Protein AF-A0A7S2FD06-F1 (afdb_monomer)

Mean predicted aligned error: 13.83 Å

Secondary structure (DSSP, 8-state):
----------------------------HHHHHHHH--SPPGGG-EEHHHHHHHHHHHHHHTSTT-EEE-GGG--HHHHHHHHHHHHHH--HHHHHHHHHTT-TTS-EETTEE-SSHHHHHHHHHHHHHHHHH-GGGHHHHHHHHHHHHHHHHHHHS-HHHHHHHHHTS--EEEPPP-STTPSPPHHHHTTTS-HHHHHHHHHHHHHHGGGHHHHEES-S----SSSPPP-SEEEEEEEEES-SS--BTTBSS-TTS-S---S-EEEEEEEETTTTEEEEEEEEE---GGG--TT--SSEEEEEEEETTTEEEEEEESSTT-SSEEEEEEEEEEETT-TT--SSPPTTGGGGSEEEEEEEEEE-SS-EEEEEEEEEEETTEEEEEEE-TT--EEEEEEESS-BTBS---S-BTTTB--EEEEEE-TTT-EEESSPPP-GGGGPPPHHHHH---B-PPTTSS-----PPPPHHHHHTT---

Foldseek 3Di:
DDDDDDDDDDDDDDDPPPPPPPPPPPQDPVLVVLLLDLFDDPLCAAADDQRNLVSLLVVQVVPPLAAEDALVPDFPVNLLVLLVVLLVQFDVVSLVSCVVQVHLLADAFLPHGDNDSVVNVVLVVVLVVLCVQQVVLRSLQSLLSLLNSSSSLVNGHGPVSNCVQSVVSPDYHYGHHNDPCPPPDLVVRPVRGPPVSSVSSVSRSLSSQCSCLNRHQADSQLPDPQADFAAQWKKFKFKKWFAPVCAFPVALQPPPGDLDRPDIWIWIKIDGSVQLKIKIKTQFHDAHCSLVFPPTGHRHIWMWIFGQAAAIKIAAACHRPDLHGVQRDMAGATGRPRPVRSRHQRRNNLSNFDWPAKDQQDDDPQDGGIWTKTWDDDLQKIWIWIDDSVNQTAKTAIALDDPPPPDSRGQAPPSRSGDMMTGTNSVGMDRPNPDGDPCSSNDDYPSHSPDPGHGYHHPPDPDDDDRDHRPVCVVVVNDD

pLDDT: mean 80.17, std 19.17, range [26.78, 98.56]

Sequence (480 aa):
DQSIFIMKILLFISLLTVLGTAVNGSQSLGDFERAETKVPRAHLMGNGVKHMYEQMNTALHSTSGLSTRPCAEWSFDELTSILELVFTMRNPDFEEIYRKTNDNRRLQANGVYSETFEDLKAVWKQEAEVLAESPSLHDVSRDGRCHDAVMWFTHHLTADRKEELISSGDFTLPLMPDHLDLPHSKSHHEKSANRSAVDLVFESYATSTSCAMCHASGSVVSTNTESTSWPASLSYTGTGYGNFPFWDNTGPGCSYCDGAIDPSSDIEVHYDSTINSEILMHSSCSDMSWTGDANAPNSSPCNHIFNSSLGAFIYTPVSAMSKEADGEFCCRSYSAGDSSFPGAVPQDWARSMTYWGTNTGFHGDYYTGEIKIYWSTVTGVDFWYYEQADGTPLEQGEGCYFPGVDNKTEACLNNLPIMLWHDYDPASVDWVNGEEQDSSWFEVPEICQTTTVSCSAPGSSSGSYNPVLSHAARQAGVRV

Organism: NCBI:txid3111310

Radius of gyration: 27.21 Å; Cα contacts (8 Å, |Δi|>4): 936; chains: 1; bounding box: 61×89×90 Å

Structure (mmCIF, N/CA/C/O backbone):
data_AF-A0A7S2FD06-F1
#
_entry.id   AF-A0A7S2FD06-F1
#
loop_
_atom_site.group_PDB
_atom_site.id
_atom_site.type_symbol
_atom_site.label_atom_id
_atom_site.label_alt_id
_atom_site.label_comp_id
_atom_site.label_asym_id
_atom_site.label_entity_id
_atom_site.label_seq_id
_atom_site.pdbx_PDB_ins_code
_atom_site.Cartn_x
_atom_site.Cartn_y
_atom_site.Cartn_z
_atom_site.occupancy
_atom_site.B_iso_or_equiv
_atom_site.auth_seq_id
_atom_site.auth_comp_id
_atom_site.auth_asym_id
_atom_site.auth_atom_id
_atom_site.pdbx_PDB_model_num
ATOM 1 N N . ASP A 1 1 ? -29.303 67.399 57.013 1.00 49.59 1 ASP A N 1
ATOM 2 C CA . ASP A 1 1 ? -30.017 66.336 56.287 1.00 49.59 1 ASP A CA 1
ATOM 3 C C . ASP A 1 1 ? -29.361 66.069 54.955 1.00 49.59 1 ASP A C 1
ATOM 5 O O . ASP A 1 1 ? -28.983 67.019 54.289 1.00 49.59 1 ASP A O 1
ATOM 9 N N . GLN A 1 2 ? -29.237 64.783 54.619 1.00 39.31 2 GLN A N 1
ATOM 10 C CA . GLN A 1 2 ? -28.432 64.186 53.542 1.00 39.31 2 GLN A CA 1
ATOM 11 C C . GLN A 1 2 ? -26.927 64.063 53.822 1.00 39.31 2 GLN A C 1
ATOM 13 O O . GLN A 1 2 ? -26.157 64.995 53.614 1.00 39.31 2 GLN A O 1
ATOM 18 N N . SER A 1 3 ? -26.512 62.868 54.257 1.00 36.81 3 SER A N 1
ATOM 19 C CA . SER A 1 3 ? -25.443 62.057 53.636 1.00 36.81 3 SER A CA 1
ATOM 20 C C . SER A 1 3 ? -25.169 60.832 54.515 1.00 36.81 3 SER A C 1
ATOM 22 O O . SER A 1 3 ? -24.837 60.951 55.692 1.00 36.81 3 SER A O 1
ATOM 24 N N . ILE A 1 4 ? -25.405 59.650 53.948 1.00 41.09 4 ILE A N 1
ATOM 25 C CA . ILE A 1 4 ? -25.504 58.355 54.628 1.00 41.09 4 ILE A CA 1
ATOM 26 C C . ILE A 1 4 ? -24.132 57.664 54.686 1.00 41.09 4 ILE A C 1
ATOM 28 O O . ILE A 1 4 ? -23.544 57.339 53.663 1.00 41.09 4 ILE A O 1
ATOM 32 N N . PHE A 1 5 ? -23.681 57.472 55.927 1.00 35.28 5 PHE A N 1
ATOM 33 C CA . PHE A 1 5 ? -22.971 56.332 56.524 1.00 35.28 5 PHE A CA 1
ATOM 34 C C . PHE A 1 5 ? -21.821 55.629 55.778 1.00 35.28 5 PHE A C 1
ATOM 36 O O . PHE A 1 5 ? -22.002 54.785 54.905 1.00 35.28 5 PHE A O 1
ATOM 43 N N . ILE A 1 6 ? -20.625 55.887 56.310 1.00 35.81 6 ILE A N 1
ATOM 44 C CA . ILE A 1 6 ? -19.376 55.140 56.153 1.00 35.81 6 ILE A CA 1
ATOM 45 C C . ILE A 1 6 ? -19.245 54.095 57.288 1.00 35.81 6 ILE A C 1
ATOM 47 O O . ILE A 1 6 ? -19.666 54.342 58.415 1.00 35.81 6 ILE A O 1
ATOM 51 N N . MET A 1 7 ? -18.550 52.988 56.987 1.00 29.64 7 MET A N 1
ATOM 52 C CA . MET A 1 7 ? -17.878 52.039 57.901 1.00 29.64 7 MET A CA 1
ATOM 53 C C . MET A 1 7 ? -18.729 51.074 58.738 1.00 29.64 7 MET A C 1
ATOM 55 O O . MET A 1 7 ? -19.140 51.380 59.855 1.00 29.64 7 MET A O 1
ATOM 59 N N . LYS A 1 8 ? -18.792 49.822 58.265 1.00 32.09 8 LYS A N 1
ATOM 60 C CA . LYS A 1 8 ? -18.264 48.614 58.939 1.00 32.09 8 LYS A CA 1
ATOM 61 C C . LYS A 1 8 ? -18.631 47.388 58.099 1.00 32.09 8 LYS A C 1
ATOM 63 O O . LYS A 1 8 ? -19.812 47.136 57.929 1.00 32.09 8 LYS A O 1
ATOM 68 N N . ILE A 1 9 ? -17.633 46.655 57.604 1.00 32.22 9 ILE A N 1
ATOM 69 C CA . ILE A 1 9 ? -17.542 45.180 57.559 1.00 32.22 9 ILE A CA 1
ATOM 70 C C . ILE A 1 9 ? -16.286 44.844 56.744 1.00 32.22 9 ILE A C 1
ATOM 72 O O . ILE A 1 9 ? -16.189 45.101 55.549 1.00 32.22 9 ILE A O 1
ATOM 76 N N . LEU A 1 10 ? -15.302 44.318 57.460 1.00 32.31 10 LEU A N 1
ATOM 77 C CA . LEU A 1 10 ? -14.112 43.650 56.962 1.00 32.31 10 LEU A CA 1
ATOM 78 C C . LEU A 1 10 ? -14.216 42.199 57.462 1.00 32.31 10 LEU A C 1
ATOM 80 O O . LEU A 1 10 ? -14.643 41.997 58.599 1.00 32.31 10 LEU A O 1
ATOM 84 N N . LEU A 1 11 ? -13.748 41.267 56.626 1.00 30.92 11 LEU A N 1
ATOM 85 C CA . LEU A 1 11 ? -13.495 39.827 56.820 1.00 30.92 11 LEU A CA 1
ATOM 86 C C . LEU A 1 11 ? -14.530 38.798 56.302 1.00 30.92 11 LEU A C 1
ATOM 88 O O . LEU A 1 11 ? -15.676 38.753 56.731 1.00 30.92 11 LEU A O 1
ATOM 92 N N . PHE A 1 12 ? -13.967 37.885 55.490 1.00 33.84 12 PHE A N 1
ATOM 93 C CA . PHE A 1 12 ? -14.409 36.552 55.050 1.00 33.84 12 PHE A CA 1
ATOM 94 C C . PHE A 1 12 ? -15.511 36.450 53.982 1.00 33.84 12 PHE A C 1
ATOM 96 O O . PHE A 1 12 ? -16.693 36.482 54.290 1.00 33.84 12 PHE A O 1
ATOM 103 N N . ILE A 1 13 ? -15.104 36.193 52.730 1.00 36.34 13 ILE A N 1
ATOM 104 C CA . ILE A 1 13 ? -15.290 34.896 52.045 1.00 36.34 13 ILE A CA 1
ATOM 105 C C . ILE A 1 13 ? -14.266 34.821 50.903 1.00 36.34 13 ILE A C 1
ATOM 107 O O . ILE A 1 13 ? -14.183 35.700 50.047 1.00 36.34 13 ILE A O 1
ATOM 111 N N . SER A 1 14 ? -13.435 33.784 50.970 1.00 34.44 14 SER A N 1
ATOM 112 C CA . SER A 1 14 ? -12.348 33.489 50.049 1.00 34.44 14 SER A CA 1
ATOM 113 C C . SER A 1 14 ? -12.859 33.168 48.648 1.00 34.44 14 SER A C 1
ATOM 115 O O . SER A 1 14 ? -13.737 32.329 48.460 1.00 34.44 14 SER A O 1
ATOM 117 N N . LEU A 1 15 ? -12.232 33.817 47.675 1.00 34.88 15 LEU A N 1
ATOM 118 C CA . LEU A 1 15 ? -12.264 33.500 46.259 1.00 34.88 15 LEU A CA 1
ATOM 119 C C . LEU A 1 15 ? -11.626 32.109 46.060 1.00 34.88 15 LEU A C 1
ATOM 121 O O . LEU A 1 15 ? -10.410 31.965 46.170 1.00 34.88 15 LEU A O 1
ATOM 125 N N . LEU A 1 16 ? -12.439 31.077 45.815 1.00 35.72 16 LEU A N 1
ATOM 126 C CA . LEU A 1 16 ? -11.965 29.793 45.289 1.00 35.72 16 LEU A CA 1
ATOM 127 C C . LEU A 1 16 ? -11.609 29.990 43.807 1.00 35.72 16 LEU A C 1
ATOM 129 O O . LEU A 1 16 ? -12.407 29.737 42.911 1.00 35.72 16 LEU A O 1
ATOM 133 N N . THR A 1 17 ? -10.399 30.469 43.538 1.00 40.59 17 THR A N 1
ATOM 134 C CA . THR A 1 17 ? -9.736 30.229 42.254 1.00 40.59 17 THR A CA 1
ATOM 135 C C . THR A 1 17 ? -9.321 28.765 42.218 1.00 40.59 17 THR A C 1
ATOM 137 O O . THR A 1 17 ? -8.300 28.388 42.794 1.00 40.59 17 THR A O 1
ATOM 140 N N . VAL A 1 18 ? -10.128 27.935 41.557 1.00 40.84 18 VAL A N 1
ATOM 141 C CA . VAL A 1 18 ? -9.701 26.622 41.069 1.00 40.84 18 VAL A CA 1
ATOM 142 C C . VAL A 1 18 ? -8.666 26.888 39.976 1.00 40.84 18 VAL A C 1
ATOM 144 O O . VAL A 1 18 ? -8.998 27.098 38.814 1.00 40.84 18 VAL A O 1
ATOM 147 N N . LEU A 1 19 ? -7.397 26.961 40.373 1.00 41.16 19 LEU A N 1
ATOM 148 C CA . LEU A 1 19 ? -6.277 26.751 39.465 1.00 41.16 19 LEU A CA 1
ATOM 149 C C . LEU A 1 19 ? -6.357 25.287 39.036 1.00 41.16 19 LEU A C 1
ATOM 151 O O . LEU A 1 19 ? -5.900 24.399 39.751 1.00 41.16 19 LEU A O 1
ATOM 155 N N . GLY A 1 20 ? -7.003 25.045 37.896 1.00 38.22 20 GLY A N 1
ATOM 156 C CA . GLY A 1 20 ? -6.874 23.790 37.178 1.00 38.22 20 GLY A CA 1
ATOM 157 C C . GLY A 1 20 ? -5.413 23.634 36.786 1.00 38.22 20 GLY A C 1
ATOM 158 O O . GLY A 1 20 ? -4.953 24.243 35.823 1.00 38.22 20 GLY A O 1
ATOM 159 N N . THR A 1 21 ? -4.662 22.862 37.562 1.00 36.03 21 THR A N 1
ATOM 160 C CA . THR A 1 21 ? -3.409 22.290 37.090 1.00 36.03 21 THR A CA 1
ATOM 161 C C . THR A 1 21 ? -3.785 21.375 35.937 1.00 36.03 21 THR A C 1
ATOM 163 O O . THR A 1 21 ? -4.332 20.296 36.166 1.00 36.03 21 THR A O 1
ATOM 166 N N . ALA A 1 22 ? -3.551 21.824 34.703 1.00 44.34 22 ALA A N 1
ATOM 167 C CA . ALA A 1 22 ? -3.479 20.920 33.571 1.00 44.34 22 ALA A CA 1
ATOM 168 C C . ALA A 1 22 ? -2.438 19.864 33.949 1.00 44.34 22 ALA A C 1
ATOM 170 O O . ALA A 1 22 ? -1.248 20.162 34.073 1.00 44.34 22 ALA A O 1
ATOM 171 N N . VAL A 1 23 ? -2.912 18.657 34.249 1.00 44.44 23 VAL A N 1
ATOM 172 C CA . VAL A 1 23 ? -2.057 17.484 34.342 1.00 44.44 23 VAL A CA 1
ATOM 173 C C . VAL A 1 23 ? -1.587 17.257 32.913 1.00 44.44 23 VAL A C 1
ATOM 175 O O . VAL A 1 23 ? -2.250 16.583 32.129 1.00 44.44 23 VAL A O 1
ATOM 178 N N . ASN A 1 24 ? -0.479 17.900 32.546 1.00 48.41 24 ASN A N 1
ATOM 179 C CA . ASN A 1 24 ? 0.319 17.450 31.423 1.00 48.41 24 ASN A CA 1
ATOM 180 C C . ASN A 1 24 ? 0.846 16.084 31.853 1.00 48.41 24 ASN A C 1
ATOM 182 O O . ASN A 1 24 ? 1.851 16.001 32.562 1.00 48.41 24 ASN A O 1
ATOM 186 N N . GLY A 1 25 ? 0.096 15.035 31.498 1.00 55.84 25 GLY A N 1
ATOM 187 C CA . GLY A 1 25 ? 0.587 13.664 31.541 1.00 55.84 25 GLY A CA 1
ATOM 188 C C . GLY A 1 25 ? 1.971 13.641 30.907 1.00 55.84 25 GLY A C 1
ATOM 189 O O . GLY A 1 25 ? 2.239 14.399 29.967 1.00 55.84 25 GLY A O 1
ATOM 190 N N . SER A 1 26 ? 2.872 12.860 31.484 1.00 58.12 26 SER A N 1
ATOM 191 C CA . SER A 1 26 ? 4.265 12.819 31.069 1.00 58.12 26 SER A CA 1
ATOM 192 C C . SER A 1 26 ? 4.318 12.177 29.686 1.00 58.12 26 SER A C 1
ATOM 194 O O . SER A 1 26 ? 4.473 10.965 29.573 1.00 58.12 26 SER A O 1
ATOM 196 N N . GLN A 1 27 ? 4.173 12.978 28.627 1.00 71.81 27 GLN A N 1
ATOM 197 C CA . GLN A 1 27 ? 4.299 12.511 27.251 1.00 71.81 27 GLN A CA 1
ATOM 198 C C . GLN A 1 27 ? 5.677 11.857 27.098 1.00 71.81 27 GLN A C 1
ATOM 200 O O . GLN A 1 27 ? 6.713 12.519 27.203 1.00 71.81 27 GLN A O 1
ATOM 205 N N . SER A 1 28 ? 5.693 10.538 26.923 1.00 82.69 28 SER A N 1
ATOM 206 C CA . SER A 1 28 ? 6.942 9.796 26.813 1.00 82.69 28 SER A CA 1
ATOM 207 C C . SER A 1 28 ? 7.539 9.994 25.418 1.00 82.69 28 SER A C 1
ATOM 209 O O . SER A 1 28 ? 6.808 10.086 24.433 1.00 82.69 28 SER A O 1
ATOM 211 N N . LEU A 1 29 ? 8.872 10.013 25.302 1.00 84.75 29 LEU A N 1
ATOM 212 C CA . LEU A 1 29 ? 9.540 10.031 23.990 1.00 84.75 29 LEU A CA 1
ATOM 213 C C . LEU A 1 29 ? 9.082 8.862 23.099 1.00 84.75 29 LEU A C 1
ATOM 215 O O . LEU A 1 29 ? 8.939 9.029 21.893 1.00 84.75 29 LEU A O 1
ATOM 219 N N . GLY A 1 30 ? 8.772 7.709 23.703 1.00 89.94 30 GLY A N 1
ATOM 220 C CA . GLY A 1 30 ? 8.273 6.536 22.985 1.00 89.94 30 GLY A CA 1
ATOM 221 C C . GLY A 1 30 ? 6.873 6.712 22.385 1.00 89.94 30 GLY A C 1
ATOM 222 O O . GLY A 1 30 ? 6.532 6.026 21.423 1.00 89.94 30 GLY A O 1
ATOM 223 N N . ASP A 1 31 ? 6.051 7.630 22.907 1.00 94.00 31 ASP A N 1
ATOM 224 C CA . ASP A 1 31 ? 4.754 7.932 22.300 1.00 94.00 31 ASP A CA 1
ATOM 225 C C . ASP A 1 31 ? 4.900 8.699 20.981 1.00 94.00 31 ASP A C 1
ATOM 227 O O . ASP A 1 31 ? 4.232 8.363 20.004 1.00 94.00 31 ASP A O 1
ATOM 231 N N . PHE A 1 32 ? 5.800 9.683 20.942 1.00 93.69 32 PHE A N 1
ATOM 232 C CA . PHE A 1 32 ? 6.105 10.429 19.721 1.00 93.69 32 PHE A CA 1
ATOM 233 C C . PHE A 1 32 ? 6.829 9.562 18.695 1.00 93.69 32 PHE A C 1
ATOM 235 O O . PHE A 1 32 ? 6.440 9.563 17.533 1.00 93.69 32 PHE A O 1
ATOM 242 N N . GLU A 1 33 ? 7.787 8.737 19.127 1.00 92.12 33 GLU A N 1
ATOM 243 C CA . GLU A 1 33 ? 8.447 7.767 18.246 1.00 92.12 33 GLU A CA 1
ATOM 244 C C . GLU A 1 33 ? 7.424 6.833 17.579 1.00 92.12 33 GLU A C 1
ATOM 246 O O . GLU A 1 33 ? 7.488 6.594 16.373 1.00 92.12 33 GLU A O 1
ATOM 251 N N . ARG A 1 34 ? 6.419 6.353 18.328 1.00 92.06 34 ARG A N 1
ATOM 252 C CA . ARG A 1 34 ? 5.314 5.559 17.764 1.00 92.06 34 ARG A CA 1
ATOM 253 C C . ARG A 1 34 ? 4.481 6.359 16.759 1.00 92.06 34 ARG A C 1
ATOM 255 O O . ARG A 1 34 ? 4.109 5.810 15.726 1.00 92.06 34 ARG A O 1
ATOM 262 N N . ALA A 1 35 ? 4.142 7.610 17.065 1.00 93.69 35 ALA A N 1
ATOM 263 C CA . ALA A 1 35 ? 3.358 8.448 16.158 1.00 93.69 35 ALA A CA 1
ATOM 264 C C . ALA A 1 35 ? 4.126 8.738 14.852 1.00 93.69 35 ALA A C 1
ATOM 266 O O . ALA A 1 35 ? 3.555 8.684 13.766 1.00 93.69 35 ALA A O 1
ATOM 267 N N . GLU A 1 36 ? 5.434 8.963 14.919 1.00 89.56 36 GLU A N 1
ATOM 268 C CA . GLU A 1 36 ? 6.276 9.222 13.743 1.00 89.56 36 GLU A CA 1
ATOM 269 C C . GLU A 1 36 ? 6.570 7.952 12.929 1.00 89.56 36 GLU A C 1
ATOM 271 O O . GLU A 1 36 ? 6.691 8.009 11.704 1.00 89.56 36 GLU A O 1
ATOM 276 N N . THR A 1 37 ? 6.630 6.788 13.580 1.00 84.25 37 THR A N 1
ATOM 277 C CA . THR A 1 37 ? 6.892 5.508 12.913 1.00 84.25 37 THR A CA 1
ATOM 278 C C . THR A 1 37 ? 5.632 4.995 12.211 1.00 84.25 37 THR A C 1
ATOM 280 O O . THR A 1 37 ? 4.674 4.574 12.859 1.00 84.25 37 THR A O 1
ATOM 283 N N . LYS A 1 38 ? 5.630 5.019 10.872 1.00 79.12 38 LYS A N 1
ATOM 284 C CA . LYS A 1 38 ? 4.512 4.531 10.041 1.00 79.12 38 LYS A CA 1
ATOM 285 C C . LYS A 1 38 ? 4.436 3.006 9.974 1.00 79.12 38 LYS A C 1
ATOM 287 O O . LYS A 1 38 ? 3.354 2.439 10.069 1.00 79.12 38 LYS A O 1
ATOM 292 N N . VAL A 1 39 ? 5.585 2.351 9.803 1.00 77.31 39 VAL A N 1
ATOM 293 C CA . VAL A 1 39 ? 5.651 0.899 9.605 1.00 77.31 39 VAL A CA 1
ATOM 294 C C . VAL A 1 39 ? 5.653 0.193 10.965 1.00 77.31 39 VAL A C 1
ATOM 296 O O . VAL A 1 39 ? 6.539 0.447 11.787 1.00 77.31 39 VAL A O 1
ATOM 299 N N . PRO A 1 40 ? 4.674 -0.680 11.242 1.00 81.44 40 PRO A N 1
ATOM 300 C CA . PRO A 1 40 ? 4.610 -1.404 12.499 1.00 81.44 40 PRO A CA 1
ATOM 301 C C . PRO A 1 40 ? 5.728 -2.447 12.613 1.00 81.44 40 PRO A C 1
ATOM 303 O O . PRO A 1 40 ? 6.353 -2.865 11.644 1.00 81.44 40 PRO A O 1
ATOM 306 N N . ARG A 1 41 ? 5.983 -2.899 13.843 1.00 82.62 41 ARG A N 1
ATOM 307 C CA . ARG A 1 41 ? 6.941 -3.983 14.105 1.00 82.62 41 ARG A CA 1
ATOM 308 C C . ARG A 1 41 ? 6.372 -5.317 13.617 1.00 82.62 41 ARG A C 1
ATOM 310 O O . ARG A 1 41 ? 5.168 -5.528 13.701 1.00 82.62 41 ARG A O 1
ATOM 317 N N . ALA A 1 42 ? 7.247 -6.260 13.264 1.00 78.81 42 ALA A N 1
ATOM 318 C CA . ALA A 1 42 ? 6.869 -7.561 12.699 1.00 78.81 42 ALA A CA 1
ATOM 319 C C . ALA A 1 42 ? 5.798 -8.342 13.494 1.00 78.81 42 ALA A C 1
ATOM 321 O O . ALA A 1 42 ? 4.937 -8.976 12.903 1.00 78.81 42 ALA A O 1
ATOM 322 N N . HIS A 1 43 ? 5.791 -8.267 14.831 1.00 85.69 43 HIS A N 1
ATOM 323 C CA . HIS A 1 43 ? 4.786 -8.959 15.659 1.00 85.69 43 HIS A CA 1
ATOM 324 C C . HIS A 1 43 ? 3.373 -8.345 15.599 1.00 85.69 43 HIS A C 1
ATOM 326 O O . HIS A 1 43 ? 2.441 -8.915 16.154 1.00 85.69 43 HIS A O 1
ATOM 332 N N . LEU A 1 44 ? 3.222 -7.175 14.976 1.00 87.50 44 LEU A N 1
ATOM 333 C CA . LEU A 1 44 ? 1.942 -6.518 14.698 1.00 87.50 44 LEU A CA 1
ATOM 334 C C . LEU A 1 44 ? 1.568 -6.617 13.215 1.00 87.50 44 LEU A C 1
ATOM 336 O O . LEU A 1 44 ? 0.556 -6.045 12.811 1.00 87.50 44 LEU A O 1
ATOM 340 N N . MET A 1 45 ? 2.400 -7.282 12.411 1.00 83.31 45 MET A N 1
ATOM 341 C CA . MET A 1 45 ? 2.156 -7.528 10.998 1.00 83.31 45 MET A CA 1
ATOM 342 C C . MET A 1 45 ? 1.651 -8.954 10.800 1.00 83.31 45 MET A C 1
ATOM 344 O O . MET A 1 45 ? 2.041 -9.864 11.537 1.00 83.31 45 MET A O 1
ATOM 348 N N . GLY A 1 46 ? 0.800 -9.149 9.798 1.00 79.00 46 GLY A N 1
ATOM 349 C CA . GLY A 1 46 ? 0.300 -10.461 9.408 1.00 79.00 46 GLY A CA 1
ATOM 350 C C . GLY A 1 46 ? 0.348 -10.673 7.901 1.00 79.00 46 GLY A C 1
ATOM 351 O O . GLY A 1 46 ? 0.284 -9.725 7.131 1.00 79.00 46 GLY A O 1
ATOM 352 N N . ASN A 1 47 ? 0.439 -11.938 7.500 1.00 73.88 47 ASN A N 1
ATOM 353 C CA . ASN A 1 47 ? 0.337 -12.374 6.108 1.00 73.88 47 ASN A CA 1
ATOM 354 C C . ASN A 1 47 ? -1.131 -12.347 5.657 1.00 73.88 47 ASN A C 1
ATOM 356 O O . ASN A 1 47 ? -1.891 -13.274 5.950 1.00 73.88 47 ASN A O 1
ATOM 360 N N . GLY A 1 48 ? -1.531 -11.247 5.019 1.00 69.56 48 GLY A N 1
ATOM 361 C CA . GLY A 1 48 ? -2.917 -10.928 4.704 1.00 69.56 48 GLY A CA 1
ATOM 362 C C . GLY A 1 48 ? -3.731 -10.400 5.894 1.00 69.56 48 GLY A C 1
ATOM 363 O O . GLY A 1 48 ? -3.329 -10.441 7.060 1.00 69.56 48 GLY A O 1
ATOM 364 N N . VAL A 1 49 ? -4.932 -9.913 5.580 1.00 78.75 49 VAL A N 1
ATOM 365 C CA . VAL A 1 49 ? -5.830 -9.202 6.509 1.00 78.75 49 VAL A CA 1
ATOM 366 C C . VAL A 1 49 ? -6.236 -10.052 7.718 1.00 78.75 49 VAL A C 1
ATOM 368 O O . VAL A 1 49 ? -6.237 -9.572 8.848 1.00 78.75 49 VAL A O 1
ATOM 371 N N . LYS A 1 50 ? -6.543 -11.337 7.512 1.00 81.81 50 LYS A N 1
ATOM 372 C CA . LYS A 1 50 ? -6.981 -12.217 8.603 1.00 81.81 50 LYS A CA 1
ATOM 373 C C . LYS A 1 50 ? -5.876 -12.458 9.633 1.00 81.81 50 LYS A C 1
ATOM 375 O O . LYS A 1 50 ? -6.097 -12.267 10.825 1.00 81.81 50 LYS A O 1
ATOM 380 N N . HIS A 1 51 ? -4.682 -12.840 9.177 1.00 83.25 51 HIS A N 1
ATOM 381 C CA . HIS A 1 51 ? -3.548 -13.052 10.078 1.00 83.25 51 HIS A CA 1
ATOM 382 C C . HIS A 1 51 ? -3.166 -11.740 10.776 1.00 83.25 51 HIS A C 1
ATOM 384 O O . HIS A 1 51 ? -2.840 -11.733 11.959 1.00 83.25 51 HIS A O 1
ATOM 390 N N . MET A 1 52 ? -3.285 -10.604 10.086 1.00 89.69 52 MET A N 1
ATOM 391 C CA . MET A 1 52 ? -3.103 -9.295 10.703 1.00 89.69 52 MET A CA 1
ATOM 392 C C . MET A 1 52 ? -4.069 -9.066 11.882 1.00 89.69 52 MET A C 1
ATOM 394 O O . MET A 1 52 ? -3.624 -8.636 12.947 1.00 89.69 52 MET A O 1
ATOM 398 N N . TYR A 1 53 ? -5.360 -9.384 11.743 1.00 92.56 53 TYR A N 1
ATOM 399 C CA . TYR A 1 53 ? -6.318 -9.289 12.855 1.00 92.56 53 TYR A CA 1
ATOM 400 C C . TYR A 1 53 ? -5.955 -10.200 14.024 1.00 92.56 53 TYR A C 1
ATOM 402 O O . TYR A 1 53 ? -6.022 -9.770 15.174 1.00 92.56 53 TYR A O 1
ATOM 410 N N . GLU A 1 54 ? -5.519 -11.429 13.751 1.00 92.38 54 GLU A N 1
ATOM 411 C CA . GLU A 1 54 ? -5.072 -12.378 14.779 1.00 92.38 54 GLU A CA 1
ATOM 412 C C . GLU A 1 54 ? -3.869 -11.829 15.569 1.00 92.38 54 GLU A C 1
ATOM 414 O O . GLU A 1 54 ? -3.834 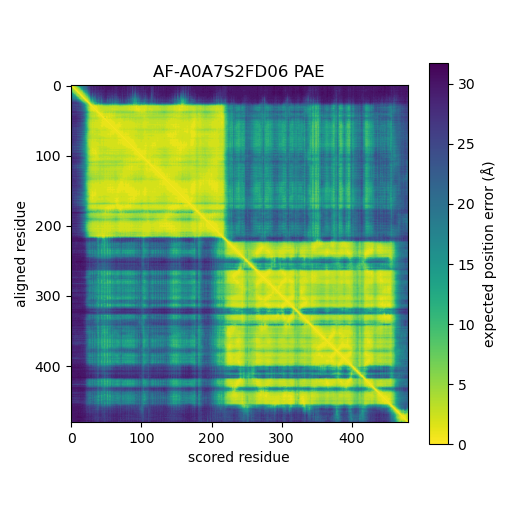-11.909 16.802 1.00 92.38 54 GLU A O 1
ATOM 419 N N . GLN A 1 55 ? -2.917 -11.196 14.879 1.00 93.69 55 GLN A N 1
ATOM 420 C CA . GLN A 1 55 ? -1.731 -10.578 15.482 1.00 93.69 55 GLN A CA 1
ATOM 421 C C . GLN A 1 55 ? -2.102 -9.357 16.333 1.00 93.69 55 GLN A C 1
ATOM 423 O O . GLN A 1 55 ? -1.647 -9.224 17.473 1.00 93.69 55 GLN A O 1
ATOM 428 N N . MET A 1 56 ? -2.991 -8.496 15.831 1.00 95.12 56 MET A N 1
ATOM 429 C CA . MET A 1 56 ? -3.516 -7.355 16.588 1.00 95.12 56 MET A CA 1
ATOM 430 C C . MET A 1 56 ? -4.289 -7.808 17.830 1.00 95.12 56 MET A C 1
ATOM 432 O O . MET A 1 56 ? -4.034 -7.307 18.924 1.00 95.12 56 MET A O 1
ATOM 436 N N . ASN A 1 57 ? -5.171 -8.800 17.701 1.00 97.38 57 ASN A N 1
ATOM 437 C CA . ASN A 1 57 ? -5.924 -9.354 18.827 1.00 97.38 57 ASN A CA 1
ATOM 438 C C . ASN A 1 57 ? -4.997 -9.984 19.872 1.00 97.38 57 ASN A C 1
ATOM 440 O O . ASN A 1 57 ? -5.189 -9.778 21.070 1.00 97.38 57 ASN A O 1
ATOM 444 N N . THR A 1 58 ? -3.936 -10.670 19.440 1.00 97.31 58 THR A N 1
ATOM 445 C CA . THR A 1 58 ? -2.894 -11.192 20.338 1.00 97.31 58 THR A CA 1
ATOM 446 C C . THR A 1 58 ? -2.201 -10.068 21.111 1.00 97.31 58 THR A C 1
ATOM 448 O O . THR A 1 58 ? -2.000 -10.183 22.325 1.00 97.31 58 THR A O 1
ATOM 451 N N . ALA A 1 59 ? -1.873 -8.955 20.450 1.00 96.50 59 ALA A N 1
ATOM 452 C CA . ALA A 1 59 ? -1.275 -7.788 21.098 1.00 96.50 59 ALA A CA 1
ATOM 453 C C . ALA A 1 59 ? -2.236 -7.115 22.097 1.00 96.50 59 ALA A C 1
ATOM 455 O O . ALA A 1 59 ? -1.825 -6.773 23.210 1.00 96.50 59 ALA A O 1
ATOM 456 N N . LEU A 1 60 ? -3.521 -6.987 21.750 1.00 97.50 60 LEU A N 1
ATOM 457 C CA . LEU A 1 60 ? -4.553 -6.455 22.647 1.00 97.50 60 LEU A CA 1
ATOM 458 C C . LEU A 1 60 ? -4.724 -7.339 23.888 1.00 97.50 60 LEU A C 1
ATOM 460 O O . LEU A 1 60 ? -4.673 -6.833 25.007 1.00 97.50 60 LEU A O 1
ATOM 464 N N . HIS A 1 61 ? -4.820 -8.660 23.720 1.00 97.88 61 HIS A N 1
ATOM 465 C CA . HIS A 1 61 ? -4.888 -9.609 24.838 1.00 97.88 61 HIS A CA 1
ATOM 466 C C . HIS A 1 61 ? -3.637 -9.609 25.720 1.00 97.88 61 HIS A C 1
ATOM 468 O O . HIS A 1 61 ? -3.718 -9.906 26.911 1.00 97.88 61 HIS A O 1
ATOM 474 N N . SER A 1 62 ? -2.482 -9.268 25.152 1.00 97.06 62 SER A N 1
ATOM 475 C CA . SER A 1 62 ? -1.219 -9.170 25.889 1.00 97.06 62 SER A CA 1
ATOM 476 C C . SER A 1 62 ? -1.070 -7.849 26.655 1.00 97.06 62 SER A C 1
ATOM 478 O O . SER A 1 62 ? -0.124 -7.694 27.430 1.00 97.06 62 SER A O 1
ATOM 480 N N . THR A 1 63 ? -1.981 -6.889 26.464 1.00 96.38 63 THR A N 1
ATOM 481 C CA . THR A 1 63 ? -1.948 -5.600 27.164 1.00 96.38 63 THR A CA 1
ATOM 482 C C . THR A 1 63 ? -2.464 -5.771 28.592 1.00 96.38 63 THR A C 1
ATOM 484 O O . THR A 1 63 ? -3.637 -6.057 28.821 1.00 96.38 63 THR A O 1
ATOM 487 N N . SER A 1 64 ? -1.574 -5.597 29.573 1.00 96.81 64 SER A N 1
ATOM 488 C CA . SER A 1 64 ? -1.884 -5.805 30.992 1.00 96.81 64 SER A CA 1
ATOM 489 C C . SER A 1 64 ? -3.080 -4.964 31.447 1.00 96.81 64 SER A C 1
ATOM 491 O O . SER A 1 64 ? -3.069 -3.747 31.315 1.00 96.81 64 SER A O 1
ATOM 493 N N . GLY A 1 65 ? -4.090 -5.622 32.020 1.00 97.00 65 GLY A N 1
ATOM 494 C CA . GLY A 1 65 ? -5.285 -4.976 32.572 1.00 97.00 65 GLY A CA 1
ATOM 495 C C . GLY A 1 65 ? -6.347 -4.576 31.543 1.00 97.00 65 GLY A C 1
ATOM 496 O O . GLY A 1 65 ? -7.468 -4.271 31.944 1.00 97.00 65 GLY A O 1
ATOM 497 N N . LEU A 1 66 ? -6.047 -4.606 30.239 1.00 98.19 66 LEU A N 1
ATOM 498 C CA . LEU A 1 66 ? -7.009 -4.225 29.209 1.00 98.19 66 LEU A CA 1
ATOM 499 C C . LEU A 1 66 ? -8.121 -5.275 29.094 1.00 98.19 66 LEU A C 1
ATOM 501 O O . LEU A 1 66 ? -7.888 -6.416 28.691 1.00 98.19 66 LEU A O 1
ATOM 505 N N . SER A 1 67 ? -9.351 -4.868 29.405 1.00 98.25 67 SER A N 1
ATOM 506 C CA . SER A 1 67 ? -10.532 -5.682 29.122 1.00 98.25 67 SER A CA 1
ATOM 507 C C . SER A 1 67 ? -10.875 -5.592 27.639 1.00 98.25 67 SER A C 1
ATOM 509 O O . SER A 1 67 ? -10.893 -4.507 27.055 1.00 98.25 67 SER A O 1
ATOM 511 N N . THR A 1 68 ? -11.154 -6.740 27.027 1.00 98.50 68 THR A N 1
ATOM 512 C CA . THR A 1 68 ? -11.497 -6.840 25.604 1.00 98.50 68 THR A CA 1
ATOM 513 C C . THR A 1 68 ? -12.763 -7.661 25.405 1.00 98.50 68 THR A C 1
ATOM 515 O O . THR A 1 68 ? -13.087 -8.525 26.223 1.00 98.50 68 THR A O 1
ATOM 518 N N . ARG A 1 69 ? -13.492 -7.383 24.320 1.00 98.25 69 ARG A N 1
ATOM 519 C CA . ARG A 1 69 ? -14.703 -8.117 23.923 1.00 98.25 69 ARG A CA 1
ATOM 520 C C . ARG A 1 69 ? -14.713 -8.351 22.405 1.00 98.25 69 ARG A C 1
ATOM 522 O O . ARG A 1 69 ? -14.337 -7.421 21.686 1.00 98.25 69 ARG A O 1
ATOM 529 N N . PRO A 1 70 ? -15.150 -9.525 21.899 1.00 98.44 70 PRO A N 1
ATOM 530 C CA . PRO A 1 70 ? -15.227 -9.790 20.459 1.00 98.44 70 PRO A CA 1
ATOM 531 C C . PRO A 1 70 ? -16.004 -8.709 19.705 1.00 98.44 70 PRO A C 1
ATOM 533 O O . PRO A 1 70 ? -17.044 -8.266 20.192 1.00 98.44 70 PRO A O 1
ATOM 536 N N . CYS A 1 71 ? -15.534 -8.308 18.515 1.00 98.38 71 CYS A N 1
ATOM 537 C CA . CYS A 1 71 ? -16.175 -7.249 17.723 1.00 98.38 71 CYS A CA 1
ATOM 538 C C . CYS A 1 71 ? -17.667 -7.528 17.481 1.00 98.38 71 CYS A C 1
ATOM 540 O O . CYS A 1 71 ? -18.496 -6.639 17.650 1.00 98.38 71 CYS A O 1
ATOM 542 N N . ALA A 1 72 ? -18.018 -8.784 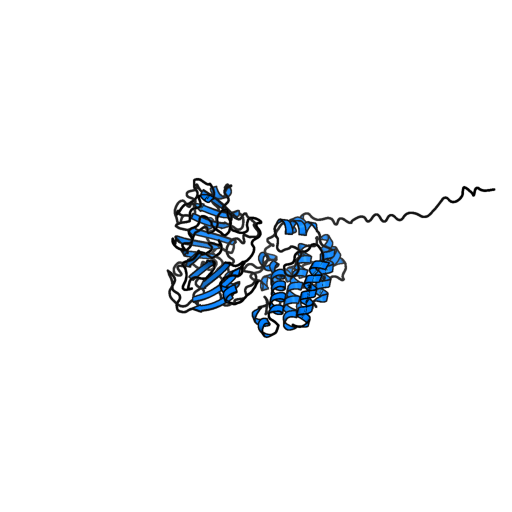17.188 1.00 97.31 72 ALA A N 1
ATOM 543 C CA . ALA A 1 72 ? -19.385 -9.208 16.894 1.00 97.31 72 ALA A CA 1
ATOM 544 C C . ALA A 1 72 ? -20.400 -8.964 18.027 1.00 97.31 72 ALA A C 1
ATOM 546 O O . ALA A 1 72 ? -21.603 -8.933 17.775 1.00 97.31 72 ALA A O 1
ATOM 547 N N . GLU A 1 73 ? -19.936 -8.779 19.264 1.00 97.75 73 GLU A N 1
ATOM 548 C CA . GLU A 1 73 ? -20.792 -8.522 20.428 1.00 97.75 73 GLU A CA 1
ATOM 549 C C . GLU A 1 73 ? -21.088 -7.034 20.653 1.00 97.75 73 GLU A C 1
ATOM 551 O O . GLU A 1 73 ? -21.814 -6.688 21.586 1.00 97.75 73 GLU A O 1
ATOM 556 N N . TRP A 1 74 ? -20.522 -6.149 19.833 1.00 98.12 74 TRP A N 1
ATOM 557 C CA . TRP A 1 74 ? -20.734 -4.714 19.938 1.00 98.12 74 TRP A CA 1
ATOM 558 C C . TRP A 1 74 ? -21.884 -4.242 19.054 1.00 98.12 74 TRP A C 1
ATOM 560 O O . TRP A 1 74 ? -21.980 -4.591 17.877 1.00 98.12 74 TRP A O 1
ATOM 570 N N . SER A 1 75 ? -22.725 -3.373 19.604 1.00 95.94 75 SER A N 1
ATOM 571 C CA . SER A 1 75 ? -23.649 -2.569 18.811 1.00 95.94 75 SER A CA 1
ATOM 572 C C . SER A 1 75 ? -22.972 -1.321 18.239 1.00 95.94 75 SER A C 1
ATOM 574 O O . SER A 1 75 ? -21.942 -0.846 18.724 1.00 95.94 75 SER A O 1
ATOM 576 N N . PHE A 1 76 ? -23.607 -0.748 17.218 1.00 92.62 76 PHE A N 1
ATOM 577 C CA . PHE A 1 76 ? -23.196 0.510 16.601 1.00 92.62 76 PHE A CA 1
ATOM 578 C C . PHE A 1 76 ? -23.044 1.645 17.633 1.00 92.62 76 PHE A C 1
ATOM 580 O O . PHE A 1 76 ? -22.013 2.317 17.661 1.00 92.62 76 PHE A O 1
ATOM 587 N N . ASP A 1 77 ? -24.028 1.823 18.518 1.00 94.31 77 ASP A N 1
ATOM 588 C CA . ASP A 1 77 ? -24.038 2.910 19.506 1.00 94.31 77 ASP A CA 1
ATOM 589 C C . ASP A 1 77 ? -22.966 2.737 20.592 1.00 94.31 77 ASP A C 1
ATOM 591 O O . ASP A 1 77 ? -22.343 3.717 21.019 1.00 94.31 77 ASP A O 1
ATOM 595 N N . GLU A 1 78 ? -22.707 1.498 21.026 1.00 97.31 78 GLU A N 1
ATOM 596 C CA . GLU A 1 78 ? -21.628 1.211 21.978 1.00 97.31 78 GLU A CA 1
ATOM 597 C C . GLU A 1 78 ? -20.259 1.563 21.378 1.00 97.31 78 GLU A C 1
ATOM 599 O O . GLU A 1 78 ? -19.445 2.200 22.048 1.00 97.31 78 GLU A O 1
ATOM 604 N N . LEU A 1 79 ? -20.017 1.227 20.104 1.00 97.69 79 LEU A N 1
ATOM 605 C CA . LEU A 1 79 ? -18.766 1.576 19.417 1.00 97.69 79 LEU A CA 1
ATOM 606 C C . LEU A 1 79 ? -18.617 3.089 19.232 1.00 97.69 79 LEU A C 1
ATOM 608 O O . LEU A 1 79 ? -17.541 3.625 19.494 1.00 97.69 79 LEU A O 1
ATOM 612 N N . THR A 1 80 ? -19.685 3.808 18.864 1.00 95.81 80 THR A N 1
ATOM 613 C CA . THR A 1 80 ? -19.645 5.283 18.822 1.00 95.81 80 THR A CA 1
ATOM 614 C C . THR A 1 80 ? -19.307 5.874 20.187 1.00 95.81 80 THR A C 1
ATOM 616 O O . THR A 1 80 ? -18.546 6.836 20.255 1.00 95.81 80 THR A O 1
ATOM 619 N N . SER A 1 81 ? -19.825 5.297 21.271 1.00 96.88 81 SER A N 1
ATOM 620 C CA . SER A 1 81 ? -19.538 5.769 22.631 1.00 96.88 81 SER A CA 1
ATOM 621 C C . SER A 1 81 ? -18.069 5.557 23.016 1.00 96.88 81 SER A C 1
ATOM 623 O O . SER A 1 81 ? -17.468 6.427 23.647 1.00 96.88 81 SER A O 1
ATOM 625 N N . ILE A 1 82 ? -17.456 4.444 22.593 1.00 97.75 82 ILE A N 1
ATOM 626 C CA . ILE A 1 82 ? -16.009 4.223 22.755 1.00 97.75 82 ILE A CA 1
ATOM 627 C C . ILE A 1 82 ? -15.211 5.252 21.967 1.00 97.75 82 ILE A C 1
ATOM 629 O O . ILE A 1 82 ? -14.279 5.843 22.509 1.00 97.75 82 ILE A O 1
ATOM 633 N N . LEU A 1 83 ? -15.573 5.481 20.707 1.00 97.62 83 LEU A N 1
ATOM 634 C CA . LEU A 1 83 ? -14.891 6.451 19.856 1.00 97.62 83 LEU A CA 1
ATOM 635 C C . LEU A 1 83 ? -14.979 7.866 20.442 1.00 97.62 83 LEU A C 1
ATOM 637 O O . LEU A 1 83 ? -13.974 8.569 20.451 1.00 97.62 83 LEU A O 1
ATOM 641 N N . GLU A 1 84 ? -16.124 8.258 21.011 1.00 98.00 84 GLU A N 1
ATOM 642 C CA . GLU A 1 84 ? -16.303 9.536 21.726 1.00 98.00 84 GLU A CA 1
ATOM 643 C C . GLU A 1 84 ? -15.346 9.659 22.918 1.00 98.00 84 GLU A C 1
ATOM 645 O O . GLU A 1 84 ? -14.661 10.675 23.088 1.00 98.00 84 GLU A O 1
ATOM 650 N N . LEU A 1 85 ? -15.248 8.597 23.722 1.00 97.75 85 LEU A N 1
ATOM 651 C CA . LEU A 1 85 ? -14.365 8.548 24.883 1.00 97.75 85 LEU A CA 1
ATOM 652 C C . LEU A 1 85 ? -12.888 8.638 24.478 1.00 97.75 85 LEU A C 1
ATOM 654 O O . LEU A 1 85 ? -12.149 9.471 25.007 1.00 97.75 85 LEU A O 1
ATOM 658 N N . VAL A 1 86 ? -12.458 7.822 23.513 1.00 97.94 86 VAL A N 1
ATOM 659 C CA . VAL A 1 86 ? -11.073 7.809 23.022 1.00 97.94 86 VAL A CA 1
ATOM 660 C C . VAL A 1 86 ? -10.718 9.146 22.376 1.00 97.94 86 VAL A C 1
ATOM 662 O O . VAL A 1 86 ? -9.661 9.705 22.668 1.00 97.94 86 VAL A O 1
ATOM 665 N N . PHE A 1 87 ? -11.615 9.712 21.567 1.00 97.81 87 PHE A N 1
ATOM 666 C CA . PHE A 1 87 ? -11.437 11.035 20.973 1.00 97.81 87 PHE A CA 1
ATOM 667 C C . PHE A 1 87 ? -11.246 12.113 22.040 1.00 97.81 87 PHE A C 1
ATOM 669 O O . PHE A 1 87 ? -10.375 12.970 21.897 1.00 97.81 87 PHE A O 1
ATOM 676 N N . THR A 1 88 ? -12.015 12.068 23.127 1.00 97.19 88 THR A N 1
ATOM 677 C CA . THR A 1 88 ? -11.893 13.023 24.240 1.00 97.19 88 THR A CA 1
ATOM 678 C C . THR A 1 88 ? -10.547 12.904 24.958 1.00 97.19 88 THR A C 1
ATOM 680 O O . THR A 1 88 ? -10.002 13.906 25.417 1.00 97.19 88 THR A O 1
ATOM 683 N N . MET A 1 89 ? -9.987 11.695 25.040 1.00 97.12 89 MET A N 1
ATOM 684 C CA . MET A 1 89 ? -8.718 11.426 25.727 1.00 97.12 89 MET A CA 1
ATOM 685 C C . MET A 1 89 ? -7.476 11.521 24.835 1.00 97.12 89 MET A C 1
ATOM 687 O O . MET A 1 89 ? -6.357 11.353 25.331 1.00 97.12 89 MET A O 1
ATOM 691 N N . ARG A 1 90 ? -7.656 11.786 23.538 1.00 96.75 90 ARG A N 1
ATOM 692 C CA . ARG A 1 90 ? -6.564 11.838 22.565 1.00 96.75 90 ARG A CA 1
ATOM 693 C C . ARG A 1 90 ? -5.505 12.877 22.898 1.00 96.75 90 ARG A C 1
ATOM 695 O O . ARG A 1 90 ? -5.775 13.902 23.525 1.00 96.75 90 ARG A O 1
ATOM 702 N N . ASN A 1 91 ? -4.310 12.646 22.372 1.00 96.19 91 ASN A N 1
ATOM 703 C CA . ASN A 1 91 ? -3.285 13.667 22.288 1.00 96.19 91 ASN A CA 1
ATOM 704 C C . ASN A 1 91 ? -3.387 14.405 20.938 1.00 96.19 91 ASN A C 1
ATOM 706 O O . ASN A 1 91 ? -3.089 13.796 19.908 1.00 96.19 91 ASN A O 1
ATOM 710 N N . PRO A 1 92 ? -3.772 15.695 20.913 1.00 95.19 92 PRO A N 1
ATOM 711 C CA . PRO A 1 92 ? -3.877 16.454 19.666 1.00 95.19 92 PRO A CA 1
ATOM 712 C C . PRO A 1 92 ? -2.538 16.589 18.923 1.00 95.19 92 PRO A C 1
ATOM 714 O O . PRO A 1 92 ? -2.545 16.752 17.706 1.00 95.19 92 PRO A O 1
ATOM 717 N N . ASP A 1 93 ? -1.397 16.454 19.610 1.00 95.88 93 ASP A N 1
ATOM 718 C CA . ASP A 1 93 ? -0.075 16.536 18.977 1.00 95.88 93 ASP A CA 1
ATOM 719 C C . ASP A 1 93 ? 0.174 15.383 17.985 1.00 95.88 93 ASP A C 1
ATOM 721 O O . ASP A 1 93 ? 0.922 15.548 17.023 1.00 95.88 93 ASP A O 1
ATOM 725 N N . PHE A 1 94 ? -0.455 14.214 18.176 1.00 96.44 94 PHE A N 1
ATOM 726 C CA . PHE A 1 94 ? -0.317 13.097 17.232 1.00 96.44 94 PHE A CA 1
ATOM 727 C C . PHE A 1 94 ? -1.073 13.359 15.930 1.00 96.44 94 PHE A C 1
ATOM 729 O O . PHE A 1 94 ? -0.557 13.061 14.856 1.00 96.44 94 PHE A O 1
ATOM 736 N N . GLU A 1 95 ? -2.248 13.989 16.006 1.00 94.38 95 GLU A N 1
ATOM 737 C CA . GLU A 1 95 ? -3.014 14.377 14.817 1.00 94.38 95 GLU A CA 1
ATOM 738 C C . GLU A 1 95 ? -2.228 15.366 13.941 1.00 94.38 95 GLU A C 1
ATOM 740 O O . GLU A 1 95 ? -2.258 15.261 12.717 1.00 94.38 95 GLU A O 1
ATOM 745 N N . GLU A 1 96 ? -1.443 16.270 14.540 1.00 94.62 96 GLU A N 1
ATOM 746 C CA . GLU A 1 96 ? -0.548 17.162 13.788 1.00 94.62 96 GLU A CA 1
ATOM 747 C C . GLU A 1 96 ? 0.486 16.380 12.962 1.00 94.62 96 GLU A C 1
ATOM 749 O O . GLU A 1 96 ? 0.705 16.679 11.784 1.00 94.62 96 GLU A O 1
ATOM 754 N N . ILE A 1 97 ? 1.106 15.356 13.561 1.00 94.38 97 ILE A N 1
ATOM 755 C CA . ILE A 1 97 ? 2.088 14.487 12.891 1.00 94.38 97 ILE A CA 1
ATOM 756 C C . ILE A 1 97 ? 1.432 13.772 11.707 1.00 94.38 97 ILE A C 1
ATOM 758 O O . ILE A 1 97 ? 1.974 13.762 10.594 1.00 94.38 97 ILE A O 1
ATOM 762 N N . TYR A 1 98 ? 0.240 13.220 11.932 1.00 93.69 98 TYR A N 1
ATOM 763 C CA . TYR A 1 98 ? -0.515 12.497 10.914 1.00 93.69 98 TYR A CA 1
ATOM 764 C C . TYR A 1 98 ? -0.949 13.425 9.775 1.00 93.69 98 TYR A C 1
ATOM 766 O O . TYR A 1 98 ? -0.771 13.098 8.602 1.00 93.69 98 TYR A O 1
ATOM 774 N N . ARG A 1 99 ? -1.407 14.641 10.082 1.00 90.06 99 ARG A N 1
ATOM 775 C CA . ARG A 1 99 ? -1.768 15.646 9.075 1.00 90.06 99 ARG A CA 1
ATOM 776 C C . ARG A 1 99 ? -0.585 16.090 8.232 1.00 90.06 99 ARG A C 1
ATOM 778 O O . ARG A 1 99 ? -0.709 16.164 7.010 1.00 90.06 99 ARG A O 1
ATOM 785 N N . LYS A 1 100 ? 0.566 16.347 8.853 1.00 86.19 100 LYS A N 1
ATOM 786 C CA . LYS A 1 100 ? 1.776 16.804 8.155 1.00 86.19 100 LYS A CA 1
ATOM 787 C C . LYS A 1 100 ? 2.265 15.811 7.099 1.00 86.19 100 LYS A C 1
ATOM 789 O O . LYS A 1 100 ? 2.889 16.223 6.126 1.00 86.19 100 LYS A O 1
ATOM 794 N N . THR A 1 101 ? 1.994 14.524 7.292 1.00 77.75 101 THR A N 1
ATOM 795 C CA . THR A 1 101 ? 2.463 13.446 6.410 1.00 77.75 101 THR A CA 1
ATOM 796 C C . THR A 1 101 ? 1.346 12.783 5.605 1.00 77.75 101 THR A C 1
ATOM 798 O O . THR A 1 101 ? 1.598 11.754 4.984 1.00 77.75 101 THR A O 1
ATOM 801 N N . ASN A 1 102 ? 0.140 13.374 5.596 1.00 77.06 102 ASN A N 1
ATOM 802 C CA . ASN A 1 102 ? -1.063 12.822 4.961 1.00 77.06 102 ASN A CA 1
ATOM 803 C C . ASN A 1 102 ? -1.325 11.357 5.363 1.00 77.06 102 ASN A C 1
ATOM 805 O O . ASN A 1 102 ? -1.677 10.517 4.541 1.00 77.06 102 ASN A O 1
ATOM 809 N N . ASP A 1 103 ? -1.104 11.054 6.638 1.00 83.94 103 ASP A N 1
ATOM 810 C CA . ASP A 1 103 ? -1.172 9.709 7.188 1.00 83.94 103 ASP A CA 1
ATOM 811 C C . ASP A 1 103 ? -2.627 9.225 7.305 1.00 83.94 103 ASP A C 1
ATOM 813 O O . ASP A 1 103 ? -3.536 9.992 7.647 1.00 83.94 103 ASP A O 1
ATOM 817 N N . ASN A 1 104 ? -2.856 7.934 7.059 1.00 84.25 104 ASN A N 1
ATOM 818 C CA . ASN A 1 104 ? -4.177 7.312 7.199 1.00 84.25 104 ASN A CA 1
ATOM 819 C C . ASN A 1 104 ? -4.596 7.139 8.663 1.00 84.25 104 ASN A C 1
ATOM 821 O O . ASN A 1 104 ? -5.756 6.859 8.945 1.00 84.25 104 ASN A O 1
ATOM 825 N N . ARG A 1 105 ? -3.679 7.372 9.607 1.00 92.19 105 ARG A N 1
ATOM 826 C CA . ARG A 1 105 ? -3.968 7.397 11.040 1.00 92.19 105 ARG A CA 1
ATOM 827 C C . ARG A 1 105 ? -4.716 8.641 11.506 1.00 92.19 105 ARG A C 1
ATOM 829 O O . ARG A 1 105 ? -5.085 8.672 12.672 1.00 92.19 105 ARG A O 1
ATOM 836 N N . ARG A 1 106 ? -4.954 9.644 10.656 1.00 93.50 106 ARG A N 1
ATOM 837 C CA . ARG A 1 106 ? -5.764 10.826 11.009 1.00 93.50 106 ARG A CA 1
ATOM 838 C C . ARG A 1 106 ? -7.177 10.457 11.463 1.00 93.50 106 ARG A C 1
ATOM 840 O O . ARG A 1 106 ? -7.760 9.482 10.991 1.00 93.50 106 ARG A O 1
ATOM 847 N N . LEU A 1 107 ? -7.747 11.278 12.336 1.00 95.00 107 LEU A N 1
ATOM 848 C CA . LEU A 1 107 ? -9.132 11.121 12.783 1.00 95.00 107 LEU A CA 1
ATOM 849 C C . LEU A 1 107 ? -10.115 11.384 11.642 1.00 95.00 107 LEU A C 1
ATOM 851 O O . LEU A 1 107 ? -10.148 12.475 11.070 1.00 95.00 107 LEU A O 1
ATOM 855 N N . GLN A 1 108 ? -10.940 10.384 11.342 1.00 93.31 108 GLN A N 1
ATOM 856 C CA . GLN A 1 108 ? -11.928 10.462 10.276 1.00 93.31 108 GLN A CA 1
ATOM 857 C C . GLN A 1 108 ? -13.174 9.620 10.544 1.00 93.31 108 GLN A C 1
ATOM 859 O O . GLN A 1 108 ? -13.185 8.740 11.401 1.00 93.31 108 GLN A O 1
ATOM 864 N N . ALA A 1 109 ? -14.204 9.873 9.749 1.00 91.50 109 ALA A N 1
ATOM 865 C CA . ALA A 1 109 ? -15.372 9.026 9.594 1.00 91.50 109 ALA A CA 1
ATOM 866 C C . ALA A 1 109 ? -15.740 9.020 8.108 1.00 91.50 109 ALA A C 1
ATOM 868 O O . ALA A 1 109 ? -15.986 10.089 7.551 1.00 91.50 109 ALA A O 1
ATOM 869 N N . ASN A 1 110 ? -15.772 7.848 7.466 1.00 82.94 110 ASN A N 1
ATOM 870 C CA . ASN A 1 110 ? -16.144 7.706 6.053 1.00 82.94 110 ASN A CA 1
ATOM 871 C C . ASN A 1 110 ? -15.380 8.672 5.116 1.00 82.94 110 ASN A C 1
ATOM 873 O O . ASN A 1 110 ? -15.984 9.455 4.382 1.00 82.94 110 ASN A O 1
ATOM 877 N N . GLY A 1 111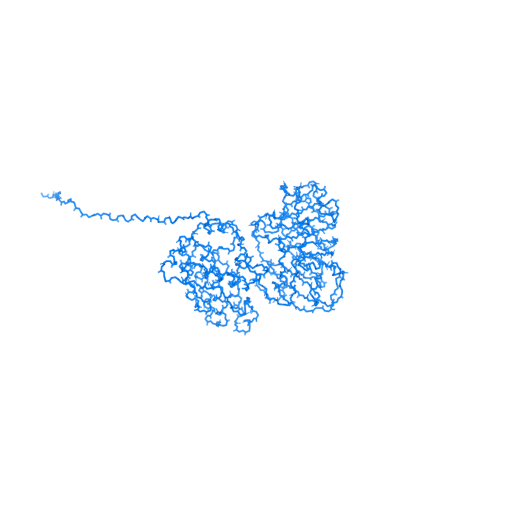 ? -14.049 8.716 5.235 1.00 79.00 111 GLY A N 1
ATOM 878 C CA . GLY A 1 111 ? -13.190 9.608 4.441 1.00 79.00 111 GLY A CA 1
ATOM 879 C C . GLY A 1 111 ? -13.230 11.089 4.843 1.00 79.00 111 GLY A C 1
ATOM 880 O O . GLY A 1 111 ? -12.463 11.897 4.316 1.00 79.00 111 GLY A O 1
ATOM 881 N N . VAL A 1 112 ? -14.103 11.480 5.777 1.00 86.50 112 VAL A N 1
ATOM 882 C CA . VAL A 1 112 ? -14.202 12.856 6.276 1.00 86.50 112 VAL A CA 1
ATOM 883 C C . VAL A 1 112 ? -13.289 13.025 7.481 1.00 86.50 112 VAL A C 1
ATOM 885 O O . VAL A 1 112 ? -13.571 12.503 8.557 1.00 86.50 112 VAL A O 1
ATOM 888 N N . TYR A 1 113 ? -12.221 13.801 7.313 1.00 90.94 113 TYR A N 1
ATOM 889 C CA . TYR A 1 113 ? -11.315 14.182 8.396 1.00 90.94 113 TYR A CA 1
ATOM 890 C C . TYR A 1 113 ? -11.867 15.381 9.174 1.00 90.94 113 TYR A C 1
ATOM 892 O O . TYR A 1 113 ? -12.262 16.381 8.569 1.00 90.94 113 TYR A O 1
ATOM 900 N N . SER A 1 114 ? -11.868 15.314 10.508 1.00 92.50 114 SER A N 1
ATOM 901 C CA . SER A 1 114 ? -12.237 16.457 11.354 1.00 92.50 114 SER A CA 1
ATOM 902 C C . SER A 1 114 ? -11.516 16.456 12.701 1.00 92.50 114 SER A C 1
ATOM 904 O O . SER A 1 114 ? -11.220 15.416 13.286 1.00 92.50 114 SER A O 1
ATOM 906 N N . GLU A 1 115 ? -11.277 17.664 13.215 1.00 89.69 115 GLU A N 1
ATOM 907 C CA . GLU A 1 115 ? -10.754 17.914 14.559 1.00 89.69 115 GLU A CA 1
ATOM 908 C C . GLU A 1 115 ? -11.857 17.965 15.630 1.00 89.69 115 GLU A C 1
ATOM 910 O O . GLU A 1 115 ? -11.542 18.049 16.824 1.00 89.69 115 GLU A O 1
ATOM 915 N N . THR A 1 116 ? -13.137 17.922 15.234 1.00 94.19 116 THR A N 1
ATOM 916 C CA . THR A 1 116 ? -14.288 17.928 16.149 1.00 94.19 116 THR A CA 1
ATOM 917 C C . THR A 1 116 ? -15.024 16.596 16.111 1.00 94.19 116 THR A C 1
ATOM 919 O O . THR A 1 116 ? -15.163 15.966 15.063 1.00 94.19 116 THR A O 1
ATOM 922 N N . PHE A 1 117 ? -15.501 16.150 17.273 1.00 95.19 117 PHE A N 1
ATOM 923 C CA . PHE A 1 117 ? -16.234 14.891 17.344 1.00 95.19 117 PHE A CA 1
ATOM 924 C C . PHE A 1 117 ? -17.628 15.034 16.736 1.00 95.19 117 PHE A C 1
ATOM 926 O O . PHE A 1 117 ? -18.163 14.088 16.168 1.00 95.19 117 PHE A O 1
ATOM 933 N N . GLU A 1 118 ? -18.218 16.222 16.841 1.00 95.88 118 GLU A N 1
ATOM 934 C CA . GLU A 1 118 ? -19.541 16.547 16.327 1.00 95.88 118 GLU A CA 1
ATOM 935 C C . GLU A 1 118 ? -19.638 16.334 14.814 1.00 95.88 118 GLU A C 1
ATOM 937 O O . GLU A 1 118 ? -20.640 15.785 14.350 1.00 95.88 118 GLU A O 1
ATOM 942 N N . ASP A 1 119 ? -18.597 16.696 14.059 1.00 94.69 119 ASP A N 1
ATOM 943 C CA . ASP A 1 119 ? -18.553 16.470 12.612 1.00 94.69 119 ASP A CA 1
ATOM 944 C C . ASP A 1 119 ? -18.488 14.972 12.284 1.00 94.69 119 ASP A C 1
ATOM 946 O O . ASP A 1 119 ? -19.273 14.480 11.471 1.00 94.69 119 ASP A O 1
ATOM 950 N N . LEU A 1 120 ? -17.612 14.222 12.963 1.00 95.31 120 LEU A N 1
ATOM 951 C CA . LEU A 1 120 ? -17.479 12.770 12.771 1.00 95.31 120 LEU A CA 1
ATOM 952 C C . LEU A 1 120 ? -18.782 12.043 13.145 1.00 95.31 120 LEU A C 1
ATOM 954 O O . LEU A 1 120 ? -19.279 11.187 12.411 1.00 95.31 120 LEU A O 1
ATOM 958 N N . LYS A 1 121 ? -19.412 12.462 14.246 1.00 95.31 121 LYS A N 1
ATOM 959 C CA . LYS A 1 121 ? -20.708 11.955 14.710 1.00 95.31 121 LYS A CA 1
ATOM 960 C C . LYS A 1 121 ? -21.835 12.268 13.729 1.00 95.31 121 LYS A C 1
ATOM 962 O O . LYS A 1 121 ? -22.747 11.455 13.580 1.00 95.31 121 LYS A O 1
ATOM 967 N N . ALA A 1 122 ? -21.794 13.412 13.045 1.00 95.25 122 ALA A N 1
ATOM 968 C CA . ALA A 1 122 ? -22.773 13.756 12.017 1.00 95.25 122 ALA A CA 1
ATOM 969 C C . ALA A 1 122 ? -22.665 12.844 10.786 1.00 95.25 122 ALA A C 1
ATOM 971 O O . ALA A 1 122 ? -23.696 12.483 10.217 1.00 95.25 122 ALA A O 1
ATOM 972 N N . VAL A 1 123 ? -21.452 12.434 10.405 1.00 93.25 123 VAL A N 1
ATOM 973 C CA . VAL A 1 123 ? -21.229 11.451 9.331 1.00 93.25 123 VAL A CA 1
ATOM 974 C C . VAL A 1 123 ? -21.786 10.088 9.731 1.00 93.25 123 VAL A C 1
ATOM 976 O O . VAL A 1 123 ? -22.603 9.507 9.020 1.00 93.25 123 VAL A O 1
ATOM 979 N N . TRP A 1 124 ? -21.444 9.618 10.926 1.00 94.12 124 TRP A N 1
ATOM 980 C CA . TRP A 1 124 ? -21.965 8.361 11.460 1.00 94.12 124 TRP A CA 1
ATOM 981 C C . TRP A 1 124 ? -23.476 8.338 11.630 1.00 94.12 124 TRP A C 1
ATOM 983 O O . TRP A 1 124 ? -24.101 7.297 11.466 1.00 94.12 124 TRP A O 1
ATOM 993 N N . LYS A 1 125 ? -24.096 9.475 11.941 1.00 94.56 125 LYS A N 1
ATOM 994 C CA . LYS A 1 125 ? -25.553 9.554 11.999 1.00 94.56 125 LYS A CA 1
ATOM 995 C C . LYS A 1 125 ? -26.190 9.245 10.638 1.00 94.56 125 LYS A C 1
ATOM 997 O O . LYS A 1 125 ? -27.201 8.552 10.604 1.00 94.56 125 LYS A O 1
ATOM 1002 N N . GLN A 1 126 ? -25.601 9.718 9.538 1.00 92.94 126 GLN A N 1
ATOM 1003 C CA . GLN A 1 126 ? -26.093 9.414 8.187 1.00 92.94 126 GLN A CA 1
ATOM 1004 C C . GLN A 1 126 ? -25.969 7.918 7.881 1.00 92.94 126 GLN A C 1
ATOM 1006 O O . GLN A 1 126 ? -26.895 7.310 7.352 1.00 92.94 126 GLN A O 1
ATOM 1011 N N . GLU A 1 127 ? -24.853 7.305 8.277 1.00 93.69 127 GLU A N 1
ATOM 1012 C CA . GLU A 1 127 ? -24.665 5.858 8.169 1.00 93.69 127 GLU A CA 1
ATOM 1013 C C . GLU A 1 127 ? -25.713 5.091 8.995 1.00 93.69 127 GLU A C 1
ATOM 1015 O O . GLU A 1 127 ? -26.343 4.166 8.488 1.00 93.69 127 GLU A O 1
ATOM 1020 N N . ALA A 1 128 ? -25.987 5.516 10.232 1.00 94.56 128 ALA A N 1
ATOM 1021 C CA . ALA A 1 128 ? -26.996 4.898 11.097 1.00 94.56 128 ALA A CA 1
ATOM 1022 C C . ALA A 1 128 ? -28.405 4.915 10.477 1.00 94.56 128 ALA A C 1
ATOM 1024 O O . ALA A 1 128 ? -29.144 3.933 10.577 1.00 94.56 128 ALA A O 1
ATOM 1025 N N . GLU A 1 129 ? -28.776 6.018 9.820 1.00 94.69 129 GLU A N 1
ATOM 1026 C CA . GLU A 1 129 ? -30.054 6.156 9.110 1.00 94.69 129 GLU A CA 1
ATOM 1027 C C . GLU A 1 129 ? -30.161 5.139 7.961 1.00 94.69 129 GLU A C 1
ATOM 1029 O O . GLU A 1 129 ? -31.193 4.487 7.805 1.00 94.69 129 GLU A O 1
ATOM 1034 N N . VAL A 1 130 ? -29.071 4.921 7.222 1.00 94.19 130 VAL A N 1
ATOM 1035 C CA . VAL A 1 130 ? -28.989 3.906 6.160 1.00 94.19 130 VAL A CA 1
ATOM 1036 C C . VAL A 1 130 ? -29.075 2.483 6.721 1.00 94.19 130 VAL A C 1
ATOM 1038 O O . VAL A 1 130 ? -29.782 1.630 6.172 1.00 94.19 130 VAL A O 1
ATOM 1041 N N . LEU A 1 131 ? -28.387 2.213 7.830 1.00 94.81 131 LEU A N 1
ATOM 1042 C CA . LEU A 1 131 ? -28.379 0.899 8.476 1.00 94.81 131 LEU A CA 1
ATOM 1043 C C . LEU A 1 131 ? -29.755 0.513 9.022 1.00 94.81 131 LEU A C 1
ATOM 1045 O O . LEU A 1 131 ? -30.103 -0.668 9.000 1.00 94.81 131 LEU A O 1
ATOM 1049 N N . ALA A 1 132 ? -30.564 1.476 9.468 1.00 94.94 132 ALA A N 1
ATOM 1050 C CA . ALA A 1 132 ? -31.931 1.210 9.918 1.00 94.94 132 ALA A CA 1
ATOM 1051 C C . ALA A 1 132 ? -32.800 0.573 8.816 1.00 94.94 132 ALA A C 1
ATOM 1053 O O . ALA A 1 132 ? -33.670 -0.249 9.110 1.00 94.94 132 ALA A O 1
ATOM 1054 N N . GLU A 1 133 ? -32.537 0.910 7.551 1.00 95.25 133 GLU A N 1
ATOM 1055 C CA . GLU A 1 133 ? -33.244 0.370 6.384 1.00 95.25 133 GLU A CA 1
ATOM 1056 C C . GLU A 1 133 ? -32.532 -0.835 5.747 1.00 95.25 133 GLU A C 1
ATOM 1058 O O . GLU A 1 133 ? -33.137 -1.559 4.955 1.00 95.25 133 GLU A O 1
ATOM 1063 N N . SER A 1 134 ? -31.266 -1.079 6.102 1.00 96.19 134 SER A N 1
ATOM 1064 C CA . SER A 1 134 ? -30.417 -2.118 5.502 1.00 96.19 134 SER A CA 1
ATOM 1065 C C . SER A 1 134 ? -29.734 -3.012 6.553 1.00 96.19 134 SER A C 1
ATOM 1067 O O . SER A 1 134 ? -28.510 -2.966 6.693 1.00 96.19 134 SER A O 1
ATOM 1069 N N . PRO A 1 135 ? -30.476 -3.887 7.268 1.00 94.81 135 PRO A N 1
ATOM 1070 C CA . PRO A 1 135 ? -29.912 -4.734 8.326 1.00 94.81 135 PRO A CA 1
ATOM 1071 C C . PRO A 1 135 ? -28.758 -5.637 7.876 1.00 94.81 135 PRO A C 1
ATOM 1073 O O . PRO A 1 135 ? -27.865 -5.933 8.661 1.00 94.81 135 PRO A O 1
ATOM 1076 N N . SER A 1 136 ? -28.730 -6.041 6.600 1.00 95.25 136 SER A N 1
ATOM 1077 C CA . SER A 1 136 ? -27.640 -6.855 6.046 1.00 95.25 136 SER A CA 1
ATOM 1078 C C . SER A 1 136 ? -26.286 -6.140 6.003 1.00 95.25 136 SER A C 1
ATOM 1080 O O . SER A 1 136 ? -25.298 -6.779 5.671 1.00 95.25 136 SER A O 1
ATOM 1082 N N . LEU A 1 137 ? -26.239 -4.828 6.250 1.00 96.12 137 LEU A N 1
ATOM 1083 C CA . LEU A 1 137 ? -25.013 -4.023 6.272 1.00 96.12 137 LEU A CA 1
ATOM 1084 C C . LEU A 1 137 ? -24.501 -3.752 7.698 1.00 96.12 137 LEU A C 1
ATOM 1086 O O . LEU A 1 137 ? -23.457 -3.125 7.858 1.00 96.12 137 LEU A O 1
ATOM 1090 N N . HIS A 1 138 ? -25.213 -4.213 8.736 1.00 95.94 138 HIS A N 1
ATOM 1091 C CA . HIS A 1 138 ? -24.850 -3.951 10.136 1.00 95.94 138 HIS A CA 1
ATOM 1092 C C . HIS A 1 138 ? -23.477 -4.511 10.495 1.00 95.94 138 HIS A C 1
ATOM 1094 O O . HIS A 1 138 ? -22.694 -3.804 11.123 1.00 95.94 138 HIS A O 1
ATOM 1100 N N . ASP A 1 139 ? -23.171 -5.736 10.064 1.00 96.06 139 ASP A N 1
ATOM 1101 C CA . ASP A 1 139 ? -21.882 -6.375 10.347 1.00 96.06 139 ASP A CA 1
ATOM 1102 C C . ASP A 1 139 ? -20.718 -5.608 9.704 1.00 96.06 139 ASP A C 1
ATOM 1104 O O . ASP A 1 139 ? -19.723 -5.341 10.370 1.00 96.06 139 ASP A O 1
ATOM 1108 N N . VAL A 1 140 ? -20.885 -5.161 8.453 1.00 95.38 140 VAL A N 1
ATOM 1109 C CA . VAL A 1 140 ? -19.875 -4.376 7.720 1.00 95.38 140 VAL A CA 1
ATOM 1110 C C . VAL A 1 140 ? -19.548 -3.077 8.464 1.00 95.38 140 VAL A C 1
ATOM 1112 O O . VAL A 1 140 ? -18.382 -2.764 8.705 1.00 95.38 140 VAL A O 1
ATOM 1115 N N . SER A 1 141 ? -20.580 -2.335 8.878 1.00 96.38 141 SER A N 1
ATOM 1116 C CA . SER A 1 141 ? -20.404 -1.074 9.609 1.00 96.38 141 SER A CA 1
ATOM 1117 C C . SER A 1 141 ? -19.809 -1.284 11.005 1.00 96.38 141 SER A C 1
ATOM 1119 O O . SER A 1 141 ? -18.869 -0.588 11.397 1.00 96.38 141 SER A O 1
ATOM 1121 N N . ARG A 1 142 ? -20.317 -2.270 11.760 1.00 97.44 142 ARG A N 1
ATOM 1122 C CA . ARG A 1 142 ? -19.796 -2.630 13.088 1.00 97.44 142 ARG A CA 1
ATOM 1123 C C . ARG A 1 142 ? -18.305 -2.931 13.018 1.00 97.44 142 ARG A C 1
ATOM 1125 O O . ARG A 1 142 ? -17.538 -2.406 13.819 1.00 97.44 142 ARG A O 1
ATOM 1132 N N . ASP A 1 143 ? -17.900 -3.737 12.051 1.00 96.62 143 ASP A N 1
ATOM 1133 C CA . ASP A 1 143 ? -16.516 -4.163 11.918 1.00 96.62 143 ASP A CA 1
ATOM 1134 C C . ASP A 1 143 ? -15.599 -2.996 11.547 1.00 96.62 143 ASP A C 1
ATOM 1136 O O . ASP A 1 143 ? -14.552 -2.833 12.175 1.00 96.62 143 ASP A O 1
ATOM 1140 N N . GLY A 1 144 ? -16.024 -2.111 10.635 1.00 95.19 144 GLY A N 1
ATOM 1141 C CA . GLY A 1 144 ? -15.317 -0.851 10.365 1.00 95.19 144 GLY A CA 1
ATOM 1142 C C . GLY A 1 144 ? -15.129 0.001 11.628 1.00 95.19 144 GLY A C 1
ATOM 1143 O O . GLY A 1 144 ? -14.067 0.559 11.876 1.00 95.19 144 GLY A O 1
ATOM 1144 N N . ARG A 1 145 ? -16.108 0.020 12.528 1.00 96.38 145 ARG A N 1
ATOM 1145 C CA . ARG A 1 145 ? -15.999 0.772 13.788 1.00 96.38 145 ARG A CA 1
ATOM 1146 C C . ARG A 1 145 ? -15.134 0.100 14.844 1.00 96.38 145 ARG A C 1
ATOM 1148 O O . ARG A 1 145 ? -14.485 0.799 15.620 1.00 96.38 145 ARG A O 1
ATOM 1155 N N . CYS A 1 146 ? -15.096 -1.230 14.889 1.00 98.12 146 CYS A N 1
ATOM 1156 C CA . CYS A 1 146 ? -14.123 -1.949 15.714 1.00 98.12 146 CYS A CA 1
ATOM 1157 C C . CYS A 1 146 ? -12.694 -1.598 15.285 1.00 98.12 146 CYS A C 1
ATOM 1159 O O . CYS A 1 146 ? -11.849 -1.336 16.141 1.00 98.12 146 CYS A O 1
ATOM 1161 N N . HIS A 1 147 ? -12.454 -1.512 13.972 1.00 96.25 147 HIS A N 1
ATOM 1162 C CA . HIS A 1 147 ? -11.195 -1.019 13.423 1.00 96.25 147 HIS A CA 1
ATOM 1163 C C . HIS A 1 147 ? -10.862 0.385 13.923 1.00 96.25 147 HIS A C 1
ATOM 1165 O O . HIS A 1 147 ? -9.799 0.566 14.517 1.00 96.25 147 HIS A O 1
ATOM 1171 N N . ASP A 1 148 ? -11.769 1.350 13.748 1.00 96.75 148 ASP A N 1
ATOM 1172 C CA . ASP A 1 148 ? -11.546 2.731 14.192 1.00 96.75 148 ASP A CA 1
ATOM 1173 C C . ASP A 1 148 ? -11.269 2.800 15.698 1.00 96.75 148 ASP A C 1
ATOM 1175 O O . ASP A 1 148 ? -10.348 3.492 16.127 1.00 96.75 148 ASP A O 1
ATOM 1179 N N . ALA A 1 149 ? -12.002 2.036 16.514 1.00 98.12 149 ALA A N 1
ATOM 1180 C CA . ALA A 1 149 ? -11.824 2.028 17.964 1.00 98.12 149 ALA A CA 1
ATOM 1181 C C . ALA A 1 149 ? -10.431 1.526 18.371 1.00 98.12 149 ALA A C 1
ATOM 1183 O O . ALA A 1 149 ? -9.765 2.159 19.197 1.00 98.12 149 ALA A O 1
ATOM 1184 N N . VAL A 1 150 ? -9.959 0.427 17.773 1.00 97.69 150 VAL A N 1
ATOM 1185 C CA . VAL A 1 150 ? -8.610 -0.112 18.017 1.00 97.69 150 VAL A CA 1
ATOM 1186 C C . VAL A 1 150 ? -7.538 0.846 17.501 1.00 97.69 150 VAL A C 1
ATOM 1188 O O . VAL A 1 150 ? -6.557 1.109 18.206 1.00 97.69 150 VAL A O 1
ATOM 1191 N N . MET A 1 151 ? -7.735 1.410 16.308 1.00 96.06 151 MET A N 1
ATOM 1192 C CA . MET A 1 151 ? -6.841 2.397 15.703 1.00 96.06 151 MET A CA 1
ATOM 1193 C C . MET A 1 151 ? -6.693 3.631 16.590 1.00 96.06 151 MET A C 1
ATOM 1195 O O . MET A 1 151 ? -5.576 4.027 16.929 1.00 96.06 151 MET A O 1
ATOM 1199 N N . TRP A 1 152 ? -7.807 4.219 17.023 1.00 97.75 152 TRP A N 1
ATOM 1200 C CA . TRP A 1 152 ? -7.807 5.425 17.843 1.00 97.75 152 TRP A CA 1
ATOM 1201 C C . TRP A 1 152 ? -7.213 5.149 19.219 1.00 97.75 152 TRP A C 1
ATOM 1203 O O . TRP A 1 152 ? -6.333 5.886 19.668 1.00 97.75 152 TRP A O 1
ATOM 1213 N N . PHE A 1 153 ? -7.593 4.044 19.863 1.00 98.19 153 PHE A N 1
ATOM 1214 C CA . PHE A 1 153 ? -6.998 3.655 21.139 1.00 98.19 153 PHE A CA 1
ATOM 1215 C C . PHE A 1 153 ? -5.480 3.495 21.014 1.00 98.19 153 PHE A C 1
ATOM 1217 O O . PHE A 1 153 ? -4.728 3.980 21.856 1.00 98.19 153 PHE A O 1
ATOM 1224 N N . THR A 1 154 ? -5.005 2.856 19.945 1.00 96.62 154 THR A N 1
ATOM 1225 C CA . THR A 1 154 ? -3.585 2.534 19.772 1.00 96.62 154 THR A CA 1
ATOM 1226 C C . THR A 1 154 ? -2.747 3.750 19.385 1.00 96.62 154 THR A C 1
ATOM 1228 O O . THR A 1 154 ? -1.665 3.947 19.954 1.00 96.62 154 THR A O 1
ATOM 1231 N N . HIS A 1 155 ? -3.231 4.566 18.452 1.00 96.06 155 HIS A N 1
ATOM 1232 C CA . HIS A 1 155 ? -2.441 5.611 17.799 1.00 96.06 155 HIS A CA 1
ATOM 1233 C C . HIS A 1 155 ? -2.716 7.024 18.309 1.00 96.06 155 HIS A C 1
ATOM 1235 O O . HIS A 1 155 ? -1.844 7.878 18.161 1.00 96.06 155 HIS A O 1
ATOM 1241 N N . HIS A 1 156 ? -3.862 7.280 18.943 1.00 97.19 156 HIS A N 1
ATOM 1242 C CA . HIS A 1 156 ? -4.234 8.629 19.395 1.00 97.19 156 HIS A CA 1
ATOM 1243 C C . HIS A 1 156 ? -4.084 8.852 20.896 1.00 97.19 156 HIS A C 1
ATOM 1245 O O . HIS A 1 156 ? -4.032 9.997 21.341 1.00 97.19 156 HIS A O 1
ATOM 1251 N N . LEU A 1 157 ? -3.960 7.788 21.690 1.00 97.50 157 LEU A N 1
ATOM 1252 C CA . LEU A 1 157 ? -3.722 7.892 23.129 1.00 97.50 157 LEU A CA 1
ATOM 1253 C C . LEU A 1 157 ? -2.232 7.776 23.465 1.00 97.50 157 LEU A C 1
ATOM 1255 O O . LEU A 1 157 ? -1.514 6.949 22.897 1.00 97.50 157 LEU A O 1
ATOM 1259 N N . THR A 1 158 ? -1.768 8.572 24.431 1.00 97.19 158 THR A N 1
ATOM 1260 C CA . THR A 1 158 ? -0.463 8.361 25.083 1.00 97.19 158 THR A CA 1
ATOM 1261 C C . THR A 1 158 ? -0.513 7.134 25.991 1.00 97.19 158 THR A C 1
ATOM 1263 O O . THR A 1 158 ? -1.597 6.697 26.388 1.00 97.19 158 THR A O 1
ATOM 1266 N N . ALA A 1 159 ? 0.648 6.597 26.372 1.00 96.06 159 ALA A N 1
ATOM 1267 C CA . ALA A 1 159 ? 0.725 5.497 27.336 1.00 96.06 159 ALA A CA 1
ATOM 1268 C C . ALA A 1 159 ? -0.028 5.814 28.646 1.00 96.06 159 ALA A C 1
ATOM 1270 O O . ALA A 1 159 ? -0.850 5.010 29.078 1.00 96.06 159 ALA A O 1
ATOM 1271 N N . ASP A 1 160 ? 0.161 7.015 29.205 1.00 96.12 160 ASP A N 1
ATOM 1272 C CA . ASP A 1 160 ? -0.524 7.457 30.431 1.00 96.12 160 ASP A CA 1
ATOM 1273 C C . ASP A 1 160 ? -2.056 7.475 30.280 1.00 96.12 160 ASP A C 1
ATOM 1275 O O . ASP A 1 160 ? -2.774 7.084 31.197 1.00 96.12 160 ASP A O 1
ATOM 1279 N N . ARG A 1 161 ? -2.580 7.900 29.119 1.00 97.19 161 ARG A N 1
ATOM 1280 C CA . ARG A 1 161 ? -4.032 7.938 28.861 1.00 97.19 161 ARG A CA 1
ATOM 1281 C C . ARG A 1 161 ? -4.625 6.547 28.661 1.00 97.19 161 ARG A C 1
ATOM 1283 O O . ARG A 1 161 ? -5.752 6.306 29.087 1.00 97.19 161 ARG A O 1
ATOM 1290 N N . LYS A 1 162 ? -3.872 5.627 28.049 1.00 97.50 162 LYS A N 1
ATOM 1291 C CA . LYS A 1 162 ? -4.264 4.211 27.973 1.00 97.50 162 LYS A CA 1
ATOM 1292 C C . LYS A 1 162 ? -4.320 3.598 29.366 1.00 97.50 162 LYS A C 1
ATOM 1294 O O . LYS A 1 162 ? -5.301 2.939 29.685 1.00 97.50 162 LYS A O 1
ATOM 1299 N N . GLU A 1 163 ? -3.307 3.852 30.191 1.00 97.00 163 GLU A N 1
ATOM 1300 C CA . GLU A 1 163 ? -3.258 3.360 31.568 1.00 97.00 163 GLU A CA 1
ATOM 1301 C C . GLU A 1 163 ? -4.405 3.928 32.411 1.00 97.00 163 GLU A C 1
ATOM 1303 O O . GLU A 1 163 ? -5.044 3.182 33.142 1.00 97.00 163 GLU A O 1
ATOM 1308 N N . GLU A 1 164 ? -4.728 5.217 32.267 1.00 96.69 164 GLU A N 1
ATOM 1309 C CA . GLU A 1 164 ? -5.880 5.846 32.928 1.00 96.69 164 GLU A CA 1
ATOM 1310 C C . GLU A 1 164 ? -7.202 5.151 32.564 1.00 96.69 164 GLU A C 1
ATOM 1312 O O . GLU A 1 164 ? -7.989 4.823 33.455 1.00 96.69 164 GLU A O 1
ATOM 1317 N N . LEU A 1 165 ? -7.429 4.868 31.275 1.00 96.75 165 LEU A N 1
ATOM 1318 C CA . LEU A 1 165 ? -8.603 4.117 30.820 1.00 96.75 165 LEU A CA 1
ATOM 1319 C C . LEU A 1 165 ? -8.625 2.697 31.382 1.00 96.75 165 LEU A C 1
ATOM 1321 O O . LEU A 1 165 ? -9.638 2.276 31.938 1.00 96.75 165 LEU A O 1
ATOM 1325 N N . ILE A 1 166 ? -7.515 1.969 31.270 1.00 97.25 166 ILE A N 1
ATOM 1326 C CA . ILE A 1 166 ? -7.390 0.584 31.738 1.00 97.25 166 ILE A CA 1
ATOM 1327 C C . ILE A 1 166 ? -7.629 0.500 33.252 1.00 97.25 166 ILE A C 1
ATOM 1329 O O . ILE A 1 166 ? -8.427 -0.313 33.718 1.00 97.25 166 ILE A O 1
ATOM 1333 N N . SER A 1 167 ? -7.001 1.389 34.019 1.00 97.00 167 SER A N 1
ATOM 1334 C CA . SER A 1 167 ? -7.108 1.445 35.478 1.00 97.00 167 SER A CA 1
ATOM 1335 C C . SER A 1 167 ? -8.484 1.898 35.979 1.00 97.00 167 SER A C 1
ATOM 1337 O O . SER A 1 167 ? -8.788 1.694 37.156 1.00 97.00 167 SER A O 1
ATOM 1339 N N . SER A 1 168 ? -9.339 2.479 35.125 1.00 95.88 168 SER A N 1
ATOM 1340 C CA . SER A 1 168 ? -10.720 2.819 35.501 1.00 95.88 168 SER A CA 1
ATOM 1341 C C . SER A 1 168 ? -11.569 1.583 35.823 1.00 95.88 168 SER A C 1
ATOM 1343 O O . SER A 1 168 ? -12.512 1.679 36.603 1.00 95.88 168 SER A O 1
ATOM 1345 N N . GLY A 1 169 ? -11.231 0.425 35.242 1.00 92.56 169 GLY A N 1
ATOM 1346 C CA . GLY A 1 169 ? -11.960 -0.836 35.406 1.00 92.56 169 GLY A CA 1
ATOM 1347 C C . GLY A 1 169 ? -13.255 -0.955 34.593 1.00 92.56 169 GLY A C 1
ATOM 1348 O O . GLY A 1 169 ? -13.726 -2.072 34.397 1.00 92.56 169 GLY A O 1
ATOM 1349 N N . ASP A 1 170 ? -13.792 0.153 34.074 1.00 93.81 170 ASP A N 1
ATOM 1350 C CA . ASP A 1 170 ? -15.039 0.185 33.292 1.00 93.81 170 ASP A CA 1
ATOM 1351 C C . ASP A 1 170 ? -14.792 0.264 31.771 1.00 93.81 170 ASP A C 1
ATOM 1353 O O . ASP A 1 170 ? -15.725 0.179 30.970 1.00 93.81 170 ASP A O 1
ATOM 1357 N N . PHE A 1 171 ? -13.535 0.414 31.343 1.00 97.56 171 PHE A N 1
ATOM 1358 C CA . PHE A 1 171 ? -13.170 0.477 29.930 1.00 97.56 171 PHE A CA 1
ATOM 1359 C C . PHE A 1 171 ? -12.976 -0.923 29.330 1.00 97.56 171 PHE A C 1
ATOM 1361 O O . PHE A 1 171 ? -12.131 -1.696 29.780 1.00 97.56 171 PHE A O 1
ATOM 1368 N N . THR A 1 172 ? -13.728 -1.230 28.271 1.00 98.50 172 THR A N 1
ATOM 1369 C CA . THR A 1 172 ? -13.562 -2.446 27.458 1.00 98.50 172 THR A CA 1
ATOM 1370 C C . THR A 1 172 ? -13.375 -2.051 26.000 1.00 98.50 172 THR A C 1
ATOM 1372 O O . THR A 1 172 ? -14.198 -1.316 25.460 1.00 98.50 172 THR A O 1
ATOM 1375 N N . LEU A 1 173 ? -12.319 -2.547 25.356 1.00 98.56 173 LEU A N 1
ATOM 1376 C CA . LEU A 1 173 ? -12.034 -2.286 23.943 1.00 98.56 173 LEU A CA 1
ATOM 1377 C C . LEU A 1 173 ? -12.573 -3.431 23.059 1.00 98.56 173 LEU A C 1
ATOM 1379 O O . LEU A 1 173 ? -12.469 -4.598 23.458 1.00 98.56 173 LEU A O 1
ATOM 1383 N N . PRO A 1 174 ? -13.135 -3.162 21.865 1.00 98.56 174 PRO A N 1
ATOM 1384 C CA . PRO A 1 174 ? -13.394 -4.223 20.901 1.00 98.56 174 PRO A CA 1
ATOM 1385 C C . PRO A 1 174 ? -12.089 -4.879 20.441 1.00 98.56 174 PRO A C 1
ATOM 1387 O O . PRO A 1 174 ? -11.050 -4.231 20.321 1.00 98.56 174 PRO A O 1
ATOM 1390 N N . LEU A 1 175 ? -12.159 -6.176 20.163 1.00 98.50 175 LEU A N 1
ATOM 1391 C CA . LEU A 1 175 ? -11.163 -6.863 19.344 1.00 98.50 175 LEU A CA 1
ATOM 1392 C C . LEU A 1 175 ? -11.377 -6.530 17.860 1.00 98.50 175 LEU A C 1
ATOM 1394 O O . LEU A 1 175 ? -12.451 -6.074 17.468 1.00 98.50 175 LEU A O 1
ATOM 1398 N N . MET A 1 176 ? -10.376 -6.808 17.031 1.00 97.12 176 MET A N 1
ATOM 1399 C CA . MET A 1 176 ? -10.529 -6.858 15.578 1.00 97.12 176 MET A CA 1
ATOM 1400 C C . MET A 1 176 ? -11.502 -7.985 15.182 1.00 97.12 176 MET A C 1
ATOM 1402 O O . MET A 1 176 ? -11.548 -9.006 15.881 1.00 97.12 176 MET A O 1
ATOM 1406 N N . PRO A 1 177 ? -12.253 -7.835 14.075 1.00 95.56 177 PRO A N 1
ATOM 1407 C CA . PRO A 1 177 ? -13.135 -8.883 13.556 1.00 95.56 177 PRO A CA 1
ATOM 1408 C C . PRO A 1 177 ? -12.383 -10.200 13.278 1.00 95.56 177 PRO A C 1
ATOM 1410 O O . PRO A 1 177 ? -11.248 -10.177 12.807 1.00 95.56 177 PRO A O 1
ATOM 1413 N N . ASP A 1 178 ? -13.006 -11.353 13.551 1.00 91.62 178 ASP A N 1
ATOM 1414 C CA . ASP A 1 178 ? -12.366 -12.682 13.470 1.00 91.62 178 ASP A CA 1
ATOM 1415 C C . ASP A 1 178 ? -13.189 -13.756 12.724 1.00 91.62 178 ASP A C 1
ATOM 1417 O O . ASP A 1 178 ? -12.861 -14.946 12.762 1.00 91.62 178 ASP A O 1
ATOM 1421 N N . HIS A 1 179 ? -14.249 -13.367 12.012 1.00 84.81 179 HIS A N 1
ATOM 1422 C CA . HIS A 1 179 ? -15.102 -14.311 11.287 1.00 84.81 179 HIS A CA 1
ATOM 1423 C C . HIS A 1 179 ? -14.563 -14.686 9.895 1.00 84.81 179 HIS A C 1
ATOM 1425 O O . HIS A 1 179 ? -13.665 -14.056 9.341 1.00 84.81 179 HIS A O 1
ATOM 1431 N N . LEU A 1 180 ? -15.119 -15.758 9.317 1.00 73.19 180 LEU A N 1
ATOM 1432 C CA . LEU A 1 180 ? -14.629 -16.351 8.065 1.00 73.19 180 LEU A CA 1
ATOM 1433 C C . LEU A 1 180 ? -14.849 -15.468 6.829 1.00 73.19 180 LEU A C 1
ATOM 1435 O O . LEU A 1 180 ? -14.076 -15.572 5.884 1.00 73.19 180 LEU A O 1
ATOM 1439 N N . ASP A 1 181 ? -15.858 -14.598 6.854 1.00 71.19 181 ASP A N 1
ATOM 1440 C CA . ASP A 1 181 ? -16.237 -13.747 5.717 1.00 71.19 181 ASP A CA 1
ATOM 1441 C C . ASP A 1 181 ? -15.442 -12.423 5.632 1.00 71.19 181 ASP A C 1
ATOM 1443 O O . ASP A 1 181 ? -15.940 -11.438 5.091 1.00 71.19 181 ASP A O 1
ATOM 1447 N N . LEU A 1 182 ? -14.231 -12.370 6.203 1.00 75.19 182 LEU A N 1
ATOM 1448 C CA . LEU A 1 182 ? -13.361 -11.187 6.177 1.00 75.19 182 LEU A CA 1
ATOM 1449 C C . LEU A 1 182 ? -12.310 -11.259 5.052 1.00 75.19 182 LEU A C 1
ATOM 1451 O O . LEU A 1 182 ? -11.714 -12.322 4.858 1.00 75.19 182 LEU A O 1
ATOM 1455 N N . PRO A 1 183 ? -11.989 -10.126 4.393 1.00 74.94 183 PRO A N 1
ATOM 1456 C CA . PRO A 1 183 ? -12.697 -8.844 4.479 1.00 74.94 183 PRO A CA 1
ATOM 1457 C C . PRO A 1 183 ? -14.101 -8.937 3.860 1.00 74.94 183 PRO A C 1
ATOM 1459 O O . PRO A 1 183 ? -14.350 -9.776 2.992 1.00 74.94 183 PRO A O 1
ATOM 1462 N N . HIS A 1 184 ? -15.017 -8.059 4.285 1.00 80.38 184 HIS A N 1
ATOM 1463 C CA . HIS A 1 184 ? -16.376 -8.035 3.732 1.00 80.38 184 HIS A CA 1
ATOM 1464 C C . HIS A 1 184 ? -16.346 -7.815 2.212 1.00 80.38 184 HIS A C 1
ATOM 1466 O O . HIS A 1 184 ? -15.646 -6.933 1.714 1.00 80.38 184 HIS A O 1
ATOM 1472 N N . SER A 1 185 ? -17.142 -8.586 1.464 1.00 79.88 185 SER A N 1
ATOM 1473 C CA . SER A 1 185 ? -17.261 -8.458 0.004 1.00 79.88 185 SER A CA 1
ATOM 1474 C C . SER A 1 185 ? -18.524 -7.698 -0.373 1.00 79.88 185 SER A C 1
ATOM 1476 O O . SER A 1 185 ? -19.637 -8.164 -0.130 1.00 79.88 185 SER A O 1
ATOM 1478 N N . LYS A 1 186 ? -18.365 -6.556 -1.050 1.00 74.38 186 LYS A N 1
ATOM 1479 C CA . LYS A 1 186 ? -19.479 -5.705 -1.500 1.00 74.38 186 LYS A CA 1
ATOM 1480 C C . LYS A 1 186 ? -20.544 -6.482 -2.275 1.00 74.38 186 LYS A C 1
ATOM 1482 O O . LYS A 1 186 ? -21.736 -6.356 -1.994 1.00 74.38 186 LYS A O 1
ATOM 1487 N N . SER A 1 187 ? -20.105 -7.358 -3.178 1.00 71.94 187 SER A N 1
ATOM 1488 C CA . SER A 1 187 ? -20.973 -8.192 -4.021 1.00 71.94 187 SER A CA 1
ATOM 1489 C C . SER A 1 187 ? -21.938 -9.091 -3.234 1.00 71.94 187 SER A C 1
ATOM 1491 O O . SER A 1 187 ? -23.029 -9.400 -3.721 1.00 71.94 187 SER A O 1
ATOM 1493 N N . HIS A 1 188 ? -21.591 -9.476 -1.999 1.00 79.62 188 HIS A N 1
ATOM 1494 C CA . HIS A 1 188 ? -22.469 -10.276 -1.141 1.00 79.62 188 HIS A CA 1
ATOM 1495 C C . HIS A 1 188 ? -23.702 -9.486 -0.674 1.00 79.62 188 HIS A C 1
ATOM 1497 O O . HIS A 1 188 ? -24.746 -10.087 -0.420 1.00 79.62 188 HIS A O 1
ATOM 1503 N N . HIS A 1 189 ? -23.621 -8.151 -0.629 1.00 84.38 189 HIS A N 1
ATOM 1504 C CA . HIS A 1 189 ? -24.674 -7.280 -0.094 1.00 84.38 189 HIS A CA 1
ATOM 1505 C C . HIS A 1 189 ? -25.460 -6.517 -1.173 1.00 84.38 189 HIS A C 1
ATOM 1507 O O . HIS A 1 189 ? -26.557 -6.028 -0.905 1.00 84.38 189 HIS A O 1
ATOM 1513 N N . GLU A 1 190 ? -24.966 -6.464 -2.414 1.00 79.94 190 GLU A N 1
ATOM 1514 C CA . GLU A 1 190 ? -25.620 -5.757 -3.533 1.00 79.94 190 GLU A CA 1
ATOM 1515 C C . GLU A 1 190 ? -27.037 -6.261 -3.848 1.00 79.94 190 GLU A C 1
ATOM 1517 O O . GLU A 1 190 ? -27.854 -5.526 -4.400 1.00 79.94 190 GLU A O 1
ATOM 1522 N N . LYS A 1 191 ? -27.347 -7.515 -3.499 1.00 84.50 191 LYS A N 1
ATOM 1523 C CA . LYS A 1 191 ? -28.680 -8.108 -3.700 1.00 84.50 191 LYS A CA 1
ATOM 1524 C C . LYS A 1 191 ? -29.619 -7.915 -2.511 1.00 84.50 191 LYS A C 1
ATOM 1526 O O . LYS A 1 191 ? -30.825 -8.092 -2.676 1.00 84.50 191 LYS A O 1
ATOM 1531 N N . SER A 1 192 ? -29.089 -7.617 -1.325 1.00 86.56 192 SER A N 1
ATOM 1532 C CA . SER A 1 192 ? -29.853 -7.583 -0.072 1.00 86.56 192 SER A CA 1
ATOM 1533 C C . SER A 1 192 ? -30.148 -6.172 0.432 1.00 86.56 192 SER A C 1
ATOM 1535 O O . SER A 1 192 ? -31.006 -6.019 1.299 1.00 86.56 192 SER A O 1
ATOM 1537 N N . ALA A 1 193 ? -29.480 -5.153 -0.108 1.00 92.75 193 ALA A N 1
ATOM 1538 C CA . ALA A 1 193 ? -29.668 -3.756 0.265 1.00 92.75 193 ALA A CA 1
ATOM 1539 C C . ALA A 1 193 ? -29.706 -2.839 -0.967 1.00 92.75 193 ALA A C 1
ATOM 1541 O O . ALA A 1 193 ? -29.354 -3.228 -2.081 1.00 92.75 193 ALA A O 1
ATOM 1542 N N . ASN A 1 194 ? -30.161 -1.599 -0.771 1.00 93.00 194 ASN A N 1
ATOM 1543 C CA . ASN A 1 194 ? -30.123 -0.585 -1.821 1.00 93.00 194 ASN A CA 1
ATOM 1544 C C . ASN A 1 194 ? -28.665 -0.302 -2.224 1.00 93.00 194 ASN A C 1
ATOM 1546 O O . ASN A 1 194 ? -27.812 -0.142 -1.357 1.00 93.00 194 ASN A O 1
ATOM 1550 N N . ARG A 1 195 ? -28.384 -0.172 -3.525 1.00 85.44 195 ARG A N 1
ATOM 1551 C CA . ARG A 1 195 ? -27.037 0.125 -4.031 1.00 85.44 195 ARG A CA 1
ATOM 1552 C C . ARG A 1 195 ? -26.390 1.338 -3.355 1.00 85.44 195 ARG A C 1
ATOM 1554 O O . ARG A 1 195 ? -25.241 1.235 -2.958 1.00 85.44 195 ARG A O 1
ATOM 1561 N N . SER A 1 196 ? -27.117 2.439 -3.152 1.00 85.75 196 SER A N 1
ATOM 1562 C CA . SER A 1 196 ? -26.549 3.623 -2.490 1.00 85.75 196 SER A CA 1
ATOM 1563 C C . SER A 1 196 ? -26.215 3.373 -1.018 1.00 85.75 196 SER A C 1
ATOM 1565 O O . SER A 1 196 ? -25.274 3.959 -0.498 1.00 85.75 196 SER A O 1
ATOM 1567 N N . ALA A 1 197 ? -26.971 2.496 -0.350 1.00 93.50 197 ALA A N 1
ATOM 1568 C CA . ALA A 1 197 ? -26.686 2.075 1.018 1.00 93.50 197 ALA A CA 1
ATOM 1569 C C . ALA A 1 197 ? -25.420 1.213 1.076 1.00 93.50 197 ALA A C 1
ATOM 1571 O O . ALA A 1 197 ? -24.553 1.442 1.915 1.00 93.50 197 ALA A O 1
ATOM 1572 N N . VAL A 1 198 ? -25.304 0.254 0.151 1.00 84.94 198 VAL A N 1
ATOM 1573 C CA . VAL A 1 198 ? -24.115 -0.592 0.000 1.00 84.94 198 VAL A CA 1
ATOM 1574 C C . VAL A 1 198 ? -22.891 0.275 -0.290 1.00 84.94 198 VAL A C 1
ATOM 1576 O O . VAL A 1 198 ? -21.882 0.125 0.385 1.00 84.94 198 VAL A O 1
ATOM 1579 N N . ASP A 1 199 ? -22.985 1.204 -1.243 1.00 79.12 199 ASP A N 1
ATOM 1580 C CA . ASP A 1 199 ? -21.896 2.118 -1.598 1.00 79.12 199 ASP A CA 1
ATOM 1581 C C . ASP A 1 199 ? -21.433 2.935 -0.381 1.00 79.12 199 ASP A C 1
ATOM 1583 O O . ASP A 1 199 ? -20.243 2.945 -0.082 1.00 79.12 199 ASP A O 1
ATOM 1587 N N . LEU A 1 200 ? -22.363 3.543 0.365 1.00 87.12 200 LEU A N 1
ATOM 1588 C CA . LEU A 1 200 ? -22.040 4.360 1.538 1.00 87.12 200 LEU A CA 1
ATOM 1589 C C . LEU A 1 200 ? -21.357 3.558 2.656 1.00 87.12 200 LEU A C 1
ATOM 1591 O O . LEU A 1 200 ? -20.358 4.012 3.207 1.00 87.12 200 LEU A O 1
ATOM 1595 N N . VAL A 1 201 ? -21.881 2.377 3.002 1.00 91.38 201 VAL A N 1
ATOM 1596 C CA . VAL A 1 201 ? -21.318 1.568 4.099 1.00 91.38 201 VAL A CA 1
ATOM 1597 C C . VAL A 1 201 ? -19.968 0.966 3.707 1.00 91.38 201 VAL A C 1
ATOM 1599 O O . VAL A 1 201 ? -19.061 0.917 4.535 1.00 91.38 201 VAL A O 1
ATOM 1602 N N . PHE A 1 202 ? -19.800 0.535 2.452 1.00 84.81 202 PHE A N 1
ATOM 1603 C CA . PHE A 1 202 ? -18.522 -0.010 1.988 1.00 84.81 202 PHE A CA 1
ATOM 1604 C C . PHE A 1 202 ? -17.440 1.058 1.817 1.00 84.81 202 PHE A C 1
ATOM 1606 O O . PHE A 1 202 ? -16.278 0.748 2.062 1.00 84.81 202 PHE A O 1
ATOM 1613 N N . GLU A 1 203 ? -17.797 2.295 1.466 1.00 80.06 203 GLU A N 1
ATOM 1614 C CA . GLU A 1 203 ? -16.861 3.426 1.513 1.00 80.06 203 GLU A CA 1
ATOM 1615 C C . GLU A 1 203 ? -16.372 3.645 2.952 1.00 80.06 203 GLU A C 1
ATOM 1617 O O . GLU A 1 203 ? -15.168 3.669 3.214 1.00 80.06 203 GLU A O 1
ATOM 1622 N N . SER A 1 204 ? -17.302 3.669 3.914 1.00 86.88 204 SER A N 1
ATOM 1623 C CA . SER A 1 204 ? -16.953 3.821 5.327 1.00 86.88 204 SER A CA 1
ATOM 1624 C C . SER A 1 204 ? -16.033 2.694 5.796 1.00 86.88 204 SER A C 1
ATOM 1626 O O . SER A 1 204 ? -14.954 2.956 6.324 1.00 86.88 204 SER A O 1
ATOM 1628 N N . TYR A 1 205 ? -16.389 1.442 5.503 1.00 89.25 205 TYR A N 1
ATOM 1629 C CA . TYR A 1 205 ? -15.577 0.268 5.825 1.00 89.25 205 TYR A CA 1
ATOM 1630 C C . TYR A 1 205 ? -14.179 0.309 5.191 1.00 89.25 205 TYR A C 1
ATOM 1632 O O . TYR A 1 205 ? -13.194 0.040 5.878 1.00 89.25 205 TYR A O 1
ATOM 1640 N N . ALA A 1 206 ? -14.058 0.678 3.913 1.00 78.69 206 ALA A N 1
ATOM 1641 C CA . ALA A 1 206 ? -12.766 0.794 3.236 1.00 78.69 206 ALA A CA 1
ATOM 1642 C C . ALA A 1 206 ? -11.860 1.829 3.922 1.00 78.69 206 ALA A C 1
ATOM 1644 O O . ALA A 1 206 ? -10.674 1.582 4.144 1.00 78.69 206 ALA A O 1
ATOM 1645 N N . THR A 1 207 ? -12.425 2.967 4.331 1.00 81.44 207 THR A N 1
ATOM 1646 C CA . THR A 1 207 ? -11.655 4.008 5.021 1.00 81.44 207 THR A CA 1
ATOM 1647 C C . THR A 1 207 ? -11.235 3.583 6.435 1.00 81.44 207 THR A C 1
ATOM 1649 O O . THR A 1 207 ? -10.074 3.790 6.803 1.00 81.44 207 THR A O 1
ATOM 1652 N N . SER A 1 208 ? -12.108 2.925 7.204 1.00 89.19 208 SER A N 1
ATOM 1653 C CA . SER A 1 208 ? -11.789 2.430 8.554 1.00 89.19 208 SER A CA 1
ATOM 1654 C C . SER A 1 208 ? -10.792 1.261 8.554 1.00 89.19 208 SER A C 1
ATOM 1656 O O . SER A 1 208 ? -10.011 1.086 9.488 1.00 89.19 208 SER A O 1
ATOM 1658 N N . THR A 1 209 ? -10.765 0.455 7.489 1.00 86.69 209 THR A N 1
ATOM 1659 C CA . THR A 1 209 ? -9.862 -0.706 7.358 1.00 86.69 209 THR A CA 1
ATOM 1660 C C . THR A 1 209 ? -8.475 -0.358 6.810 1.00 86.69 209 THR A C 1
ATOM 1662 O O . THR A 1 209 ? -7.615 -1.233 6.699 1.00 86.69 209 THR A O 1
ATOM 1665 N N . SER A 1 210 ? -8.206 0.925 6.554 1.00 80.94 210 SER A N 1
ATOM 1666 C CA . SER A 1 210 ? -6.944 1.437 6.000 1.00 80.94 210 SER A CA 1
ATOM 1667 C C . SER A 1 210 ? -5.687 1.058 6.794 1.00 80.94 210 SER A C 1
ATOM 1669 O O . SER A 1 210 ? -4.599 1.010 6.221 1.00 80.94 210 SER A O 1
ATOM 1671 N N . CYS A 1 211 ? -5.809 0.706 8.081 1.00 80.31 211 CYS A N 1
ATOM 1672 C CA . CYS A 1 211 ? -4.698 0.184 8.883 1.00 80.31 211 CYS A CA 1
ATOM 1673 C C . CYS A 1 211 ? -4.048 -1.066 8.267 1.00 80.31 211 CYS A C 1
ATOM 1675 O O . CYS A 1 211 ? -2.857 -1.309 8.475 1.00 80.31 211 CYS A O 1
ATOM 1677 N N . ALA A 1 212 ? -4.792 -1.839 7.472 1.00 77.44 212 ALA A N 1
ATOM 1678 C CA . ALA A 1 212 ? -4.248 -3.007 6.801 1.00 77.44 212 ALA A CA 1
ATOM 1679 C C . ALA A 1 212 ? -3.171 -2.659 5.756 1.00 77.44 212 ALA A C 1
ATOM 1681 O O . ALA A 1 212 ? -2.319 -3.502 5.512 1.00 77.44 212 ALA A O 1
ATOM 1682 N N . MET A 1 213 ? -3.100 -1.420 5.240 1.00 69.06 213 MET A N 1
ATOM 1683 C CA . MET A 1 213 ? -1.994 -0.979 4.366 1.00 69.06 213 MET A CA 1
ATOM 1684 C C . MET A 1 213 ? -0.628 -1.066 5.039 1.00 69.06 213 MET A C 1
ATOM 1686 O O . MET A 1 213 ? 0.374 -1.280 4.367 1.00 69.06 213 MET A O 1
ATOM 1690 N N . CYS A 1 214 ? -0.574 -0.884 6.358 1.00 71.00 214 CYS A N 1
ATOM 1691 C CA . CYS A 1 214 ? 0.683 -0.918 7.100 1.00 71.00 214 CYS A CA 1
ATOM 1692 C C . CYS A 1 214 ? 0.910 -2.263 7.795 1.00 71.00 214 CYS A C 1
ATOM 1694 O O . CYS A 1 214 ? 2.047 -2.622 8.086 1.00 71.00 214 CYS A O 1
ATOM 1696 N N . HIS A 1 215 ? -0.169 -2.979 8.110 1.00 80.19 215 HIS A N 1
ATOM 1697 C CA . HIS A 1 215 ? -0.130 -4.139 8.993 1.00 80.19 215 HIS A CA 1
ATOM 1698 C C . HIS A 1 215 ? -0.364 -5.480 8.284 1.00 80.19 215 HIS A C 1
ATOM 1700 O O . HIS A 1 215 ? 0.061 -6.512 8.805 1.00 80.19 215 HIS A O 1
ATOM 1706 N N . ALA A 1 216 ? -1.006 -5.505 7.118 1.00 76.81 216 ALA A N 1
ATOM 1707 C CA . ALA A 1 216 ? -1.053 -6.701 6.293 1.00 76.81 216 ALA A CA 1
ATOM 1708 C C . ALA A 1 216 ? 0.145 -6.660 5.340 1.00 76.81 216 ALA A C 1
ATOM 1710 O O . ALA A 1 216 ? 0.282 -5.736 4.541 1.00 76.81 216 ALA A O 1
ATOM 1711 N N . SER A 1 217 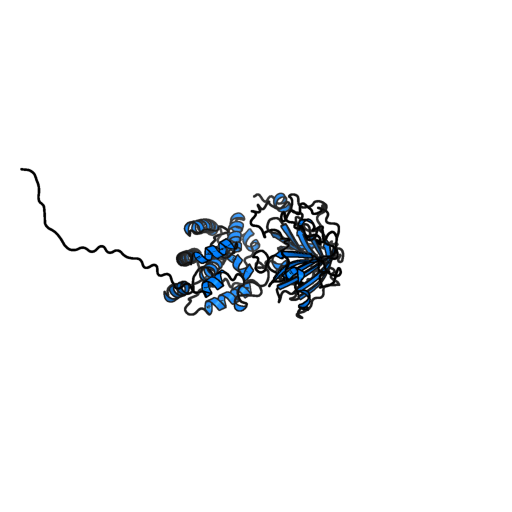? 1.037 -7.646 5.433 1.00 63.09 217 SER A N 1
ATOM 1712 C CA . SER A 1 217 ? 1.905 -7.953 4.305 1.00 63.09 217 SER A CA 1
ATOM 1713 C C . SER A 1 217 ? 1.016 -8.575 3.241 1.00 63.09 217 SER A C 1
ATOM 1715 O O . SER A 1 217 ? 0.320 -9.558 3.514 1.00 63.09 217 SER A O 1
ATOM 1717 N N . GLY A 1 218 ? 1.027 -7.965 2.068 1.00 55.25 218 GLY A N 1
ATOM 1718 C CA . GLY A 1 218 ? 0.076 -8.274 1.026 1.00 55.25 218 GLY A CA 1
ATOM 1719 C C . GLY A 1 218 ? -1.131 -7.332 0.996 1.00 55.25 218 GLY A C 1
ATOM 1720 O O . GLY A 1 218 ? -1.534 -6.771 2.013 1.00 55.25 218 GLY A O 1
ATOM 1721 N N . SER A 1 219 ? -1.661 -7.070 -0.194 1.00 44.53 219 SER A N 1
ATOM 1722 C CA . SER A 1 219 ? -2.609 -5.994 -0.474 1.00 44.53 219 SER A CA 1
ATOM 1723 C C . SER A 1 219 ? -3.950 -6.203 0.253 1.00 44.53 219 SER A C 1
ATOM 1725 O O . SER A 1 219 ? -4.819 -6.932 -0.210 1.00 44.53 219 SER A O 1
ATOM 1727 N N . VAL A 1 220 ? -4.067 -5.573 1.430 1.00 45.25 220 VAL A N 1
ATOM 1728 C CA . VAL A 1 220 ? -5.186 -4.965 2.207 1.00 45.25 220 VAL A CA 1
ATOM 1729 C C . VAL A 1 220 ? -6.644 -5.333 1.899 1.00 45.25 220 VAL A C 1
ATOM 1731 O O . VAL A 1 220 ? -7.476 -5.305 2.798 1.00 45.25 220 VAL A O 1
ATOM 1734 N N . VAL A 1 221 ? -7.002 -5.685 0.673 1.00 49.75 221 VAL A N 1
ATOM 1735 C CA . VAL A 1 221 ? -8.357 -6.089 0.289 1.00 49.75 221 VAL A CA 1
ATOM 1736 C C . VAL A 1 221 ? -8.248 -7.222 -0.734 1.00 49.75 221 VAL A C 1
ATOM 1738 O O . VAL A 1 221 ? -8.681 -7.094 -1.873 1.00 49.75 221 VAL A O 1
ATOM 1741 N N . SER A 1 222 ? -7.632 -8.342 -0.337 1.00 51.03 222 SER A N 1
ATOM 1742 C CA . SER A 1 222 ? -7.637 -9.600 -1.097 1.00 51.03 222 SER A CA 1
ATOM 1743 C C . SER A 1 222 ? -9.082 -10.103 -1.254 1.00 51.03 222 SER A C 1
ATOM 1745 O O . SER A 1 222 ? -9.551 -10.925 -0.466 1.00 51.03 222 SER A O 1
ATOM 1747 N N . THR A 1 223 ? -9.818 -9.585 -2.235 1.00 54.97 223 THR A N 1
ATOM 1748 C CA . THR A 1 223 ? -11.210 -9.988 -2.501 1.00 54.97 223 THR A CA 1
ATOM 1749 C C . THR A 1 223 ? -11.293 -11.103 -3.521 1.00 54.97 223 THR A C 1
ATOM 1751 O O . THR A 1 223 ? -12.257 -11.870 -3.493 1.00 54.97 223 THR A O 1
ATOM 1754 N N . ASN A 1 224 ? -10.291 -11.240 -4.393 1.00 68.12 224 ASN A N 1
ATOM 1755 C CA . ASN A 1 224 ? -10.241 -12.355 -5.320 1.00 68.12 224 ASN A CA 1
ATOM 1756 C C . ASN A 1 224 ? -9.324 -13.467 -4.785 1.00 68.12 224 ASN A C 1
ATOM 1758 O O . ASN A 1 224 ? -8.186 -13.249 -4.368 1.00 68.12 224 ASN A O 1
ATOM 1762 N N . THR A 1 225 ? -9.864 -14.684 -4.766 1.00 80.56 225 THR A N 1
ATOM 1763 C CA . THR A 1 225 ? -9.118 -15.905 -4.422 1.00 80.56 225 THR A CA 1
ATOM 1764 C C . THR A 1 225 ? -8.594 -16.626 -5.660 1.00 80.56 225 THR A C 1
ATOM 1766 O O . THR A 1 225 ? -7.840 -17.586 -5.527 1.00 80.56 225 THR A O 1
ATOM 1769 N N . GLU A 1 226 ? -8.977 -16.139 -6.840 1.00 89.00 226 GLU A N 1
ATOM 1770 C CA . GLU A 1 226 ? -8.689 -16.734 -8.141 1.00 89.00 226 GLU A CA 1
ATOM 1771 C C . GLU A 1 226 ? -7.239 -16.515 -8.573 1.00 89.00 226 GLU A C 1
ATOM 1773 O O . GLU A 1 226 ? -6.693 -17.394 -9.249 1.00 89.00 226 GLU A O 1
ATOM 1778 N N . SER A 1 227 ? -6.626 -15.394 -8.159 1.00 87.81 227 SER A N 1
ATOM 1779 C CA . SER A 1 227 ? -5.235 -15.089 -8.479 1.00 87.81 227 SER A CA 1
ATOM 1780 C C . SER A 1 227 ? -4.256 -15.940 -7.695 1.00 87.81 227 SER A C 1
ATOM 1782 O O . SER A 1 227 ? -4.457 -16.301 -6.521 1.00 87.81 227 SER A O 1
ATOM 1784 N N . THR A 1 228 ? -3.151 -16.238 -8.362 1.00 90.88 228 THR A N 1
ATOM 1785 C CA . THR A 1 228 ? -2.013 -16.888 -7.735 1.00 90.88 228 THR A CA 1
ATOM 1786 C C . THR A 1 228 ? -1.166 -15.815 -7.064 1.00 90.88 228 THR A C 1
ATOM 1788 O O . THR A 1 228 ? -0.864 -14.779 -7.649 1.00 90.88 228 THR A O 1
ATOM 1791 N N . SER A 1 229 ? -0.823 -16.026 -5.792 1.00 86.44 229 SER A N 1
ATOM 1792 C CA . SER A 1 229 ? 0.161 -15.157 -5.144 1.00 86.44 229 SER A CA 1
ATOM 1793 C C . SER A 1 229 ? 1.517 -15.430 -5.783 1.00 86.44 229 SER A C 1
ATOM 1795 O O . SER A 1 229 ? 1.863 -16.597 -5.979 1.00 86.44 229 SER A O 1
ATOM 1797 N N . TRP A 1 230 ? 2.297 -14.386 -6.051 1.00 87.62 230 TRP A N 1
ATOM 1798 C CA . TRP A 1 230 ? 3.700 -14.546 -6.431 1.00 87.62 230 TRP A CA 1
ATOM 1799 C C . TRP A 1 230 ? 4.438 -15.333 -5.336 1.00 87.62 230 TRP A C 1
ATOM 1801 O O . TRP A 1 230 ? 3.943 -15.431 -4.215 1.00 87.62 230 TRP A O 1
ATOM 1811 N N . PRO A 1 231 ? 5.591 -15.959 -5.591 1.00 87.06 231 PRO A N 1
ATOM 1812 C CA . PRO A 1 231 ? 6.490 -16.415 -4.541 1.00 87.06 231 PRO A CA 1
ATOM 1813 C C . PRO A 1 231 ? 7.146 -15.224 -3.835 1.00 87.06 231 PRO A C 1
ATOM 1815 O O . PRO A 1 231 ? 6.986 -14.069 -4.228 1.00 87.06 231 PRO A O 1
ATOM 1818 N N . ALA A 1 232 ? 7.896 -15.521 -2.774 1.00 84.81 232 ALA A N 1
ATOM 1819 C CA . ALA A 1 232 ? 8.605 -14.496 -2.023 1.00 84.81 232 ALA A CA 1
ATOM 1820 C C . ALA A 1 232 ? 9.658 -13.768 -2.879 1.00 84.81 232 ALA A C 1
ATOM 1822 O O . ALA A 1 232 ? 9.896 -12.583 -2.658 1.00 84.81 232 ALA A O 1
ATOM 1823 N N . SER A 1 233 ? 10.227 -14.473 -3.855 1.00 89.81 233 SER A N 1
ATOM 1824 C CA . SER A 1 233 ? 11.275 -14.030 -4.766 1.00 89.81 233 SER A CA 1
ATOM 1825 C C . SER A 1 233 ? 11.010 -14.568 -6.173 1.00 89.81 233 SER A C 1
ATOM 1827 O O . SER A 1 233 ? 10.628 -15.727 -6.340 1.00 89.81 233 SER A O 1
ATOM 1829 N N . LEU A 1 234 ? 11.219 -13.743 -7.198 1.00 91.75 234 LEU A N 1
ATOM 1830 C CA . LEU A 1 234 ? 11.164 -14.174 -8.598 1.00 91.75 234 LEU A CA 1
ATOM 1831 C C . LEU A 1 234 ? 12.065 -13.307 -9.473 1.00 91.75 234 LEU A C 1
ATOM 1833 O O . LEU A 1 234 ? 12.399 -12.178 -9.104 1.00 91.75 234 LEU A O 1
ATOM 1837 N N . SER A 1 235 ? 12.438 -13.831 -10.633 1.00 93.88 235 SER A N 1
ATOM 1838 C CA . SER A 1 235 ? 13.007 -13.041 -11.721 1.00 93.88 235 SER A CA 1
ATOM 1839 C C . SER A 1 235 ? 12.379 -13.437 -13.051 1.00 93.88 235 SER A C 1
ATOM 1841 O O . SER A 1 235 ? 11.904 -14.562 -13.221 1.00 93.88 235 SER A O 1
ATOM 1843 N N . TYR A 1 236 ? 12.319 -12.491 -13.983 1.00 94.38 236 TYR A N 1
ATOM 1844 C CA . TYR A 1 236 ? 11.812 -12.736 -15.330 1.00 94.38 236 TYR A CA 1
ATOM 1845 C C . TYR A 1 236 ? 12.398 -11.746 -16.330 1.00 94.38 236 TYR A C 1
ATOM 1847 O O . TYR A 1 236 ? 12.879 -10.672 -15.970 1.00 94.38 236 TYR A O 1
ATOM 1855 N N . THR A 1 237 ? 12.300 -12.111 -17.602 1.00 96.06 237 THR A N 1
ATOM 1856 C CA . THR A 1 237 ? 12.485 -11.211 -18.739 1.00 96.06 237 THR A CA 1
ATOM 1857 C C . THR A 1 237 ? 11.160 -10.994 -19.461 1.00 96.06 237 THR A C 1
ATOM 1859 O O . THR A 1 237 ? 10.219 -11.773 -19.297 1.00 96.06 237 THR A O 1
ATOM 1862 N N . GLY A 1 238 ? 11.064 -9.939 -20.258 1.00 95.38 238 GLY A N 1
ATOM 1863 C CA . GLY A 1 238 ? 9.861 -9.646 -21.028 1.00 95.38 238 GLY A CA 1
ATOM 1864 C C . GLY A 1 238 ? 10.031 -8.450 -21.950 1.00 95.38 238 GLY A C 1
ATOM 1865 O O . GLY A 1 238 ? 11.147 -7.990 -22.193 1.00 95.38 238 GLY A O 1
ATOM 1866 N N . THR A 1 239 ? 8.906 -7.923 -22.418 1.00 94.50 239 THR A N 1
ATOM 1867 C CA . THR A 1 239 ? 8.825 -6.692 -23.204 1.00 94.50 239 THR A CA 1
ATOM 1868 C C . THR A 1 239 ? 8.021 -5.647 -22.433 1.00 94.50 239 THR A C 1
ATOM 1870 O O . THR A 1 239 ? 6.851 -5.851 -22.122 1.00 94.50 239 THR A O 1
ATOM 1873 N N . GLY A 1 240 ? 8.642 -4.516 -22.114 1.00 91.62 240 GLY A N 1
ATOM 1874 C CA . GLY A 1 240 ? 7.997 -3.335 -21.553 1.00 91.62 240 GLY A CA 1
ATOM 1875 C C . GLY A 1 240 ? 7.498 -2.402 -22.654 1.00 91.62 240 GLY A C 1
ATOM 1876 O O . GLY A 1 240 ? 8.255 -2.033 -23.551 1.00 91.62 240 GLY A O 1
ATOM 1877 N N . TYR A 1 241 ? 6.240 -1.995 -22.570 1.00 87.69 241 TYR A N 1
ATOM 1878 C CA . TYR A 1 241 ? 5.559 -1.106 -23.506 1.00 87.69 241 TYR A CA 1
ATOM 1879 C C . TYR A 1 241 ? 5.219 0.234 -22.867 1.00 87.69 241 TYR A C 1
ATOM 1881 O O . TYR A 1 241 ? 4.959 0.309 -21.665 1.00 87.69 241 TYR A O 1
ATOM 1889 N N . GLY A 1 242 ? 5.131 1.268 -23.703 1.00 82.38 242 GLY A N 1
ATOM 1890 C CA . GLY A 1 242 ? 4.891 2.637 -2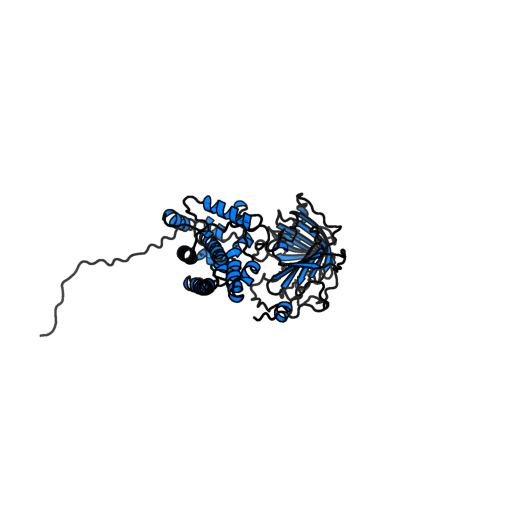3.262 1.00 82.38 242 GLY A CA 1
ATOM 1891 C C . GLY A 1 242 ? 6.168 3.358 -22.840 1.00 82.38 242 GLY A C 1
ATOM 1892 O O . GLY A 1 242 ? 7.260 2.793 -22.778 1.00 82.38 242 GLY A O 1
ATOM 1893 N N . ASN A 1 243 ? 6.030 4.651 -22.563 1.00 79.19 243 ASN A N 1
ATOM 1894 C CA . ASN A 1 243 ? 7.172 5.478 -22.204 1.00 79.19 243 ASN A CA 1
ATOM 1895 C C . ASN A 1 243 ? 7.563 5.263 -20.749 1.00 79.19 243 ASN A C 1
ATOM 1897 O O . ASN A 1 243 ? 6.789 5.564 -19.848 1.00 79.19 243 ASN A O 1
ATOM 1901 N N . PHE A 1 244 ? 8.779 4.772 -20.526 1.00 83.88 244 PHE A N 1
ATOM 1902 C CA . PHE A 1 244 ? 9.345 4.617 -19.195 1.00 83.88 244 PHE A CA 1
ATOM 1903 C C . PHE A 1 244 ? 10.514 5.594 -18.955 1.00 83.88 244 PHE A C 1
ATOM 1905 O O . PHE A 1 244 ? 11.422 5.642 -19.785 1.00 83.88 244 PHE A O 1
ATOM 1912 N N . PRO A 1 245 ? 10.549 6.339 -17.832 1.00 81.94 245 PRO A N 1
ATOM 1913 C CA . PRO A 1 245 ? 9.443 6.512 -16.893 1.00 81.94 245 PRO A CA 1
ATOM 1914 C C . PRO A 1 245 ? 8.285 7.273 -17.549 1.00 81.94 245 PRO A C 1
ATOM 1916 O O . PRO A 1 245 ? 8.493 8.141 -18.394 1.00 81.94 245 PRO A O 1
ATOM 1919 N N . PHE A 1 246 ? 7.060 6.977 -17.126 1.00 69.06 246 PHE A N 1
ATOM 1920 C CA . PHE A 1 246 ? 5.843 7.571 -17.697 1.00 69.06 246 PHE A CA 1
ATOM 1921 C C . PHE A 1 246 ? 5.445 8.904 -17.043 1.00 69.06 246 PHE A C 1
ATOM 1923 O O . PHE A 1 246 ? 4.385 9.462 -17.333 1.00 69.06 246 PHE A O 1
ATOM 1930 N N . TRP A 1 247 ? 6.281 9.416 -16.139 1.00 70.25 247 TRP A N 1
ATOM 1931 C CA . TRP A 1 247 ? 6.068 10.656 -15.400 1.00 70.25 247 TRP A CA 1
ATOM 1932 C C . TRP A 1 247 ? 7.223 11.636 -15.628 1.00 70.25 247 TRP A C 1
ATOM 1934 O O . TRP A 1 247 ? 8.378 11.237 -15.770 1.00 70.25 247 TRP A O 1
ATOM 1944 N N . ASP A 1 248 ? 6.906 12.932 -15.621 1.00 65.94 248 ASP A N 1
ATOM 1945 C CA . ASP A 1 248 ? 7.878 14.027 -15.671 1.00 65.94 248 ASP A CA 1
ATOM 1946 C C . ASP A 1 248 ? 7.649 15.027 -14.520 1.00 65.94 248 ASP A C 1
ATOM 1948 O O . ASP A 1 248 ? 6.833 14.817 -13.619 1.00 65.94 248 ASP A O 1
ATOM 1952 N N . ASN A 1 249 ? 8.364 16.154 -14.538 1.00 55.59 249 ASN A N 1
ATOM 1953 C CA . ASN A 1 249 ? 8.225 17.209 -13.529 1.00 55.59 249 ASN A CA 1
ATOM 1954 C C . ASN A 1 249 ? 6.854 17.926 -13.516 1.00 55.59 249 ASN A C 1
ATOM 1956 O O . ASN A 1 249 ? 6.642 18.804 -12.674 1.00 55.59 249 ASN A O 1
ATOM 1960 N N . THR A 1 250 ? 5.932 17.582 -14.417 1.00 55.03 250 THR A N 1
ATOM 1961 C CA . THR A 1 250 ? 4.561 18.105 -14.490 1.00 55.03 250 THR A CA 1
ATOM 1962 C C . THR A 1 250 ? 3.508 17.131 -13.947 1.00 55.03 250 THR A C 1
ATOM 1964 O O . THR A 1 250 ? 2.345 17.514 -13.794 1.00 55.03 250 THR A O 1
ATOM 1967 N N . GLY A 1 251 ? 3.916 15.922 -13.539 1.00 52.88 251 GLY A N 1
ATOM 1968 C CA . GLY A 1 251 ? 3.084 14.944 -12.836 1.00 52.88 251 GLY A CA 1
ATOM 1969 C C . GLY A 1 251 ? 2.746 13.710 -13.683 1.00 52.88 251 GLY A C 1
ATOM 1970 O O . GLY A 1 251 ? 3.538 13.321 -14.538 1.00 52.88 251 GLY A O 1
ATOM 1971 N N . PRO A 1 252 ? 1.581 13.062 -13.457 1.00 44.03 252 PRO A N 1
ATOM 1972 C CA . PRO A 1 252 ? 1.194 11.847 -14.184 1.00 44.03 252 PRO A CA 1
ATOM 1973 C C . PRO A 1 252 ? 0.953 12.104 -15.666 1.00 44.03 252 PRO A C 1
ATOM 1975 O O . PRO A 1 252 ? 0.884 11.144 -16.416 1.00 44.03 252 PRO A O 1
ATOM 1978 N N . GLY A 1 253 ? 0.822 13.384 -16.036 1.00 53.53 253 GLY A N 1
ATOM 1979 C CA . GLY A 1 253 ? 0.793 13.968 -17.364 1.00 53.53 253 GLY A CA 1
ATOM 1980 C C . GLY A 1 253 ? 2.175 14.245 -17.911 1.00 53.53 253 GLY A C 1
ATOM 1981 O O . GLY A 1 253 ? 2.565 15.399 -17.892 1.00 53.53 253 GLY A O 1
ATOM 1982 N N . CYS A 1 254 ? 2.900 13.247 -18.410 1.00 59.62 254 CYS A N 1
ATOM 1983 C CA . CYS A 1 254 ? 4.146 13.521 -19.117 1.00 59.62 254 CYS A CA 1
ATOM 1984 C C . CYS A 1 254 ? 3.885 14.383 -20.369 1.00 59.62 254 CYS A C 1
ATOM 1986 O O . CYS A 1 254 ? 3.425 13.907 -21.408 1.00 59.62 254 CYS A O 1
ATOM 1988 N N . SER A 1 255 ? 4.158 15.682 -20.247 1.00 59.06 255 SER A N 1
ATOM 1989 C CA . SER A 1 255 ? 4.002 16.689 -21.302 1.00 59.06 255 SER A CA 1
ATOM 1990 C C . SER A 1 255 ? 5.076 16.541 -22.384 1.00 59.06 255 SER A C 1
ATOM 1992 O O . SER A 1 255 ? 4.951 17.121 -23.464 1.00 59.06 255 SER A O 1
ATOM 1994 N N . TYR A 1 256 ? 6.130 15.781 -22.074 1.00 58.84 256 TYR A N 1
ATOM 1995 C CA . TYR A 1 256 ? 7.276 15.508 -22.938 1.00 58.84 256 TYR A CA 1
ATOM 1996 C C . TYR A 1 256 ? 7.302 14.079 -23.495 1.00 58.84 256 TYR A C 1
ATOM 1998 O O . TYR A 1 256 ? 8.173 13.773 -24.306 1.00 58.84 256 TYR A O 1
ATOM 2006 N N . CYS A 1 257 ? 6.367 13.217 -23.090 1.00 61.06 257 CYS A N 1
ATOM 2007 C CA . CYS A 1 257 ? 6.326 11.835 -23.551 1.00 61.06 257 CYS A CA 1
ATOM 2008 C C . CYS A 1 257 ? 5.582 11.736 -24.878 1.00 61.06 257 CYS A C 1
ATOM 2010 O O . CYS A 1 257 ? 4.622 12.467 -25.138 1.00 61.06 257 CYS A O 1
ATOM 2012 N N . ASP A 1 258 ? 6.008 10.790 -25.707 1.00 58.59 258 ASP A N 1
ATOM 2013 C CA . ASP A 1 258 ? 5.209 10.372 -26.848 1.00 58.59 258 ASP A CA 1
ATOM 2014 C C . ASP A 1 258 ? 3.909 9.709 -26.338 1.00 58.59 258 ASP A C 1
ATOM 2016 O O . ASP A 1 258 ? 3.880 9.026 -25.317 1.00 58.59 258 ASP A O 1
ATOM 2020 N N . GLY A 1 259 ? 2.786 9.931 -27.012 1.00 58.94 259 GLY A N 1
ATOM 2021 C CA . GLY A 1 259 ? 1.568 9.164 -26.731 1.00 58.94 259 GLY A CA 1
ATOM 2022 C C . GLY A 1 259 ? 1.626 7.756 -27.326 1.00 58.94 259 GLY A C 1
ATOM 2023 O O . GLY A 1 259 ? 0.716 6.957 -27.101 1.00 58.94 259 GLY A O 1
ATOM 2024 N N . ALA A 1 260 ? 2.650 7.480 -28.136 1.00 59.94 260 ALA A N 1
ATOM 2025 C CA . ALA A 1 260 ? 2.887 6.188 -28.735 1.00 59.94 260 ALA A CA 1
ATOM 2026 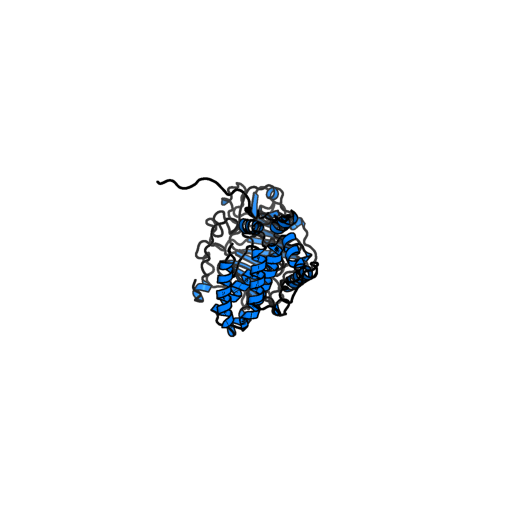C C . ALA A 1 260 ? 3.271 5.147 -27.675 1.00 59.94 260 ALA A C 1
ATOM 2028 O O . ALA A 1 260 ? 4.121 5.356 -26.817 1.00 59.94 260 ALA A O 1
ATOM 2029 N N . ILE A 1 261 ? 2.621 3.996 -27.790 1.00 66.88 261 ILE A N 1
ATOM 2030 C CA . ILE A 1 261 ? 2.893 2.761 -27.046 1.00 66.88 261 ILE A CA 1
ATOM 2031 C C . ILE A 1 261 ? 4.186 2.064 -27.543 1.00 66.88 261 ILE A C 1
ATOM 2033 O O . ILE A 1 261 ? 4.699 1.150 -26.902 1.00 66.88 261 ILE A O 1
ATOM 2037 N N . ASP A 1 262 ? 4.691 2.515 -28.691 1.00 64.25 262 ASP A N 1
ATOM 2038 C CA . ASP A 1 262 ? 5.897 2.085 -29.401 1.00 64.25 262 ASP A CA 1
ATOM 2039 C C . ASP A 1 262 ? 6.893 3.265 -29.331 1.00 64.25 262 ASP A C 1
ATOM 2041 O O . ASP A 1 262 ? 6.496 4.378 -29.695 1.00 64.25 262 ASP A O 1
ATOM 2045 N N . PRO A 1 263 ? 8.139 3.096 -28.846 1.00 65.81 263 PRO A N 1
ATOM 2046 C CA . PRO A 1 263 ? 8.910 1.856 -28.776 1.00 65.81 263 PRO A CA 1
ATOM 2047 C C . PRO A 1 263 ? 8.627 0.973 -27.561 1.00 65.81 263 PRO A C 1
ATOM 2049 O O . PRO A 1 263 ? 8.419 1.459 -26.453 1.00 65.81 263 PRO A O 1
ATOM 2052 N N . SER A 1 264 ? 8.703 -0.341 -27.776 1.00 84.69 264 SER A N 1
ATOM 2053 C CA . SER A 1 264 ? 8.882 -1.305 -26.695 1.00 84.69 264 SER A CA 1
ATOM 2054 C C . SER A 1 264 ? 10.353 -1.400 -26.262 1.00 84.69 264 SER A C 1
ATOM 2056 O O . SER A 1 264 ? 11.270 -1.004 -26.989 1.00 84.69 264 SER A O 1
ATOM 2058 N N . SER A 1 265 ? 10.585 -1.916 -25.059 1.00 89.62 265 SER A N 1
ATOM 2059 C CA . SER A 1 265 ? 11.905 -2.164 -24.477 1.00 89.62 265 SER A CA 1
ATOM 2060 C C . SER A 1 265 ? 11.980 -3.599 -23.974 1.00 89.62 265 SER A C 1
ATOM 2062 O O . SER A 1 265 ? 11.030 -4.089 -23.376 1.00 89.62 265 SER A O 1
ATOM 2064 N N . ASP A 1 266 ? 13.107 -4.270 -24.190 1.00 93.69 266 ASP A N 1
ATOM 2065 C CA . ASP A 1 266 ? 13.368 -5.526 -23.485 1.00 93.69 266 ASP A CA 1
ATOM 2066 C C . ASP A 1 266 ? 13.538 -5.197 -21.998 1.00 93.69 266 ASP A C 1
ATOM 2068 O O . ASP A 1 266 ? 14.216 -4.218 -21.659 1.00 93.69 266 ASP A O 1
ATOM 2072 N N . ILE A 1 267 ? 12.942 -6.006 -21.126 1.00 94.25 267 ILE A N 1
ATOM 2073 C CA . ILE A 1 267 ? 13.045 -5.836 -19.678 1.00 94.25 267 ILE A CA 1
ATOM 2074 C C . ILE A 1 267 ? 13.585 -7.087 -18.992 1.00 94.25 267 ILE A C 1
ATOM 2076 O O . ILE A 1 267 ? 13.312 -8.212 -19.411 1.00 94.25 267 ILE A O 1
ATOM 2080 N N . GLU A 1 268 ? 14.305 -6.875 -17.897 1.00 94.75 268 GLU A N 1
ATOM 2081 C CA . GLU A 1 268 ? 14.646 -7.895 -16.907 1.00 94.75 268 GLU A CA 1
ATOM 2082 C C . GLU A 1 268 ? 14.273 -7.369 -15.520 1.00 94.75 268 GLU A C 1
ATOM 2084 O O . GLU A 1 268 ? 14.600 -6.237 -15.161 1.00 94.75 268 GLU A O 1
ATOM 2089 N N . VAL A 1 269 ? 13.573 -8.185 -14.738 1.00 93.94 269 VAL A N 1
ATOM 2090 C CA . VAL A 1 269 ? 13.062 -7.796 -13.424 1.00 93.94 269 VAL A CA 1
ATOM 2091 C C . VAL A 1 269 ? 13.514 -8.794 -12.376 1.00 93.94 269 VAL A C 1
ATOM 2093 O O . VAL A 1 269 ? 13.425 -10.006 -12.577 1.00 93.94 269 VAL A O 1
ATOM 2096 N N . HIS A 1 270 ? 13.960 -8.271 -11.235 1.00 94.00 270 HIS A N 1
ATOM 2097 C CA . HIS A 1 270 ? 14.211 -9.050 -10.023 1.00 94.00 270 HIS A CA 1
ATOM 2098 C C . HIS A 1 270 ? 13.345 -8.510 -8.904 1.00 94.00 270 HIS A C 1
ATOM 2100 O O . HIS A 1 270 ? 13.239 -7.299 -8.708 1.00 94.00 270 HIS A O 1
ATOM 2106 N N . TYR A 1 271 ? 12.746 -9.424 -8.161 1.00 93.25 271 TYR A N 1
ATOM 2107 C CA . TYR A 1 271 ? 11.761 -9.126 -7.141 1.00 93.25 271 TYR A CA 1
ATOM 2108 C C . TYR A 1 271 ? 12.048 -9.938 -5.884 1.00 93.25 271 TYR A C 1
ATOM 2110 O O . TYR A 1 271 ? 12.266 -11.151 -5.968 1.00 93.25 271 TYR A O 1
ATOM 2118 N N . ASP A 1 272 ? 12.003 -9.283 -4.724 1.00 88.50 272 ASP A N 1
ATOM 2119 C CA . ASP A 1 272 ? 12.065 -9.946 -3.427 1.00 88.50 272 ASP A CA 1
ATOM 2120 C C . ASP A 1 272 ? 11.195 -9.225 -2.383 1.00 88.50 272 ASP A C 1
ATOM 2122 O O . ASP A 1 272 ? 11.505 -8.143 -1.870 1.00 88.50 272 ASP A O 1
ATOM 2126 N N . SER A 1 273 ? 10.082 -9.866 -2.039 1.00 84.31 273 SER A N 1
ATOM 2127 C CA . SER A 1 273 ? 9.129 -9.398 -1.031 1.00 84.31 273 SER A CA 1
ATOM 2128 C C . SER A 1 273 ? 9.677 -9.430 0.397 1.00 84.31 273 SER A C 1
ATOM 2130 O O . SER A 1 273 ? 9.219 -8.654 1.238 1.00 84.31 273 SER A O 1
ATOM 2132 N N . THR A 1 274 ? 10.656 -10.289 0.699 1.00 79.81 274 THR A N 1
ATOM 2133 C CA . THR A 1 274 ? 11.183 -10.468 2.065 1.00 79.81 274 THR A CA 1
ATOM 2134 C C . THR A 1 274 ? 11.984 -9.255 2.525 1.00 79.81 274 THR A C 1
ATOM 2136 O O . THR A 1 274 ? 11.957 -8.894 3.704 1.00 79.81 274 THR A O 1
ATOM 2139 N N . ILE A 1 275 ? 12.629 -8.578 1.576 1.00 80.56 275 ILE A N 1
ATOM 2140 C CA . ILE A 1 275 ? 13.341 -7.308 1.767 1.00 80.56 275 ILE A CA 1
ATOM 2141 C C . ILE A 1 275 ? 12.598 -6.121 1.137 1.00 80.56 275 ILE A C 1
ATOM 2143 O O . ILE A 1 275 ? 13.105 -4.992 1.129 1.00 80.56 275 ILE A O 1
ATOM 2147 N N . ASN A 1 276 ? 11.384 -6.368 0.637 1.00 83.56 276 ASN A N 1
ATOM 2148 C CA . ASN A 1 276 ? 10.502 -5.395 0.003 1.00 83.56 276 ASN A CA 1
ATOM 2149 C C . ASN A 1 276 ? 11.237 -4.551 -1.055 1.00 83.56 276 ASN A C 1
ATOM 2151 O O . ASN A 1 276 ? 11.280 -3.319 -0.971 1.00 83.56 276 ASN A O 1
ATOM 2155 N N . SER A 1 277 ? 11.907 -5.233 -1.986 1.00 89.00 277 SER A N 1
ATOM 2156 C CA . SER A 1 277 ? 12.721 -4.601 -3.026 1.00 89.00 277 SER A CA 1
ATOM 2157 C C . SER A 1 277 ? 12.461 -5.202 -4.405 1.00 89.00 277 SER A C 1
ATOM 2159 O O . SER A 1 277 ? 12.138 -6.380 -4.548 1.00 89.00 277 SER A O 1
ATOM 2161 N N . GLU A 1 278 ? 12.574 -4.356 -5.420 1.00 94.12 278 GLU A N 1
ATOM 2162 C CA . GLU A 1 278 ? 12.329 -4.692 -6.820 1.00 94.12 278 GLU A CA 1
ATOM 2163 C C . GLU A 1 278 ? 13.286 -3.874 -7.688 1.00 94.12 278 GLU A C 1
ATOM 2165 O O . GLU A 1 278 ? 13.587 -2.723 -7.368 1.00 94.12 278 GLU A O 1
ATOM 2170 N N . ILE A 1 279 ? 13.791 -4.450 -8.770 1.00 94.19 279 ILE A N 1
ATOM 2171 C CA . ILE A 1 279 ? 14.548 -3.715 -9.782 1.00 94.19 279 ILE A CA 1
ATOM 2172 C C . ILE A 1 279 ? 14.029 -4.082 -11.164 1.00 94.19 279 ILE A C 1
ATOM 2174 O O . ILE A 1 279 ? 13.923 -5.258 -11.499 1.00 94.19 279 ILE A O 1
ATOM 2178 N N . LEU A 1 280 ? 13.720 -3.053 -11.948 1.00 93.75 280 LEU A N 1
ATOM 2179 C CA . LEU A 1 280 ? 13.295 -3.145 -13.336 1.00 93.75 280 LEU A CA 1
ATOM 2180 C C . LEU A 1 280 ? 14.433 -2.619 -14.202 1.00 93.75 280 LEU A C 1
ATOM 2182 O O . LEU A 1 280 ? 14.816 -1.457 -14.071 1.00 93.75 280 LEU A O 1
ATOM 2186 N N . MET A 1 281 ? 14.990 -3.453 -15.067 1.00 94.19 281 MET A N 1
ATOM 2187 C CA . MET A 1 281 ? 16.061 -3.081 -15.989 1.00 94.19 281 MET A CA 1
ATOM 2188 C C . MET A 1 281 ? 15.483 -2.996 -17.392 1.00 94.19 281 MET A C 1
ATOM 2190 O O . MET A 1 281 ? 14.994 -3.994 -17.909 1.00 94.19 281 MET A O 1
ATOM 2194 N N . HIS A 1 282 ? 15.532 -1.815 -18.000 1.00 91.88 282 HIS A N 1
ATOM 2195 C CA . HIS A 1 282 ? 15.016 -1.564 -19.340 1.00 91.88 282 HIS A CA 1
ATOM 2196 C C . HIS A 1 282 ? 16.170 -1.401 -20.327 1.00 91.88 282 HIS A C 1
ATOM 2198 O O . HIS A 1 282 ? 17.093 -0.607 -20.112 1.00 91.88 282 HIS A O 1
ATOM 2204 N N . SER A 1 283 ? 16.077 -2.071 -21.476 1.00 92.19 283 SER A N 1
ATOM 2205 C CA . SER A 1 283 ? 17.050 -1.901 -22.559 1.00 92.19 283 SER A CA 1
ATOM 2206 C C . SER A 1 283 ? 16.994 -0.513 -23.205 1.00 92.19 283 SER A C 1
ATOM 2208 O O . SER A 1 283 ? 17.969 -0.084 -23.825 1.00 92.19 283 SER A O 1
ATOM 2210 N N . SER A 1 284 ? 15.891 0.217 -23.024 1.00 88.38 284 SER A N 1
ATOM 2211 C CA . SER A 1 284 ? 15.740 1.611 -23.432 1.00 88.38 284 SER A CA 1
ATOM 2212 C C . SER A 1 284 ? 14.673 2.319 -22.600 1.00 88.38 284 SER A C 1
ATOM 2214 O O . SER A 1 284 ? 13.578 1.798 -22.418 1.00 88.38 284 SER A O 1
ATOM 2216 N N . CYS A 1 285 ? 14.974 3.540 -22.173 1.00 87.19 285 CYS A N 1
ATOM 2217 C CA . CYS A 1 285 ? 14.071 4.458 -21.490 1.00 87.19 285 CYS A CA 1
ATOM 2218 C C . CYS A 1 285 ? 13.873 5.734 -22.309 1.00 87.19 285 CYS A C 1
ATOM 2220 O O . CYS A 1 285 ? 14.692 6.086 -23.158 1.00 87.19 285 CYS A O 1
ATOM 2222 N N . SER A 1 286 ? 12.774 6.431 -22.051 1.00 84.44 286 SER A N 1
ATOM 2223 C CA . SER A 1 286 ? 12.380 7.680 -22.704 1.00 84.44 286 SER A CA 1
ATOM 2224 C C . SER A 1 286 ? 13.318 8.848 -22.379 1.00 84.44 286 SER A C 1
ATOM 2226 O O . SER A 1 286 ? 14.233 8.737 -21.565 1.00 84.44 286 SER A O 1
ATOM 2228 N N . ASP A 1 287 ? 13.093 9.988 -23.037 1.00 84.44 287 ASP A N 1
ATOM 2229 C CA . ASP A 1 287 ? 13.836 11.225 -22.786 1.00 84.44 287 ASP A CA 1
ATOM 2230 C C . ASP A 1 287 ? 13.586 11.758 -21.366 1.00 84.44 287 ASP A C 1
ATOM 2232 O O . ASP A 1 287 ? 12.491 12.213 -21.030 1.00 84.44 287 ASP A O 1
ATOM 2236 N N . MET A 1 288 ? 14.630 11.728 -20.536 1.00 87.12 288 MET A N 1
ATOM 2237 C CA . MET A 1 288 ? 14.650 12.276 -19.180 1.00 87.12 288 MET A CA 1
ATOM 2238 C C . MET A 1 288 ? 15.399 13.612 -19.079 1.00 87.12 288 MET A C 1
ATOM 2240 O O . MET A 1 288 ? 15.674 14.084 -17.971 1.00 87.12 288 MET A O 1
ATOM 2244 N N . SER A 1 289 ? 15.710 14.274 -20.197 1.00 85.81 289 SER A N 1
ATOM 2245 C CA . SER A 1 289 ? 16.392 15.581 -20.207 1.00 85.81 289 SER A CA 1
ATOM 2246 C C . SER A 1 289 ? 15.626 16.679 -19.456 1.00 85.81 289 SER A C 1
ATOM 2248 O O . SER A 1 289 ? 16.222 17.658 -19.000 1.00 85.81 289 SER A O 1
ATOM 2250 N N . TRP A 1 290 ? 14.322 16.492 -19.226 1.00 83.25 290 TRP A N 1
ATOM 2251 C CA . TRP A 1 290 ? 13.489 17.347 -18.373 1.00 83.25 290 TRP A CA 1
ATOM 2252 C C . TRP A 1 290 ? 13.937 17.387 -16.902 1.00 83.25 290 TRP A C 1
ATOM 2254 O O . TRP A 1 290 ? 13.572 18.318 -16.180 1.00 83.25 290 TRP A O 1
ATOM 2264 N N . THR A 1 291 ? 14.751 16.427 -16.450 1.00 86.69 291 THR A N 1
ATOM 2265 C CA . THR A 1 291 ? 15.388 16.456 -15.121 1.00 86.69 291 THR A CA 1
ATOM 2266 C C . THR A 1 291 ? 16.443 17.561 -14.999 1.00 86.69 291 THR A C 1
ATOM 2268 O O . THR A 1 291 ? 16.802 17.953 -13.888 1.00 86.69 291 THR A O 1
ATOM 2271 N N . GLY A 1 292 ? 16.925 18.092 -16.129 1.00 87.94 292 GLY A N 1
ATOM 2272 C CA . GLY A 1 292 ? 17.977 19.104 -16.192 1.00 87.94 292 GLY A CA 1
ATOM 2273 C C . GLY A 1 292 ? 19.393 18.556 -15.994 1.00 87.94 292 GLY A C 1
ATOM 2274 O O . GLY A 1 292 ? 20.341 19.344 -16.011 1.00 87.94 292 GLY A O 1
ATOM 2275 N N . ASP A 1 293 ? 19.549 17.242 -15.819 1.00 91.06 293 ASP A N 1
ATOM 2276 C CA . ASP A 1 293 ? 20.853 16.591 -15.751 1.00 91.06 293 ASP A CA 1
ATOM 2277 C C . ASP A 1 293 ? 21.415 16.362 -17.165 1.00 91.06 293 ASP A C 1
ATOM 2279 O O . ASP A 1 293 ? 20.698 15.946 -18.076 1.00 91.06 293 ASP A O 1
ATOM 2283 N N . ALA A 1 294 ? 22.701 16.655 -17.366 1.00 92.50 294 ALA A N 1
ATOM 2284 C CA . ALA A 1 294 ? 23.353 16.524 -18.670 1.00 92.50 294 ALA A CA 1
ATOM 2285 C C . ALA A 1 294 ? 23.559 15.062 -19.097 1.00 92.50 294 ALA A C 1
ATOM 2287 O O . ALA A 1 294 ? 23.741 14.804 -20.287 1.00 92.50 294 ALA A O 1
ATOM 2288 N N . ASN A 1 295 ? 23.522 14.138 -18.137 1.00 92.06 295 ASN A N 1
ATOM 2289 C CA . ASN A 1 295 ? 23.695 12.706 -18.339 1.00 92.06 295 ASN A CA 1
ATOM 2290 C C . ASN A 1 295 ? 22.354 11.960 -18.346 1.00 92.06 295 ASN A C 1
ATOM 2292 O O . ASN A 1 295 ? 22.340 10.734 -18.412 1.00 92.06 295 ASN A O 1
ATOM 2296 N N . ALA A 1 296 ? 21.227 12.679 -18.254 1.00 90.19 296 ALA A N 1
ATOM 2297 C CA . ALA A 1 296 ? 19.907 12.065 -18.249 1.00 90.19 296 ALA A CA 1
ATOM 2298 C C . ALA A 1 296 ? 19.697 11.172 -19.486 1.00 90.19 296 ALA A C 1
ATOM 2300 O O . ALA A 1 296 ? 20.062 11.577 -20.597 1.00 90.19 296 ALA A O 1
ATOM 2301 N N . PRO A 1 297 ? 19.102 9.975 -19.316 1.00 88.00 297 PRO A N 1
ATOM 2302 C CA . PRO A 1 297 ? 18.888 9.054 -20.418 1.00 88.00 297 PRO A CA 1
ATOM 2303 C C . PRO A 1 297 ? 17.976 9.671 -21.479 1.00 88.00 297 PRO A C 1
ATOM 2305 O O . PRO A 1 297 ? 17.073 10.454 -21.181 1.00 88.00 297 PRO A O 1
ATOM 2308 N N . ASN A 1 298 ? 18.220 9.299 -22.731 1.00 87.31 298 ASN A N 1
ATOM 2309 C CA . ASN A 1 298 ? 17.369 9.650 -23.859 1.00 87.31 298 ASN A CA 1
ATOM 2310 C C . ASN A 1 298 ? 17.401 8.521 -24.880 1.00 87.31 298 ASN A C 1
ATOM 2312 O O . ASN A 1 298 ? 18.370 8.388 -25.631 1.00 87.31 298 ASN A O 1
ATOM 2316 N N . SER A 1 299 ? 16.336 7.716 -24.898 1.00 85.62 299 SER A N 1
ATOM 2317 C CA . SER A 1 299 ? 16.264 6.501 -25.721 1.00 85.62 299 SER A CA 1
ATOM 2318 C C . SER A 1 299 ? 17.464 5.579 -25.458 1.00 85.62 299 SER A C 1
ATOM 2320 O O . SER A 1 299 ? 18.095 5.065 -26.381 1.00 85.62 299 SER A O 1
ATOM 2322 N N . SER A 1 300 ? 17.837 5.456 -24.182 1.00 87.31 300 SER A N 1
ATOM 2323 C CA . SER A 1 300 ? 19.020 4.731 -23.710 1.00 87.31 300 SER A CA 1
ATOM 2324 C C . SER A 1 300 ? 18.660 3.840 -22.523 1.00 87.31 300 SER A C 1
ATOM 2326 O O . SER A 1 300 ? 17.675 4.136 -21.846 1.00 87.31 300 SER A O 1
ATOM 2328 N N . PRO A 1 301 ? 19.437 2.781 -22.233 1.00 91.31 301 PRO A N 1
ATOM 2329 C CA . PRO A 1 301 ? 19.132 1.882 -21.127 1.00 91.31 301 PRO A CA 1
ATOM 2330 C C . PRO A 1 301 ? 18.991 2.611 -19.789 1.00 91.31 301 PRO A C 1
ATOM 2332 O O . PRO A 1 301 ? 19.714 3.578 -19.524 1.00 91.31 301 PRO A O 1
ATOM 2335 N N . CYS A 1 302 ? 18.088 2.133 -18.937 1.00 92.44 302 CYS A N 1
ATOM 2336 C CA . CYS A 1 302 ? 17.971 2.604 -17.563 1.00 92.44 302 CYS A CA 1
ATOM 2337 C C . CYS A 1 302 ? 17.397 1.521 -16.643 1.00 92.44 302 CYS A C 1
ATOM 2339 O O . CYS A 1 302 ? 16.684 0.624 -17.085 1.00 92.44 302 CYS A O 1
ATOM 2341 N N . ASN A 1 303 ? 17.689 1.638 -15.351 1.00 93.94 303 ASN A N 1
ATOM 2342 C CA . ASN A 1 303 ? 17.153 0.778 -14.306 1.00 93.94 303 ASN A CA 1
ATOM 2343 C C . ASN A 1 303 ? 16.279 1.606 -13.365 1.00 93.94 303 ASN A C 1
ATOM 2345 O O . ASN A 1 303 ? 16.644 2.735 -13.030 1.00 93.94 303 ASN A O 1
ATOM 2349 N N . HIS A 1 304 ? 15.184 1.031 -12.870 1.00 93.62 304 HIS A N 1
ATOM 2350 C CA . HIS A 1 304 ? 14.394 1.565 -11.764 1.00 93.62 304 HIS A CA 1
ATOM 2351 C C . HIS A 1 304 ? 14.442 0.602 -10.589 1.00 93.62 304 HIS A C 1
ATOM 2353 O O . HIS A 1 304 ? 13.878 -0.486 -10.630 1.00 93.62 304 HIS A O 1
ATOM 2359 N N . ILE A 1 305 ? 15.131 1.021 -9.533 1.00 93.69 305 ILE A N 1
ATOM 2360 C CA . ILE A 1 305 ? 15.252 0.265 -8.292 1.00 93.69 305 ILE A CA 1
ATOM 2361 C C . ILE A 1 305 ? 14.302 0.819 -7.231 1.00 93.69 305 ILE A C 1
ATOM 2363 O O . ILE A 1 305 ? 14.276 2.022 -6.961 1.00 93.69 305 ILE A O 1
ATOM 2367 N N . PHE A 1 306 ? 13.555 -0.081 -6.607 1.00 93.00 306 PHE A N 1
ATOM 2368 C CA . PHE A 1 306 ? 12.691 0.124 -5.457 1.00 93.00 306 PHE A CA 1
ATOM 2369 C C . PHE A 1 306 ? 13.379 -0.514 -4.252 1.00 93.00 306 PHE A C 1
ATOM 2371 O O . PHE A 1 306 ? 13.552 -1.729 -4.199 1.00 93.00 306 PHE A O 1
ATOM 2378 N N . ASN A 1 307 ? 13.786 0.300 -3.279 1.00 89.94 307 ASN A N 1
ATOM 2379 C CA . ASN A 1 307 ? 14.432 -0.167 -2.059 1.00 89.94 307 ASN A CA 1
ATOM 2380 C C . ASN A 1 307 ? 13.681 0.369 -0.836 1.00 89.94 307 ASN A C 1
ATOM 2382 O O . ASN A 1 307 ? 13.612 1.579 -0.602 1.00 89.94 307 ASN A O 1
ATOM 2386 N N . SER A 1 308 ? 13.154 -0.534 -0.013 1.00 80.44 308 SER A N 1
ATOM 2387 C CA . SER A 1 308 ? 12.355 -0.182 1.169 1.00 80.44 308 SER A CA 1
ATOM 2388 C C . SER A 1 308 ? 13.066 0.748 2.164 1.00 80.44 308 SER A C 1
ATOM 2390 O O . SER A 1 308 ? 12.416 1.545 2.841 1.00 80.44 308 SER A O 1
ATOM 2392 N N . SER A 1 309 ? 14.399 0.688 2.241 1.00 81.50 309 SER A N 1
ATOM 2393 C CA . SER A 1 309 ? 15.202 1.455 3.202 1.00 81.50 309 SER A CA 1
ATOM 2394 C C . SER A 1 309 ? 15.716 2.786 2.652 1.00 81.50 309 SER A C 1
ATOM 2396 O O . SER A 1 309 ? 15.912 3.728 3.419 1.00 81.50 309 SER A O 1
ATOM 2398 N N . LEU A 1 310 ? 15.963 2.875 1.343 1.00 86.94 310 LEU A N 1
ATOM 2399 C CA . LEU A 1 310 ? 16.633 4.021 0.712 1.00 86.94 310 LEU A CA 1
ATOM 2400 C C . LEU A 1 310 ? 15.726 4.837 -0.223 1.00 86.94 310 LEU A C 1
ATOM 2402 O O . LEU A 1 310 ? 16.093 5.957 -0.602 1.00 86.94 310 LEU A O 1
ATOM 2406 N N . GLY A 1 311 ? 14.536 4.322 -0.538 1.00 89.69 311 GLY A N 1
ATOM 2407 C CA . GLY A 1 311 ? 13.592 4.900 -1.491 1.00 89.69 311 GLY A CA 1
ATOM 2408 C C . GLY A 1 311 ? 13.737 4.278 -2.878 1.00 89.69 311 GLY A C 1
ATOM 2409 O O . GLY A 1 311 ? 14.196 3.146 -3.017 1.00 89.69 311 GLY A O 1
ATOM 2410 N N . ALA A 1 312 ? 13.359 5.026 -3.911 1.00 92.69 312 ALA A N 1
ATOM 2411 C CA . ALA A 1 312 ? 13.439 4.557 -5.289 1.00 92.69 312 ALA A CA 1
ATOM 2412 C C . ALA A 1 312 ? 14.213 5.505 -6.190 1.00 92.69 312 ALA A C 1
ATOM 2414 O O . ALA A 1 312 ? 14.214 6.727 -5.989 1.00 92.69 312 ALA A O 1
ATOM 2415 N N . PHE A 1 313 ? 14.861 4.918 -7.190 1.00 93.69 313 PHE A N 1
ATOM 2416 C CA . PHE A 1 313 ? 15.796 5.613 -8.059 1.00 93.69 313 PHE A CA 1
ATOM 2417 C C . PHE A 1 313 ? 15.699 5.115 -9.489 1.00 93.69 313 PHE A C 1
ATOM 2419 O O . PHE A 1 313 ? 15.531 3.918 -9.707 1.00 93.69 313 PHE A O 1
ATOM 2426 N N . ILE A 1 314 ? 15.884 6.029 -10.439 1.00 93.62 314 ILE A N 1
ATOM 2427 C CA . ILE A 1 314 ? 16.124 5.698 -11.843 1.00 93.62 314 ILE A CA 1
ATOM 2428 C C . ILE A 1 314 ? 17.562 6.085 -12.180 1.00 93.62 314 ILE A C 1
ATOM 2430 O O . ILE A 1 314 ? 17.993 7.191 -11.846 1.00 93.62 314 ILE A O 1
ATOM 2434 N N . TYR A 1 315 ? 18.310 5.186 -12.814 1.00 93.75 315 TYR A N 1
ATOM 2435 C CA . TYR A 1 315 ? 19.724 5.392 -13.138 1.00 93.75 315 TYR A CA 1
ATOM 2436 C C . TYR A 1 315 ? 20.132 4.706 -14.442 1.00 93.75 315 TYR A C 1
ATOM 2438 O O . TYR A 1 315 ? 19.467 3.777 -14.894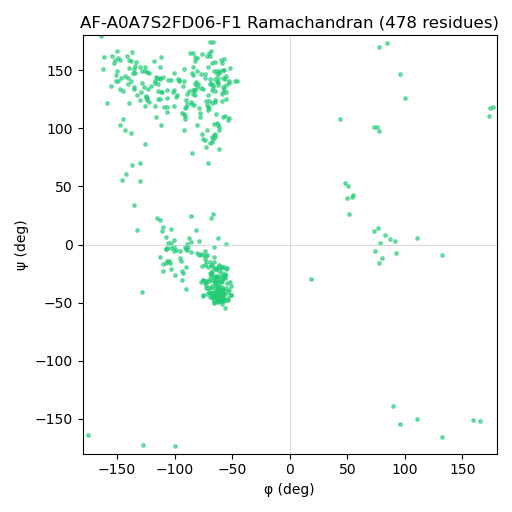 1.00 93.75 315 TYR A O 1
ATOM 2446 N N . THR A 1 316 ? 21.225 5.157 -15.055 1.00 92.31 316 THR A N 1
ATOM 2447 C CA . THR A 1 316 ? 21.772 4.568 -16.289 1.00 92.31 316 THR A CA 1
ATOM 2448 C C . THR A 1 316 ? 22.787 3.462 -15.962 1.00 92.31 316 THR A C 1
ATOM 2450 O O . THR A 1 316 ? 23.718 3.725 -15.200 1.00 92.31 316 THR A O 1
ATOM 2453 N N . PRO A 1 317 ? 22.634 2.218 -16.467 1.00 89.69 317 PRO A N 1
ATOM 2454 C CA . PRO A 1 317 ? 23.541 1.093 -16.216 1.00 89.69 317 PRO A CA 1
ATOM 2455 C C . PRO A 1 317 ? 24.788 1.092 -17.126 1.00 89.69 317 PRO A C 1
ATOM 2457 O O . PRO A 1 317 ? 24.750 1.669 -18.208 1.00 89.69 317 PRO A O 1
ATOM 2460 N N . VAL A 1 318 ? 25.893 0.424 -16.729 1.00 82.62 318 VAL A N 1
ATOM 2461 C CA . VAL A 1 318 ? 27.156 0.318 -17.520 1.00 82.62 318 VAL A CA 1
ATOM 2462 C C . VAL A 1 318 ? 26.863 -0.352 -18.856 1.00 82.62 318 VAL A C 1
ATOM 2464 O O . VAL A 1 318 ? 27.487 -0.083 -19.883 1.00 82.62 318 VAL A O 1
ATOM 2467 N N . SER A 1 319 ? 25.893 -1.260 -18.822 1.00 74.06 319 SER A N 1
ATOM 2468 C CA . SER A 1 319 ? 25.302 -1.926 -19.969 1.00 74.06 319 SER A CA 1
ATOM 2469 C C . SER A 1 319 ? 23.845 -2.255 -19.664 1.00 74.06 319 SER A C 1
ATOM 2471 O O . SER A 1 319 ? 23.473 -2.340 -18.501 1.00 74.06 319 SER A O 1
ATOM 2473 N N . ALA A 1 320 ? 23.042 -2.495 -20.699 1.00 58.41 320 ALA A N 1
ATOM 2474 C CA . ALA A 1 320 ? 21.589 -2.645 -20.597 1.00 58.41 320 ALA A CA 1
ATOM 2475 C C . ALA A 1 320 ? 21.070 -3.697 -19.594 1.00 58.41 320 ALA A C 1
ATOM 2477 O O . ALA A 1 320 ? 19.918 -3.605 -19.197 1.00 58.41 320 ALA A O 1
ATOM 2478 N N . MET A 1 321 ? 21.890 -4.674 -19.187 1.00 66.50 321 MET A N 1
ATOM 2479 C CA . MET A 1 321 ? 21.514 -5.720 -18.217 1.00 66.50 321 MET A CA 1
ATOM 2480 C C . MET A 1 321 ? 22.615 -5.952 -17.166 1.00 66.50 321 MET A C 1
ATOM 2482 O O . MET A 1 321 ? 22.897 -7.074 -16.752 1.00 66.50 321 MET A O 1
ATOM 2486 N N . SER A 1 322 ? 23.324 -4.885 -16.793 1.00 66.38 322 SER A N 1
ATOM 2487 C CA . SER A 1 322 ? 24.305 -4.886 -15.700 1.00 66.38 322 SER A CA 1
ATOM 2488 C C . SER A 1 322 ? 23.693 -4.213 -14.475 1.00 66.38 322 SER A C 1
ATOM 2490 O O . SER A 1 322 ? 22.962 -3.228 -14.594 1.00 66.38 322 SER A O 1
ATOM 2492 N N . LYS A 1 323 ? 23.995 -4.758 -13.287 1.00 62.03 323 LYS A N 1
ATOM 2493 C CA . LYS A 1 323 ? 23.539 -4.205 -12.000 1.00 62.03 323 LYS A CA 1
ATOM 2494 C C . LYS A 1 323 ? 24.137 -2.819 -11.751 1.00 62.03 323 LYS A C 1
ATOM 2496 O O . LYS A 1 323 ? 23.535 -1.966 -11.100 1.00 62.03 323 LYS A O 1
ATOM 2501 N N . GLU A 1 324 ? 25.341 -2.606 -12.266 1.00 57.81 324 GLU A N 1
ATOM 2502 C CA . GLU A 1 324 ? 26.137 -1.411 -12.062 1.00 57.81 324 GLU A CA 1
ATOM 2503 C C . GLU A 1 324 ? 25.705 -0.274 -13.000 1.00 57.81 324 GLU A C 1
ATOM 2505 O O . GLU A 1 324 ? 25.437 -0.499 -14.175 1.00 57.81 324 GLU A O 1
ATOM 2510 N N . ALA A 1 325 ? 25.677 0.961 -12.493 1.00 58.19 325 ALA A N 1
ATOM 2511 C CA . ALA A 1 325 ? 25.457 2.177 -13.278 1.00 58.19 325 ALA A CA 1
ATOM 2512 C C . ALA A 1 325 ? 26.651 2.479 -14.223 1.00 58.19 325 ALA A C 1
ATOM 2514 O O . ALA A 1 325 ? 27.782 2.386 -13.741 1.00 58.19 325 ALA A O 1
ATOM 2515 N N . ASP A 1 326 ? 26.460 2.914 -15.492 1.00 62.47 326 ASP A N 1
ATOM 2516 C CA . ASP A 1 326 ? 27.553 3.525 -16.311 1.00 62.47 326 ASP A CA 1
ATOM 2517 C C . ASP A 1 326 ? 28.066 4.773 -15.601 1.00 62.47 326 ASP A C 1
ATOM 2519 O O . ASP A 1 326 ? 29.223 5.169 -15.741 1.00 62.47 326 ASP A O 1
ATOM 2523 N N . GLY A 1 327 ? 27.204 5.261 -14.713 1.00 59.44 327 GLY A N 1
ATOM 2524 C CA . GLY A 1 327 ? 27.559 5.790 -13.418 1.00 59.44 327 GLY A CA 1
ATOM 2525 C C . GLY A 1 327 ? 27.363 7.277 -13.366 1.00 59.44 327 GLY A C 1
ATOM 2526 O O . GLY A 1 327 ? 27.760 7.881 -12.378 1.00 59.44 327 GLY A O 1
ATOM 2527 N N . GLU A 1 328 ? 26.800 7.872 -14.412 1.00 88.56 328 GLU A N 1
ATOM 2528 C CA . GLU A 1 328 ? 26.824 9.319 -14.568 1.00 88.56 328 GLU A CA 1
ATOM 2529 C C . GLU A 1 328 ? 25.454 9.967 -14.383 1.00 88.56 328 GLU A C 1
ATOM 2531 O O . GLU A 1 328 ? 25.404 11.166 -14.103 1.00 88.56 328 GLU A O 1
ATOM 2536 N N . PHE A 1 329 ? 24.366 9.191 -14.441 1.00 93.44 329 PHE A N 1
ATOM 2537 C CA . PHE A 1 329 ? 23.030 9.656 -14.092 1.00 93.44 329 PHE A CA 1
ATOM 2538 C C . PHE A 1 329 ? 22.381 8.810 -13.004 1.00 93.44 329 PHE A C 1
ATOM 2540 O O . PHE A 1 329 ? 22.322 7.582 -13.068 1.00 93.44 329 PHE A O 1
ATOM 2547 N N . CYS A 1 330 ? 21.809 9.503 -12.026 1.00 94.69 330 CYS A N 1
ATOM 2548 C CA . CYS A 1 330 ? 20.783 8.941 -11.174 1.00 94.69 330 CYS A CA 1
ATOM 2549 C C . CYS A 1 330 ? 19.844 10.035 -10.692 1.00 94.69 330 CYS A C 1
ATOM 2551 O O . CYS A 1 330 ? 20.288 11.114 -10.299 1.00 94.69 330 CYS A O 1
ATOM 2553 N N . CYS A 1 331 ? 18.557 9.731 -10.638 1.00 93.31 331 CYS A N 1
ATOM 2554 C CA . CYS A 1 331 ? 17.547 10.588 -10.051 1.00 93.31 331 CYS A CA 1
ATOM 2555 C C . CYS A 1 331 ? 16.706 9.810 -9.039 1.00 93.31 331 CYS A C 1
ATOM 2557 O O . CYS A 1 331 ? 16.485 8.604 -9.158 1.00 93.31 331 CYS A O 1
ATOM 2559 N N . ARG A 1 332 ? 16.228 10.512 -8.015 1.00 92.44 332 ARG A N 1
ATOM 2560 C CA . ARG A 1 332 ? 15.359 9.950 -6.983 1.00 92.44 332 ARG A CA 1
ATOM 2561 C C . ARG A 1 332 ? 13.897 10.082 -7.403 1.00 92.44 332 ARG A C 1
ATOM 2563 O O . ARG A 1 332 ? 13.417 11.202 -7.587 1.00 92.44 332 ARG A O 1
ATOM 2570 N N . SER A 1 333 ? 13.188 8.961 -7.512 1.00 89.81 333 SER A N 1
ATOM 2571 C CA . SER A 1 333 ? 11.745 8.938 -7.789 1.00 89.81 333 SER A CA 1
ATOM 2572 C C . SER A 1 333 ? 10.918 8.965 -6.502 1.00 89.81 333 SER A C 1
ATOM 2574 O O . SER A 1 333 ? 9.946 9.717 -6.429 1.00 89.81 333 SER A O 1
ATOM 2576 N N . TYR A 1 334 ? 11.364 8.263 -5.453 1.00 86.81 334 TYR A N 1
ATOM 2577 C CA . TYR A 1 334 ? 10.751 8.293 -4.119 1.00 86.81 334 TYR A CA 1
ATOM 2578 C C . TYR A 1 334 ? 11.790 8.392 -3.002 1.00 86.81 334 TYR A C 1
ATOM 2580 O O . TYR A 1 334 ? 12.902 7.865 -3.094 1.00 86.81 334 TYR A O 1
ATOM 2588 N N . SER A 1 335 ? 11.421 9.066 -1.913 1.00 86.12 335 SER A N 1
ATOM 2589 C CA . SER A 1 335 ? 12.232 9.092 -0.691 1.00 86.12 335 SER A CA 1
ATOM 2590 C C . SER A 1 335 ? 11.951 7.866 0.176 1.00 86.12 335 SER A C 1
ATOM 2592 O O . SER A 1 335 ? 10.851 7.319 0.154 1.00 86.12 335 SER A O 1
ATOM 2594 N N . ALA A 1 336 ? 12.930 7.454 0.983 1.00 78.25 336 ALA A N 1
ATOM 2595 C CA . ALA A 1 336 ? 12.700 6.444 2.012 1.00 78.25 336 ALA A CA 1
ATOM 2596 C C . ALA A 1 336 ? 11.552 6.877 2.946 1.00 78.25 336 ALA A C 1
ATOM 2598 O O . ALA A 1 336 ? 11.540 8.012 3.430 1.00 78.25 336 ALA A O 1
ATOM 2599 N N . GLY A 1 337 ? 10.594 5.980 3.195 1.00 65.75 337 GLY A N 1
ATOM 2600 C CA . GLY A 1 337 ? 9.438 6.248 4.060 1.00 65.75 337 GLY A CA 1
ATOM 2601 C C . GLY A 1 337 ? 8.364 7.175 3.469 1.00 65.75 337 GLY A C 1
ATOM 2602 O O . GLY A 1 337 ? 7.483 7.632 4.211 1.00 65.75 337 GLY A O 1
ATOM 2603 N N . ASP A 1 338 ? 8.418 7.471 2.166 1.00 69.81 338 ASP A N 1
ATOM 2604 C CA . ASP A 1 338 ? 7.329 8.157 1.464 1.00 69.81 338 ASP A CA 1
ATOM 2605 C C . ASP A 1 338 ? 6.032 7.337 1.591 1.00 69.81 338 ASP A C 1
ATOM 2607 O O . ASP A 1 338 ? 6.018 6.134 1.355 1.00 69.81 338 ASP A O 1
ATOM 2611 N N . SER A 1 339 ? 4.930 7.974 2.000 1.00 61.25 339 SER A N 1
ATOM 2612 C CA . SER A 1 339 ? 3.624 7.304 2.159 1.00 61.25 339 SER A CA 1
ATOM 2613 C C . SER A 1 339 ? 3.046 6.776 0.852 1.00 61.25 339 SER A C 1
ATOM 2615 O O . SER A 1 339 ? 2.168 5.921 0.887 1.00 61.25 339 SER A O 1
ATOM 2617 N N . SER A 1 340 ? 3.505 7.309 -0.275 1.00 62.59 340 SER A N 1
ATOM 2618 C CA . SER A 1 340 ? 3.083 6.911 -1.616 1.00 62.59 340 SER A CA 1
ATOM 2619 C C . SER A 1 340 ? 3.965 5.790 -2.174 1.00 62.59 340 SER A C 1
ATOM 2621 O O . SER A 1 340 ? 3.704 5.307 -3.270 1.00 62.59 340 SER A O 1
ATOM 2623 N N . PHE A 1 341 ? 5.012 5.393 -1.440 1.00 65.44 341 PHE A N 1
ATOM 2624 C CA . PHE A 1 341 ? 5.991 4.394 -1.845 1.00 65.44 341 PHE A CA 1
ATOM 2625 C C . PHE A 1 341 ? 5.869 3.131 -0.982 1.00 65.44 341 PHE A C 1
ATOM 2627 O O . PHE A 1 341 ? 6.353 3.113 0.153 1.00 65.44 341 PHE A O 1
ATOM 2634 N N . PRO A 1 342 ? 5.253 2.054 -1.494 1.00 60.19 342 PRO A N 1
ATOM 2635 C CA . PRO A 1 342 ? 5.160 0.803 -0.751 1.00 60.19 342 PRO A CA 1
ATOM 2636 C C . PRO A 1 342 ? 6.454 -0.025 -0.785 1.00 60.19 342 PRO A C 1
ATOM 2638 O O . PRO A 1 342 ? 6.551 -0.988 -0.030 1.00 60.19 342 PRO A O 1
ATOM 2641 N N . GLY A 1 343 ? 7.454 0.342 -1.596 1.00 79.12 343 GLY A N 1
ATOM 2642 C CA . GLY A 1 343 ? 8.567 -0.546 -1.937 1.00 79.12 343 GLY A CA 1
ATOM 2643 C C . GLY A 1 343 ? 8.231 -1.365 -3.177 1.00 79.12 343 GLY A C 1
ATOM 2644 O O . GLY A 1 343 ? 7.660 -0.825 -4.123 1.00 79.12 343 GLY A O 1
ATOM 2645 N N . ALA A 1 344 ? 8.593 -2.644 -3.160 1.00 83.12 344 ALA A N 1
ATOM 2646 C CA . ALA A 1 344 ? 8.203 -3.590 -4.195 1.00 83.12 344 ALA A CA 1
ATOM 2647 C C . ALA A 1 344 ? 6.685 -3.813 -4.203 1.00 83.12 344 ALA A C 1
ATOM 2649 O O . ALA A 1 344 ? 6.003 -3.643 -3.184 1.00 83.12 344 ALA A O 1
ATOM 2650 N N . VAL A 1 345 ? 6.151 -4.251 -5.341 1.00 82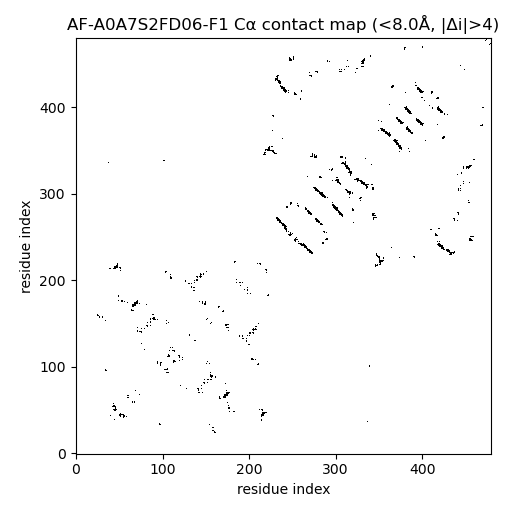.56 345 VAL A N 1
ATOM 2651 C CA . VAL A 1 345 ? 4.746 -4.669 -5.427 1.00 82.56 345 VAL A CA 1
ATOM 2652 C C . VAL A 1 345 ? 4.473 -5.803 -4.417 1.00 82.56 345 VAL A C 1
ATOM 2654 O O . VAL A 1 345 ? 5.230 -6.770 -4.356 1.00 82.56 345 VAL A O 1
ATOM 2657 N N . PRO A 1 346 ? 3.417 -5.751 -3.586 1.00 81.25 346 PRO A N 1
ATOM 2658 C CA . PRO A 1 346 ? 3.134 -6.844 -2.655 1.00 81.25 346 PRO A CA 1
ATOM 2659 C C . PRO A 1 346 ? 2.935 -8.193 -3.368 1.00 81.25 346 PRO A C 1
ATOM 2661 O O . PRO A 1 346 ? 2.315 -8.252 -4.425 1.00 81.25 346 PRO A O 1
ATOM 2664 N N . GLN A 1 347 ? 3.403 -9.285 -2.755 1.00 83.75 347 GLN A N 1
ATOM 2665 C CA . GLN A 1 347 ? 3.389 -10.651 -3.316 1.00 83.75 347 GLN A CA 1
ATOM 2666 C C . GLN A 1 347 ? 2.009 -11.103 -3.828 1.00 83.75 347 GLN A C 1
ATOM 2668 O O . GLN A 1 347 ? 1.873 -11.899 -4.753 1.00 83.75 347 GLN A O 1
ATOM 2673 N N . ASP A 1 348 ? 0.953 -10.628 -3.194 1.00 78.69 348 ASP A N 1
ATOM 2674 C CA . ASP A 1 348 ? -0.431 -10.955 -3.501 1.00 78.69 348 ASP A CA 1
ATOM 2675 C C . ASP A 1 348 ? -1.191 -9.742 -4.055 1.00 78.69 348 ASP A C 1
ATOM 2677 O O . ASP A 1 348 ? -2.417 -9.705 -3.988 1.00 78.69 348 ASP A O 1
ATOM 2681 N N . TRP A 1 349 ? -0.498 -8.731 -4.580 1.00 83.06 349 TRP A N 1
ATOM 2682 C CA . TRP A 1 349 ? -1.115 -7.498 -5.066 1.00 83.06 349 TRP A CA 1
ATOM 2683 C C . TRP A 1 349 ? -2.248 -7.763 -6.060 1.00 83.06 349 TRP A C 1
ATOM 2685 O O . TRP A 1 349 ? -3.314 -7.155 -5.943 1.00 83.06 349 TRP A O 1
ATOM 2695 N N . ALA A 1 350 ? -2.092 -8.754 -6.943 1.00 85.56 350 ALA A N 1
ATOM 2696 C CA . ALA A 1 350 ? -3.145 -9.194 -7.854 1.00 85.56 350 ALA A CA 1
ATOM 2697 C C . ALA A 1 350 ? -4.445 -9.612 -7.135 1.00 85.56 350 ALA A C 1
ATOM 2699 O O . ALA A 1 350 ? -5.523 -9.474 -7.707 1.00 85.56 350 ALA A O 1
ATOM 2700 N N . ARG A 1 351 ? -4.397 -10.057 -5.868 1.00 82.88 351 ARG A N 1
ATOM 2701 C CA . ARG A 1 351 ? -5.594 -10.373 -5.057 1.00 82.88 351 ARG A CA 1
ATOM 2702 C C . ARG A 1 351 ? -6.424 -9.145 -4.708 1.00 82.88 351 ARG A C 1
ATOM 2704 O O . ARG A 1 351 ? -7.622 -9.278 -4.447 1.00 82.88 351 ARG A O 1
ATOM 2711 N N . SER A 1 352 ? -5.812 -7.960 -4.698 1.00 75.12 352 SER A N 1
ATOM 2712 C CA . SER A 1 352 ? -6.540 -6.704 -4.481 1.00 75.12 352 SER A CA 1
ATOM 2713 C C . SER A 1 352 ? -7.355 -6.240 -5.677 1.00 75.12 352 SER A C 1
ATOM 2715 O O . SER A 1 352 ? -8.160 -5.317 -5.563 1.00 75.12 352 SER A O 1
ATOM 2717 N N . MET A 1 353 ? -7.183 -6.896 -6.821 1.00 82.25 353 MET A N 1
ATOM 2718 C CA . MET A 1 353 ? -7.960 -6.623 -8.016 1.00 82.25 353 MET A CA 1
ATOM 2719 C C . MET A 1 353 ? -9.268 -7.418 -8.044 1.00 82.25 353 MET A C 1
ATOM 2721 O O . MET A 1 353 ? -9.460 -8.395 -7.324 1.00 82.25 353 MET A O 1
ATOM 2725 N N . THR A 1 354 ? -10.186 -7.029 -8.918 1.00 81.81 354 THR A N 1
ATOM 2726 C CA . THR A 1 354 ? -11.372 -7.822 -9.250 1.00 81.81 354 THR A CA 1
ATOM 2727 C C . THR A 1 354 ? -11.000 -8.877 -10.285 1.00 81.81 354 THR A C 1
ATOM 2729 O O . THR A 1 354 ? -10.455 -8.544 -11.334 1.00 81.81 354 THR A O 1
ATOM 2732 N N . TYR A 1 355 ? -11.335 -10.143 -10.033 1.00 85.38 355 TYR A N 1
ATOM 2733 C CA . TYR A 1 355 ? -11.265 -11.170 -11.072 1.00 85.38 355 TYR A CA 1
ATOM 2734 C C . TYR A 1 355 ? -12.376 -10.947 -12.101 1.00 85.38 355 TYR A C 1
ATOM 2736 O O . TYR A 1 355 ? -13.563 -10.981 -11.770 1.00 85.38 355 TYR A O 1
ATOM 2744 N N . TRP A 1 356 ? -11.988 -10.702 -13.348 1.00 83.69 356 TRP A N 1
ATOM 2745 C CA . TRP A 1 356 ? -12.902 -10.358 -14.433 1.00 83.69 356 TRP A CA 1
ATOM 2746 C C . TRP A 1 356 ? -13.353 -11.582 -15.242 1.00 83.69 356 TRP A C 1
ATOM 2748 O O . TRP A 1 356 ? -14.424 -11.565 -15.849 1.00 83.69 356 TRP A O 1
ATOM 2758 N N . GLY A 1 357 ? -12.573 -12.667 -15.216 1.00 87.38 357 GLY A N 1
ATOM 2759 C CA . GLY A 1 357 ? -12.886 -13.930 -15.884 1.00 87.38 357 GLY A CA 1
ATOM 2760 C C . GLY A 1 357 ? -11.721 -14.481 -16.702 1.00 87.38 357 GLY A C 1
ATOM 2761 O O . GLY A 1 357 ? -10.583 -14.032 -16.575 1.00 87.38 357 GLY A O 1
ATOM 2762 N N . THR A 1 358 ? -12.026 -15.455 -17.561 1.00 91.31 358 THR A N 1
ATOM 2763 C CA . THR A 1 358 ? -11.066 -16.075 -18.485 1.00 91.31 358 THR A CA 1
ATOM 2764 C C . THR A 1 358 ? -11.273 -15.612 -19.927 1.00 91.31 358 THR A C 1
ATOM 2766 O O . THR A 1 358 ? -12.415 -15.533 -20.388 1.00 91.31 358 THR A O 1
ATOM 2769 N N . ASN A 1 359 ? -10.192 -15.406 -20.679 1.00 88.69 359 ASN A N 1
ATOM 2770 C CA . ASN A 1 359 ? -10.223 -15.127 -22.119 1.00 88.69 359 ASN A CA 1
ATOM 2771 C C . ASN A 1 359 ? -9.370 -16.150 -22.878 1.00 88.69 359 ASN A C 1
ATOM 2773 O O . ASN A 1 359 ? -8.190 -16.275 -22.594 1.00 88.69 359 ASN A O 1
ATOM 2777 N N . THR A 1 360 ? -9.953 -16.852 -23.855 1.00 89.88 360 THR A N 1
ATOM 2778 C CA . THR A 1 360 ? -9.304 -17.927 -24.641 1.00 89.88 360 THR A CA 1
ATOM 2779 C C . THR A 1 360 ? -8.585 -17.451 -25.906 1.00 89.88 360 THR A C 1
ATOM 2781 O O . THR A 1 360 ? -7.978 -18.260 -26.606 1.00 89.88 360 THR A O 1
ATOM 2784 N N . GLY A 1 361 ? -8.688 -16.164 -26.238 1.00 87.31 361 GLY A N 1
ATOM 2785 C CA . GLY A 1 361 ? -8.134 -15.571 -27.456 1.00 87.31 361 GLY A CA 1
ATOM 2786 C C . GLY A 1 361 ? -7.032 -14.551 -27.196 1.00 87.31 361 GLY A C 1
ATOM 2787 O O . GLY A 1 361 ? -6.841 -13.669 -28.029 1.00 87.31 361 GLY A O 1
ATOM 2788 N N . PHE A 1 362 ? -6.362 -14.613 -26.044 1.00 90.19 362 PHE A N 1
ATOM 2789 C CA . PHE A 1 362 ? -5.276 -13.687 -25.744 1.00 90.19 362 PHE A CA 1
ATOM 2790 C C . PHE A 1 362 ? -4.063 -13.958 -26.637 1.00 90.19 362 PHE A C 1
ATOM 2792 O O . PHE A 1 362 ? -3.739 -15.109 -26.942 1.00 90.19 362 PHE A O 1
ATOM 2799 N N . HIS A 1 363 ? -3.407 -12.876 -27.046 1.00 91.12 363 HIS A N 1
ATOM 2800 C CA . HIS A 1 363 ? -2.210 -12.883 -27.871 1.00 91.12 363 HIS A CA 1
ATOM 2801 C C . HIS A 1 363 ? -1.289 -11.757 -27.396 1.00 91.12 363 HIS A C 1
ATOM 2803 O O . HIS A 1 363 ? -1.518 -10.595 -27.741 1.00 91.12 363 HIS A O 1
ATOM 2809 N N . GLY A 1 364 ? -0.311 -12.128 -26.577 1.00 90.94 364 GLY A N 1
ATOM 2810 C CA . GLY A 1 364 ? 0.848 -11.310 -26.234 1.00 90.94 364 GLY A CA 1
ATOM 2811 C C . GLY A 1 364 ? 2.067 -11.723 -27.057 1.00 90.94 364 GLY A C 1
ATOM 2812 O O . GLY A 1 364 ? 1.973 -12.575 -27.950 1.00 90.94 364 GLY A O 1
ATOM 2813 N N . ASP A 1 365 ? 3.215 -11.150 -26.732 1.00 92.12 365 ASP A N 1
ATOM 2814 C CA . ASP A 1 365 ? 4.481 -11.385 -27.431 1.00 92.12 365 ASP A CA 1
ATOM 2815 C C . ASP A 1 365 ? 4.994 -12.809 -27.236 1.00 92.12 365 ASP A C 1
ATOM 2817 O O . ASP A 1 365 ? 5.453 -13.457 -28.184 1.00 92.12 365 ASP A O 1
ATOM 2821 N N . TYR A 1 366 ? 4.883 -13.314 -26.007 1.00 95.31 366 TYR A N 1
ATOM 2822 C CA . TYR A 1 366 ? 5.447 -14.607 -25.618 1.00 95.31 366 TYR A CA 1
ATOM 2823 C C . TYR A 1 366 ? 4.392 -15.691 -25.407 1.00 95.31 366 TYR A C 1
ATOM 2825 O O . TYR A 1 366 ? 4.714 -16.883 -25.389 1.00 95.31 366 TYR A O 1
ATOM 2833 N N . TYR A 1 367 ? 3.121 -15.307 -25.273 1.00 95.00 367 TYR A N 1
ATOM 2834 C CA . TYR A 1 367 ? 2.040 -16.240 -24.984 1.00 95.00 367 TYR A CA 1
ATOM 2835 C C . TYR A 1 367 ? 0.802 -16.001 -25.844 1.00 95.00 367 TYR A C 1
ATOM 2837 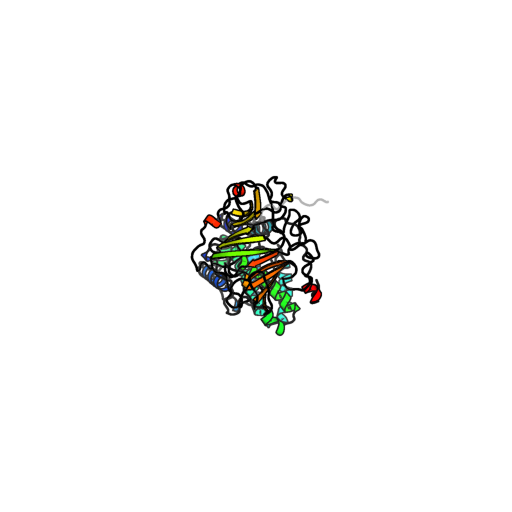O O . TYR A 1 367 ? 0.313 -14.889 -26.020 1.00 95.00 367 TYR A O 1
ATOM 2845 N N . THR A 1 368 ? 0.246 -17.095 -26.359 1.00 94.44 368 THR A N 1
ATOM 2846 C CA . THR A 1 368 ? -1.063 -17.116 -27.014 1.00 94.44 368 THR A CA 1
ATOM 2847 C C . THR A 1 368 ? -1.885 -18.236 -26.411 1.00 94.44 368 THR A C 1
ATOM 2849 O O . THR A 1 368 ? -1.461 -19.394 -26.440 1.00 94.44 368 THR A O 1
ATOM 2852 N N . GLY A 1 369 ? -3.072 -17.918 -25.905 1.00 94.38 369 GLY A N 1
ATOM 2853 C CA . GLY A 1 369 ? -3.916 -18.926 -25.282 1.00 94.38 369 GLY A CA 1
ATOM 2854 C C . GLY A 1 369 ? -4.960 -18.365 -24.335 1.00 94.38 369 GLY A C 1
ATOM 2855 O O . GLY A 1 369 ? -5.474 -17.261 -24.516 1.00 94.38 369 GLY A O 1
ATOM 2856 N N . GLU A 1 370 ? -5.296 -19.188 -23.345 1.00 95.31 370 GLU A N 1
ATOM 2857 C CA . GLU A 1 370 ? -6.252 -18.839 -22.306 1.00 95.31 370 GLU A CA 1
ATOM 2858 C C . GLU A 1 370 ? -5.559 -18.119 -21.152 1.00 95.31 370 GLU A C 1
ATOM 2860 O O . GLU A 1 370 ? -4.542 -18.585 -20.645 1.00 95.31 370 GLU A O 1
ATOM 2865 N N . ILE A 1 371 ? -6.140 -17.002 -20.724 1.00 95.31 371 ILE A N 1
ATOM 2866 C CA . ILE A 1 371 ? -5.665 -16.212 -19.588 1.00 95.31 371 ILE A CA 1
ATOM 2867 C C . ILE A 1 371 ? -6.778 -16.001 -18.575 1.00 95.31 371 ILE A C 1
ATOM 2869 O O . ILE A 1 371 ? -7.955 -15.946 -18.942 1.00 95.31 371 ILE A O 1
ATOM 2873 N N . LYS A 1 372 ? -6.400 -15.814 -17.315 1.00 94.25 372 LYS A N 1
ATOM 2874 C CA . LYS A 1 372 ? -7.228 -15.183 -16.288 1.00 94.25 372 LYS A CA 1
ATOM 2875 C C . LYS A 1 372 ? -6.941 -13.687 -16.261 1.00 94.25 372 LYS A C 1
ATOM 2877 O O . LYS A 1 372 ? -5.791 -13.279 -16.393 1.00 94.25 372 LYS A O 1
ATOM 2882 N N . ILE A 1 373 ? -7.986 -12.887 -16.085 1.00 91.25 373 ILE A N 1
ATOM 2883 C CA . ILE A 1 373 ? -7.915 -11.425 -16.108 1.00 91.25 373 ILE A CA 1
ATOM 2884 C C . ILE A 1 373 ? -8.261 -10.882 -14.726 1.00 91.25 373 ILE A C 1
ATOM 2886 O O . ILE A 1 373 ? -9.352 -11.143 -14.211 1.00 91.25 373 ILE A O 1
ATOM 2890 N N . TYR A 1 374 ? -7.366 -10.073 -14.168 1.00 90.19 374 TYR A N 1
ATOM 2891 C CA . TYR A 1 374 ? -7.589 -9.300 -12.952 1.00 90.19 374 TYR A CA 1
ATOM 2892 C C . TYR A 1 374 ? -7.500 -7.818 -13.262 1.00 90.19 374 TYR A C 1
ATOM 2894 O O . TYR A 1 374 ? -6.673 -7.393 -14.066 1.00 90.19 374 TYR A O 1
ATOM 2902 N N . TRP A 1 375 ? -8.378 -7.039 -12.641 1.00 85.25 375 TRP A N 1
ATOM 2903 C CA . TRP A 1 375 ? -8.517 -5.625 -12.946 1.00 85.25 375 TRP A CA 1
ATOM 2904 C C . TRP A 1 375 ? -8.958 -4.803 -11.737 1.00 85.25 375 TRP A C 1
ATOM 2906 O O . TRP A 1 375 ? -9.824 -5.219 -10.963 1.00 85.25 375 TRP A O 1
ATOM 2916 N N . SER A 1 376 ? -8.404 -3.609 -11.587 1.00 77.88 376 SER A N 1
ATOM 2917 C CA . SER A 1 376 ? -8.880 -2.601 -10.641 1.00 77.88 376 SER A CA 1
ATOM 2918 C C . SER A 1 376 ? -8.786 -1.206 -11.248 1.00 77.88 376 SER A C 1
ATOM 2920 O O . SER A 1 376 ? -8.070 -0.983 -12.217 1.00 77.88 376 SER A O 1
ATOM 2922 N N . THR A 1 377 ? -9.505 -0.251 -10.664 1.00 73.06 377 THR A N 1
ATOM 2923 C CA . THR A 1 377 ? -9.348 1.169 -10.991 1.00 73.06 377 THR A CA 1
ATOM 2924 C C . THR A 1 377 ? -9.042 1.924 -9.711 1.00 73.06 377 THR A C 1
ATOM 2926 O O . THR A 1 377 ? -9.818 1.868 -8.756 1.00 73.06 377 THR A O 1
ATOM 2929 N N . VAL A 1 378 ? -7.950 2.681 -9.704 1.00 64.56 378 VAL A N 1
ATOM 2930 C CA . VAL A 1 378 ? -7.575 3.576 -8.606 1.00 64.56 378 VAL A CA 1
ATOM 2931 C C . VAL A 1 378 ? -7.382 4.965 -9.191 1.00 64.56 378 VAL A C 1
ATOM 2933 O O . VAL A 1 378 ? -6.702 5.126 -10.195 1.00 64.56 378 VAL A O 1
ATOM 2936 N N . THR A 1 379 ? -8.061 5.966 -8.619 1.00 66.06 379 THR A N 1
ATOM 2937 C CA . THR A 1 379 ? -7.952 7.386 -9.025 1.00 66.06 379 THR A CA 1
ATOM 2938 C C . THR A 1 379 ? -8.130 7.659 -10.533 1.00 66.06 379 THR A C 1
ATOM 2940 O O . THR A 1 379 ? -7.687 8.685 -11.047 1.00 66.06 379 THR A O 1
ATOM 2943 N N . GLY A 1 380 ? -8.860 6.795 -11.246 1.00 62.31 380 GLY A N 1
ATOM 2944 C CA . GLY A 1 380 ? -9.106 6.921 -12.688 1.00 62.31 380 GLY A CA 1
ATOM 2945 C C . GLY A 1 380 ? -8.033 6.291 -13.582 1.00 62.31 380 GLY A C 1
ATOM 2946 O O . GLY A 1 380 ? -8.150 6.409 -14.801 1.00 62.31 380 GLY A O 1
ATOM 2947 N N . VAL A 1 381 ? -7.043 5.622 -12.988 1.00 71.62 381 VAL A N 1
ATOM 2948 C CA . VAL A 1 381 ? -6.086 4.729 -13.648 1.00 71.62 381 VAL A CA 1
ATOM 2949 C C . VAL A 1 381 ? -6.558 3.293 -13.441 1.00 71.62 381 VAL A C 1
ATOM 2951 O O . VAL A 1 381 ? -6.852 2.874 -12.321 1.00 71.62 381 VAL A O 1
ATOM 2954 N N . ASP A 1 382 ? -6.682 2.560 -14.532 1.00 80.69 382 ASP A N 1
ATOM 2955 C CA . ASP A 1 382 ? -6.929 1.130 -14.563 1.00 80.69 382 ASP A CA 1
ATOM 2956 C C . ASP A 1 382 ? -5.607 0.386 -14.381 1.00 80.69 382 ASP A C 1
ATOM 2958 O O . ASP A 1 382 ? -4.629 0.686 -15.054 1.00 80.69 382 ASP A O 1
ATOM 2962 N N . PHE A 1 383 ? -5.604 -0.606 -13.503 1.00 85.75 383 PHE A N 1
ATOM 2963 C CA . PHE A 1 383 ? -4.524 -1.567 -13.323 1.00 85.75 383 PHE A CA 1
ATOM 2964 C C . PHE A 1 383 ? -5.030 -2.932 -13.760 1.00 85.75 383 PHE A C 1
ATOM 2966 O O . PHE A 1 383 ? -6.192 -3.278 -13.511 1.00 85.75 383 PHE A O 1
ATOM 2973 N N . TRP A 1 384 ? -4.173 -3.726 -14.385 1.00 91.00 384 TRP A N 1
ATOM 2974 C CA . TRP A 1 384 ? -4.504 -5.100 -14.737 1.00 91.00 384 TRP A CA 1
ATOM 2975 C C . TRP A 1 384 ? -3.334 -6.039 -14.508 1.00 91.00 384 TRP A C 1
ATOM 2977 O O . TRP A 1 384 ? -2.169 -5.642 -14.465 1.00 91.00 384 TRP A O 1
ATOM 2987 N N . TYR A 1 385 ? -3.692 -7.306 -14.373 1.00 93.69 385 TYR A N 1
ATOM 2988 C CA . TYR A 1 385 ? -2.765 -8.413 -14.275 1.00 93.69 385 TYR A CA 1
ATOM 2989 C C . TYR A 1 385 ? -3.368 -9.624 -14.983 1.00 93.69 385 TYR A C 1
ATOM 2991 O O . TYR A 1 385 ? -4.545 -9.940 -14.772 1.00 93.69 385 TYR A O 1
ATOM 2999 N N . TYR A 1 386 ? -2.584 -10.287 -15.827 1.00 94.69 386 TYR A N 1
ATOM 3000 C CA . TYR A 1 386 ? -2.949 -11.515 -16.522 1.00 94.69 386 TYR A CA 1
ATOM 3001 C C . TYR A 1 386 ? -2.030 -12.648 -16.091 1.00 94.69 386 TYR A C 1
ATOM 3003 O O . TYR A 1 386 ? -0.812 -12.489 -16.006 1.00 94.69 386 TYR A O 1
ATOM 3011 N N . GLU A 1 387 ? -2.617 -13.823 -15.897 1.00 95.62 387 GLU A N 1
ATOM 3012 C CA . GLU A 1 387 ? -1.874 -15.052 -15.623 1.00 95.62 387 GLU A CA 1
ATOM 3013 C C . GLU A 1 387 ? -2.469 -16.231 -16.406 1.00 95.62 387 GLU A C 1
ATOM 3015 O O . GLU A 1 387 ? -3.642 -16.225 -16.798 1.00 95.62 387 GLU A O 1
ATOM 3020 N N . GLN A 1 388 ? -1.662 -17.268 -16.616 1.00 95.81 388 GLN A N 1
ATOM 3021 C CA . GLN A 1 388 ? -2.127 -18.571 -17.089 1.00 95.81 388 GLN A CA 1
ATOM 3022 C C . GLN A 1 388 ? -2.976 -19.275 -16.021 1.00 95.81 388 GLN A C 1
ATOM 3024 O O . GLN A 1 388 ? -2.955 -18.932 -14.843 1.00 95.81 388 GLN A O 1
ATOM 3029 N N . ALA A 1 389 ? -3.689 -20.337 -16.402 1.00 93.31 389 ALA A N 1
ATOM 3030 C CA . ALA A 1 389 ? -4.494 -21.117 -15.458 1.00 93.31 389 ALA A CA 1
ATOM 3031 C C . ALA A 1 389 ? -3.697 -21.673 -14.253 1.00 93.31 389 ALA A C 1
ATOM 3033 O O . ALA A 1 389 ? -4.291 -21.915 -13.201 1.00 93.31 389 ALA A O 1
ATOM 3034 N N . ASP A 1 390 ? -2.382 -21.868 -14.403 1.00 92.81 390 ASP A N 1
ATOM 3035 C CA . ASP A 1 390 ? -1.466 -22.339 -13.357 1.00 92.81 390 ASP A CA 1
ATOM 3036 C C . ASP A 1 390 ? -0.833 -21.221 -12.507 1.00 92.81 390 ASP A C 1
ATOM 3038 O O . ASP A 1 390 ? -0.063 -21.525 -11.597 1.00 92.81 390 ASP A O 1
ATOM 3042 N N . GLY A 1 391 ? -1.171 -19.956 -12.774 1.00 91.81 391 GLY A N 1
ATOM 3043 C CA . GLY A 1 391 ? -0.645 -18.800 -12.051 1.00 91.81 391 GLY A CA 1
ATOM 3044 C C . GLY A 1 391 ? 0.613 -18.175 -12.645 1.00 91.81 391 GLY A C 1
ATOM 3045 O O . GLY A 1 391 ? 1.144 -17.231 -12.065 1.00 91.81 391 GLY A O 1
ATOM 3046 N N . THR A 1 392 ? 1.106 -18.667 -13.785 1.00 93.62 392 THR A N 1
ATOM 3047 C CA . THR A 1 392 ? 2.256 -18.052 -14.466 1.00 93.62 392 THR A CA 1
ATOM 3048 C C . THR A 1 392 ? 1.902 -16.640 -14.951 1.00 93.62 392 THR A C 1
ATOM 3050 O O . THR A 1 392 ? 0.943 -16.524 -15.720 1.00 93.62 392 THR A O 1
ATOM 3053 N N . PRO A 1 393 ? 2.640 -15.581 -14.551 1.00 94.31 393 PRO A N 1
ATOM 3054 C CA . PRO A 1 393 ? 2.383 -14.213 -14.996 1.00 94.31 393 PRO A CA 1
ATOM 3055 C C . PRO A 1 393 ? 2.552 -14.103 -16.510 1.00 94.31 393 PRO A C 1
ATOM 3057 O O . PRO A 1 393 ? 3.431 -14.740 -17.090 1.00 94.31 393 PRO A O 1
ATOM 3060 N N . LEU A 1 394 ? 1.707 -13.289 -17.133 1.00 94.12 394 LEU A N 1
ATOM 3061 C CA . LEU A 1 394 ? 1.733 -13.033 -18.573 1.00 94.12 394 LEU A CA 1
ATOM 3062 C C . LEU A 1 394 ? 1.750 -11.549 -18.901 1.00 94.12 394 LEU A C 1
ATOM 3064 O O . LEU A 1 394 ? 2.447 -11.142 -19.820 1.00 94.12 394 LEU A O 1
ATOM 3068 N N . GLU A 1 395 ? 0.979 -10.744 -18.175 1.00 93.50 395 GLU A N 1
ATOM 3069 C CA . GLU A 1 395 ? 0.919 -9.307 -18.418 1.00 93.50 395 GLU A CA 1
ATOM 3070 C C . GLU A 1 395 ? 0.607 -8.557 -17.126 1.00 93.50 395 GLU A C 1
ATOM 3072 O O . GLU A 1 395 ? -0.159 -9.034 -16.289 1.00 93.50 395 GLU A O 1
ATOM 3077 N N . GLN A 1 396 ? 1.164 -7.366 -16.972 1.00 92.69 396 GLN A N 1
ATOM 3078 C CA . GLN A 1 396 ? 0.849 -6.436 -15.893 1.00 92.69 396 GLN A CA 1
ATOM 3079 C C . GLN A 1 396 ? 0.987 -5.037 -16.446 1.00 92.69 396 GLN A C 1
ATOM 3081 O O . GLN A 1 396 ? 2.005 -4.724 -17.059 1.00 92.69 396 GLN A O 1
ATOM 3086 N N . GLY A 1 397 ? 0.018 -4.176 -16.178 1.00 89.31 397 GLY A N 1
ATOM 3087 C CA . GLY A 1 397 ? 0.143 -2.793 -16.592 1.00 89.31 397 GLY A CA 1
ATOM 3088 C C . GLY A 1 397 ? -0.828 -1.856 -15.914 1.00 89.31 397 GLY A C 1
ATOM 3089 O O . GLY A 1 397 ? -1.651 -2.247 -15.078 1.00 89.31 397 GLY A O 1
ATOM 3090 N N . GLU A 1 398 ? -0.682 -0.597 -16.291 1.00 84.75 398 GLU A N 1
ATOM 3091 C CA . GLU A 1 398 ? -1.491 0.508 -15.818 1.00 84.75 398 GLU A CA 1
ATOM 3092 C C . GLU A 1 398 ? -1.808 1.485 -16.954 1.00 84.75 398 GLU A C 1
ATOM 3094 O O . GLU A 1 398 ? -0.999 1.736 -17.854 1.00 84.75 398 GLU A O 1
ATOM 3099 N N . GLY A 1 399 ? -3.018 2.039 -16.921 1.00 80.12 399 GLY A N 1
ATOM 3100 C CA . GLY A 1 399 ? -3.446 3.047 -17.872 1.00 80.12 399 GLY A CA 1
ATOM 3101 C C . GLY A 1 399 ? -4.938 3.329 -17.921 1.00 80.12 399 GLY A C 1
ATOM 3102 O O . GLY A 1 399 ? -5.620 3.248 -16.916 1.00 80.12 399 GLY A O 1
ATOM 3103 N N . CYS A 1 400 ? -5.475 3.754 -19.064 1.00 72.44 400 CYS A N 1
ATOM 3104 C CA . CYS A 1 400 ? -6.904 4.111 -19.203 1.00 72.44 400 CYS A CA 1
ATOM 3105 C C . CYS A 1 400 ? -7.784 3.017 -19.810 1.00 72.44 400 CYS A C 1
ATOM 3107 O O . CYS A 1 400 ? -8.993 3.217 -19.979 1.00 72.44 400 CYS A O 1
ATOM 3109 N N . TYR A 1 401 ? -7.164 1.922 -20.226 1.00 69.62 401 TYR A N 1
ATOM 3110 C CA . TYR A 1 401 ? -7.801 0.709 -20.702 1.00 69.62 401 TYR A CA 1
ATOM 3111 C C . TYR A 1 401 ? -6.770 -0.415 -20.651 1.00 69.62 401 TYR A C 1
ATOM 3113 O O . TYR A 1 401 ? -5.581 -0.169 -20.825 1.00 69.62 401 TYR A O 1
ATOM 3121 N N . PHE A 1 402 ? -7.220 -1.650 -20.456 1.00 68.25 402 PHE A N 1
ATOM 3122 C CA . PHE A 1 402 ? -6.329 -2.802 -20.525 1.00 68.25 402 PHE A CA 1
ATOM 3123 C C . PHE A 1 402 ? -6.077 -3.224 -21.996 1.00 68.25 402 PHE A C 1
ATOM 3125 O O . PHE A 1 402 ? -6.955 -3.048 -22.854 1.00 68.25 402 PHE A O 1
ATOM 3132 N N . PRO A 1 403 ? -4.905 -3.782 -22.342 1.00 52.44 403 PRO A N 1
ATOM 3133 C CA . PRO A 1 403 ? -4.566 -4.252 -23.679 1.00 52.44 403 PRO A CA 1
ATOM 3134 C C . PRO A 1 403 ? -5.545 -5.324 -24.172 1.00 52.44 403 PRO A C 1
ATOM 3136 O O . PRO A 1 403 ? -5.748 -6.351 -23.535 1.00 52.44 403 PRO A O 1
ATOM 3139 N N . GLY A 1 404 ? -6.166 -5.081 -25.333 1.00 54.84 404 GLY A N 1
ATOM 3140 C CA . GLY A 1 404 ? -7.123 -6.010 -25.958 1.00 54.84 404 GLY A CA 1
ATOM 3141 C C . GLY A 1 404 ? -8.428 -5.362 -26.428 1.00 54.84 404 GLY A C 1
ATOM 3142 O O . GLY A 1 404 ? -9.197 -5.996 -27.143 1.00 54.84 404 GLY A O 1
ATOM 3143 N N . VAL A 1 405 ? -8.668 -4.094 -26.083 1.00 57.69 405 VAL A N 1
ATOM 3144 C CA . VAL A 1 405 ? -9.735 -3.275 -26.681 1.00 57.69 405 VAL A CA 1
ATOM 3145 C C . VAL A 1 405 ? -9.285 -2.735 -28.044 1.00 57.69 405 VAL A C 1
ATOM 3147 O O . VAL A 1 405 ? -8.147 -2.294 -28.189 1.00 57.69 405 VAL A O 1
ATOM 3150 N N . ASP A 1 406 ? -10.180 -2.749 -29.037 1.00 52.59 406 ASP A N 1
ATOM 3151 C CA . ASP A 1 406 ? -9.903 -2.502 -30.469 1.00 52.59 406 ASP A CA 1
ATOM 3152 C C . ASP A 1 406 ? -9.350 -1.100 -30.834 1.00 52.59 406 ASP A C 1
ATOM 3154 O O . ASP A 1 406 ? -9.197 -0.789 -32.013 1.00 52.59 406 ASP A O 1
ATOM 3158 N N . ASN A 1 407 ? -9.037 -0.232 -29.866 1.00 53.78 407 ASN A N 1
ATOM 3159 C CA . ASN A 1 407 ? -8.617 1.147 -30.127 1.00 53.78 407 ASN A CA 1
ATOM 3160 C C . ASN A 1 407 ? -7.431 1.572 -29.239 1.00 53.78 407 ASN A C 1
ATOM 3162 O O . ASN A 1 407 ? -7.563 2.409 -28.351 1.00 53.78 407 ASN A O 1
ATOM 3166 N N . LYS A 1 408 ? -6.264 0.964 -29.492 1.00 52.38 408 LYS A N 1
ATOM 3167 C CA . LYS A 1 408 ? -5.003 1.153 -28.743 1.00 52.38 408 LYS A CA 1
ATOM 3168 C C . LYS A 1 408 ? -4.186 2.400 -29.141 1.00 52.38 408 LYS A C 1
ATOM 3170 O O . LYS A 1 408 ? -3.008 2.479 -28.828 1.00 52.38 408 LYS A O 1
ATOM 3175 N N . THR A 1 409 ? -4.734 3.340 -29.911 1.00 48.94 409 THR A N 1
ATOM 3176 C CA . THR A 1 409 ? -3.914 4.383 -30.571 1.00 48.94 409 THR A CA 1
ATOM 3177 C C . THR A 1 409 ? -3.962 5.757 -29.914 1.00 48.94 409 THR A C 1
ATOM 3179 O O . THR A 1 409 ? -3.360 6.692 -30.435 1.00 48.94 409 THR A O 1
ATOM 3182 N N . GLU A 1 410 ? -4.686 5.918 -28.808 1.00 52.12 410 GLU A N 1
ATOM 3183 C CA . GLU A 1 410 ? -4.808 7.211 -28.134 1.00 52.12 410 GLU A CA 1
ATOM 3184 C C . GLU A 1 410 ? -4.326 7.092 -26.685 1.00 52.12 410 GLU A C 1
ATOM 3186 O O . GLU A 1 410 ? -4.846 6.284 -25.909 1.00 52.12 410 GLU A O 1
ATOM 3191 N N . ALA A 1 411 ? -3.328 7.913 -26.336 1.00 54.12 411 ALA A N 1
ATOM 3192 C CA . ALA A 1 411 ? -2.985 8.224 -24.954 1.00 54.12 411 ALA A CA 1
ATOM 3193 C C . ALA A 1 411 ? -4.243 8.690 -24.204 1.00 54.12 411 ALA A C 1
ATOM 3195 O O . ALA A 1 411 ? -5.177 9.232 -24.806 1.00 54.12 411 ALA A O 1
ATOM 3196 N N . CYS A 1 412 ? -4.295 8.481 -22.889 1.00 63.72 412 CYS A N 1
ATOM 3197 C CA . CYS A 1 412 ? -5.519 8.729 -22.139 1.00 63.72 412 CYS A CA 1
ATOM 3198 C C . CYS A 1 412 ? -5.996 10.176 -22.310 1.00 63.72 412 CYS A C 1
ATOM 3200 O O . CYS A 1 412 ? -5.218 11.121 -22.192 1.00 63.72 412 CYS A O 1
ATOM 3202 N N . LEU A 1 413 ? -7.300 10.330 -22.574 1.00 54.44 413 LEU A N 1
ATOM 3203 C CA . LEU A 1 413 ? -7.962 11.535 -23.106 1.00 54.44 413 LEU A CA 1
ATOM 3204 C C . LEU A 1 413 ? -7.760 12.860 -22.327 1.00 54.44 413 LEU A C 1
ATOM 3206 O O . LEU A 1 413 ? -8.317 13.869 -22.744 1.00 54.44 413 LEU A O 1
ATOM 3210 N N . ASN A 1 414 ? -7.009 12.903 -21.219 1.00 52.50 414 ASN A N 1
ATOM 3211 C CA . ASN A 1 414 ? -6.864 14.081 -20.352 1.00 52.50 414 ASN A CA 1
ATOM 3212 C C . ASN A 1 414 ? -5.465 14.231 -19.712 1.00 52.50 414 ASN A C 1
ATOM 3214 O O . ASN A 1 414 ? -5.374 14.353 -18.493 1.00 52.50 414 ASN A O 1
ATOM 3218 N N . ASN A 1 415 ? -4.381 14.263 -20.497 1.00 48.56 415 ASN A N 1
ATOM 3219 C CA . ASN A 1 415 ? -3.018 14.479 -19.974 1.00 48.56 415 ASN A CA 1
ATOM 3220 C C . ASN A 1 415 ? -2.629 13.478 -18.868 1.00 48.56 415 ASN A C 1
ATOM 3222 O O . ASN A 1 415 ? -2.066 13.862 -17.849 1.00 48.56 415 ASN A O 1
ATOM 3226 N N . LEU A 1 416 ? -2.957 12.202 -19.059 1.00 53.03 416 LEU A N 1
ATOM 3227 C CA . LEU A 1 416 ? -2.428 11.090 -18.269 1.00 53.03 416 LEU A CA 1
ATOM 3228 C C . LEU A 1 416 ? -1.833 10.084 -19.275 1.00 53.03 416 LEU A C 1
ATOM 3230 O O . LEU A 1 416 ? -2.557 9.214 -19.733 1.00 53.03 416 LEU A O 1
ATOM 3234 N N . PRO A 1 417 ? -0.572 10.196 -19.720 1.00 51.59 417 PRO A N 1
ATOM 3235 C CA . PRO A 1 417 ? 0.104 9.242 -20.604 1.00 51.59 417 PRO A CA 1
ATOM 3236 C C . PRO A 1 417 ? 0.389 7.887 -19.956 1.00 51.59 417 PRO A C 1
ATOM 3238 O O . PRO A 1 417 ? 1.270 7.167 -20.409 1.00 51.59 417 PRO A O 1
ATOM 3241 N N . ILE A 1 418 ? -0.350 7.512 -18.917 1.00 64.19 418 ILE A N 1
ATOM 3242 C CA . ILE A 1 418 ? -0.196 6.208 -18.301 1.00 64.19 418 ILE A CA 1
ATOM 3243 C C . ILE A 1 418 ? -0.863 5.225 -19.262 1.00 64.19 418 ILE A C 1
ATOM 3245 O O . ILE A 1 418 ? -2.078 5.067 -19.278 1.00 64.19 418 ILE A O 1
ATOM 3249 N N . MET A 1 419 ? -0.079 4.690 -20.184 1.00 77.88 419 MET A N 1
ATOM 3250 C CA . MET A 1 419 ? -0.351 3.420 -20.825 1.00 77.88 419 MET A CA 1
ATOM 3251 C C . MET A 1 419 ? 0.989 2.710 -20.899 1.00 77.88 419 MET A C 1
ATOM 3253 O O . MET A 1 419 ? 1.789 2.969 -21.797 1.00 77.88 419 MET A O 1
ATOM 3257 N N . LEU A 1 420 ? 1.234 1.847 -19.924 1.00 83.62 420 LEU A N 1
ATOM 3258 C CA . LEU A 1 420 ? 2.414 1.002 -19.887 1.00 83.62 420 LEU A CA 1
ATOM 3259 C C . LEU A 1 420 ? 2.052 -0.390 -19.412 1.00 83.62 420 LEU A C 1
ATOM 3261 O O . LEU A 1 420 ? 1.096 -0.579 -18.658 1.00 83.62 420 LEU A O 1
ATOM 3265 N N . TRP A 1 421 ? 2.827 -1.361 -19.865 1.00 90.00 421 TRP A N 1
ATOM 3266 C CA . TRP A 1 421 ? 2.711 -2.722 -19.377 1.00 90.00 421 TRP A CA 1
ATOM 3267 C C . TRP A 1 421 ? 3.954 -3.524 -19.674 1.00 90.00 421 TRP A C 1
ATOM 3269 O O . TRP A 1 421 ? 4.744 -3.179 -20.548 1.00 90.00 421 TRP A O 1
ATOM 3279 N N . HIS A 1 422 ? 4.091 -4.620 -18.953 1.00 92.88 422 HIS A N 1
ATOM 3280 C CA . HIS A 1 422 ? 5.066 -5.655 -19.213 1.00 92.88 422 HIS A CA 1
ATOM 3281 C C . HIS A 1 422 ? 4.336 -6.860 -19.791 1.00 92.88 422 HIS A C 1
ATOM 3283 O O . HIS A 1 422 ? 3.378 -7.334 -19.183 1.00 92.88 422 HIS A O 1
ATOM 3289 N N . ASP A 1 423 ? 4.781 -7.340 -20.946 1.00 93.56 423 ASP A N 1
ATOM 3290 C CA . ASP A 1 423 ? 4.460 -8.661 -21.483 1.00 93.56 423 ASP A CA 1
ATOM 3291 C C . ASP A 1 423 ? 5.578 -9.610 -21.036 1.00 93.56 423 ASP A C 1
ATOM 3293 O O . ASP A 1 423 ? 6.750 -9.418 -21.368 1.00 93.56 423 ASP A O 1
ATOM 3297 N N . TYR A 1 424 ? 5.243 -10.561 -20.176 1.00 95.00 424 TYR A N 1
ATOM 3298 C CA . TYR A 1 424 ? 6.203 -11.417 -19.488 1.00 95.00 424 TYR A CA 1
ATOM 3299 C C . TYR A 1 424 ? 6.582 -12.560 -20.425 1.00 95.00 424 TYR A C 1
ATOM 3301 O O . TYR A 1 424 ? 5.699 -13.170 -21.022 1.00 95.00 424 TYR A O 1
ATOM 3309 N N . ASP A 1 425 ? 7.863 -12.931 -20.499 1.00 96.25 425 ASP A N 1
ATOM 3310 C CA . ASP A 1 425 ? 8.241 -14.210 -21.100 1.00 96.25 425 ASP A CA 1
ATOM 3311 C C . ASP A 1 425 ? 8.022 -15.327 -20.065 1.00 96.25 425 ASP A C 1
ATOM 3313 O O . ASP A 1 425 ? 8.861 -15.497 -19.169 1.00 96.25 425 ASP A O 1
ATOM 3317 N N . PRO A 1 426 ? 6.943 -16.133 -20.168 1.00 94.31 426 PRO A N 1
ATOM 3318 C CA . PRO A 1 426 ? 6.642 -17.166 -19.184 1.00 94.31 426 PRO A CA 1
ATOM 3319 C C . PRO A 1 426 ? 7.714 -18.260 -19.132 1.00 94.31 426 PRO A C 1
ATOM 3321 O O . PRO A 1 426 ? 7.809 -18.964 -18.130 1.00 94.31 426 PRO A O 1
ATOM 3324 N N . ALA A 1 427 ? 8.528 -18.427 -20.183 1.00 94.75 427 ALA A N 1
ATOM 3325 C CA . ALA A 1 427 ? 9.631 -19.386 -20.184 1.00 94.75 427 ALA A CA 1
ATOM 3326 C C . ALA A 1 427 ? 10.841 -18.898 -19.373 1.00 94.75 427 ALA A C 1
ATOM 3328 O O . ALA A 1 427 ? 11.693 -19.711 -19.011 1.00 94.75 427 ALA A O 1
ATOM 3329 N N . SER A 1 428 ? 10.916 -17.593 -19.099 1.00 93.25 428 SER A N 1
ATOM 3330 C CA . SER A 1 428 ? 11.990 -16.960 -18.331 1.00 93.25 428 SER A CA 1
ATOM 3331 C C . SER A 1 428 ? 11.672 -16.788 -16.847 1.00 93.25 428 SER A C 1
ATOM 3333 O O . SER A 1 428 ? 12.576 -16.466 -16.082 1.00 93.25 428 SER A O 1
ATOM 3335 N N . VAL A 1 429 ? 10.409 -16.987 -16.448 1.00 90.31 429 VAL A N 1
ATOM 3336 C CA . VAL A 1 429 ? 9.971 -16.820 -15.059 1.00 90.31 429 VAL A CA 1
ATOM 3337 C C . VAL A 1 429 ? 10.650 -17.877 -14.195 1.00 90.31 429 VAL A C 1
ATOM 3339 O O . VAL A 1 429 ? 10.268 -19.051 -14.194 1.00 90.31 429 VAL A O 1
ATOM 3342 N N . ASP A 1 430 ? 11.660 -17.447 -13.447 1.00 86.62 430 ASP A N 1
ATOM 3343 C CA . ASP A 1 430 ? 12.313 -18.264 -12.441 1.00 86.62 430 ASP A CA 1
ATOM 3344 C C . ASP A 1 430 ? 11.628 -18.024 -11.101 1.00 86.62 430 ASP A C 1
ATOM 3346 O O . ASP A 1 430 ? 11.847 -17.030 -10.399 1.00 86.62 430 ASP A O 1
ATOM 3350 N N . TRP A 1 431 ? 10.735 -18.950 -10.763 1.00 79.06 431 TRP A N 1
ATOM 3351 C CA . TRP A 1 431 ? 10.150 -19.019 -9.439 1.00 79.06 431 TRP A CA 1
ATOM 3352 C C . TRP A 1 431 ? 11.201 -19.560 -8.482 1.00 79.06 431 TRP A C 1
ATOM 3354 O O . TRP A 1 431 ? 11.306 -20.772 -8.252 1.00 79.06 431 TRP A O 1
ATOM 3364 N N . VAL A 1 432 ? 11.966 -18.650 -7.895 1.00 68.06 432 VAL A N 1
ATOM 3365 C CA . VAL A 1 432 ? 12.881 -18.997 -6.822 1.00 68.06 432 VAL A CA 1
ATOM 3366 C C . VAL A 1 432 ? 12.018 -19.406 -5.624 1.00 68.06 432 VAL A C 1
ATOM 3368 O O . VAL A 1 432 ? 11.503 -18.585 -4.873 1.00 68.06 432 VAL A O 1
ATOM 3371 N N . ASN A 1 433 ? 11.738 -20.708 -5.506 1.00 59.91 433 ASN A N 1
ATOM 3372 C CA . ASN A 1 433 ? 10.779 -21.279 -4.556 1.00 59.91 433 ASN A CA 1
ATOM 3373 C C . ASN A 1 433 ? 11.310 -21.209 -3.112 1.00 59.91 433 ASN A C 1
ATOM 3375 O O . ASN A 1 433 ? 11.645 -22.226 -2.504 1.00 59.91 433 ASN A O 1
ATOM 3379 N N . GLY A 1 434 ? 11.375 -19.998 -2.561 1.00 56.03 434 GLY A N 1
ATOM 3380 C CA . GLY A 1 434 ? 11.827 -19.719 -1.202 1.00 56.03 434 GLY A CA 1
ATOM 3381 C C . GLY A 1 434 ? 13.343 -19.628 -1.023 1.00 56.03 434 GLY A C 1
ATOM 3382 O O . GLY A 1 434 ? 13.779 -19.550 0.123 1.00 56.03 434 GLY A O 1
ATOM 3383 N N . GLU A 1 435 ? 14.142 -19.634 -2.097 1.00 63.97 435 GLU A N 1
ATOM 3384 C CA . GLU A 1 435 ? 15.528 -19.155 -2.000 1.00 63.97 435 GLU A CA 1
ATOM 3385 C C . GLU A 1 435 ? 15.515 -17.624 -2.153 1.00 63.97 435 GLU A C 1
ATOM 3387 O O . GLU A 1 435 ? 14.804 -17.073 -2.994 1.00 63.97 435 GLU A O 1
ATOM 3392 N N . GLU A 1 436 ? 16.222 -16.921 -1.271 1.00 70.81 436 GLU A N 1
ATOM 3393 C CA . GLU A 1 436 ? 16.324 -15.459 -1.327 1.00 70.81 436 GLU A CA 1
ATOM 3394 C C . GLU A 1 436 ? 17.002 -15.048 -2.639 1.00 70.81 436 GLU A C 1
ATOM 3396 O O . GLU A 1 436 ? 17.961 -15.701 -3.072 1.00 70.81 436 GLU A O 1
ATOM 3401 N N . GLN A 1 437 ? 16.523 -13.971 -3.273 1.00 82.69 437 GLN A N 1
ATOM 3402 C CA . GLN A 1 437 ? 17.282 -13.382 -4.375 1.00 82.69 437 GLN A CA 1
ATOM 3403 C C . GLN A 1 437 ? 18.643 -12.928 -3.850 1.00 82.69 437 GLN A C 1
ATOM 3405 O O . GLN A 1 437 ? 18.790 -12.520 -2.696 1.00 82.69 437 GLN A O 1
ATOM 3410 N N . ASP A 1 438 ? 19.653 -12.961 -4.714 1.00 86.81 438 ASP A N 1
ATOM 3411 C CA . ASP A 1 438 ? 20.943 -12.365 -4.384 1.00 86.81 438 ASP A CA 1
ATOM 3412 C C . ASP A 1 438 ? 20.731 -10.878 -4.065 1.00 86.81 438 ASP A C 1
ATOM 3414 O O . ASP A 1 438 ? 20.438 -10.075 -4.952 1.00 86.81 438 ASP A O 1
ATOM 3418 N N . SER A 1 439 ? 20.885 -10.505 -2.791 1.00 86.94 439 SER A N 1
ATOM 3419 C CA . SER A 1 439 ? 20.598 -9.153 -2.307 1.00 86.94 439 SER A CA 1
ATOM 3420 C C . SER A 1 439 ? 21.390 -8.069 -3.041 1.00 86.94 439 SER A C 1
ATOM 3422 O O . SER A 1 439 ? 20.982 -6.909 -3.027 1.00 86.94 439 SER A O 1
ATOM 3424 N N . SER A 1 440 ? 22.494 -8.432 -3.710 1.00 90.88 440 SER A N 1
ATOM 3425 C CA . SER A 1 440 ? 23.257 -7.512 -4.558 1.00 90.88 440 SER A CA 1
ATOM 3426 C C . SER A 1 440 ? 22.462 -6.976 -5.755 1.00 90.88 440 SER A C 1
ATOM 3428 O O . SER A 1 440 ? 22.818 -5.934 -6.295 1.00 90.88 440 SER A O 1
ATOM 3430 N N . TRP A 1 441 ? 21.366 -7.631 -6.164 1.00 91.00 441 TRP A N 1
ATOM 3431 C CA . TRP A 1 441 ? 20.420 -7.078 -7.148 1.00 91.00 441 TRP A CA 1
ATOM 3432 C C . TRP A 1 441 ? 19.764 -5.778 -6.681 1.00 91.00 441 TRP A C 1
ATOM 3434 O O . TRP A 1 441 ? 19.395 -4.951 -7.508 1.00 91.00 441 TRP A O 1
ATOM 3444 N N . PHE A 1 442 ? 19.648 -5.581 -5.367 1.00 92.19 442 PHE A N 1
ATOM 3445 C CA . PHE A 1 442 ? 18.926 -4.460 -4.768 1.00 92.19 442 PHE A CA 1
ATOM 3446 C C . PHE A 1 442 ? 19.855 -3.445 -4.087 1.00 92.19 442 PHE A C 1
ATOM 3448 O O . PHE A 1 442 ? 19.404 -2.598 -3.304 1.00 92.19 442 PHE A O 1
ATOM 3455 N N . GLU A 1 443 ? 21.158 -3.513 -4.369 1.00 92.69 443 GLU A N 1
ATOM 3456 C CA . GLU A 1 443 ? 22.124 -2.516 -3.919 1.00 92.69 443 GLU A CA 1
ATOM 3457 C C . GLU A 1 443 ? 21.936 -1.206 -4.692 1.00 92.69 443 GLU A C 1
ATOM 3459 O O . GLU A 1 443 ? 22.066 -1.145 -5.912 1.00 92.69 443 GLU A O 1
ATOM 3464 N N . VAL A 1 444 ? 21.645 -0.122 -3.967 1.00 92.56 444 VAL A N 1
ATOM 3465 C CA . VAL A 1 444 ? 21.502 1.210 -4.568 1.00 92.56 444 VAL A CA 1
ATOM 3466 C C . VAL A 1 444 ? 22.886 1.743 -4.973 1.00 92.56 444 VAL A C 1
ATOM 3468 O O . VAL A 1 444 ? 23.742 1.894 -4.091 1.00 92.56 444 VAL A O 1
ATOM 3471 N N . PRO A 1 445 ? 23.115 2.108 -6.253 1.00 93.12 445 PRO A N 1
ATOM 3472 C CA . PRO A 1 445 ? 24.411 2.607 -6.719 1.00 93.12 445 PRO A CA 1
ATOM 3473 C C . PRO A 1 445 ? 24.902 3.852 -5.963 1.00 93.12 445 PRO A C 1
ATOM 3475 O O . PRO A 1 445 ? 24.106 4.693 -5.543 1.00 93.12 445 PRO A O 1
ATOM 3478 N N . GLU A 1 446 ? 26.221 4.033 -5.840 1.00 92.00 446 GLU A N 1
ATOM 3479 C CA . GLU A 1 446 ? 26.824 5.159 -5.096 1.00 92.00 446 GLU A CA 1
ATOM 3480 C C . GLU A 1 446 ? 26.376 6.538 -5.623 1.00 92.00 446 GLU A C 1
ATOM 3482 O O . GLU A 1 446 ? 26.061 7.438 -4.837 1.00 92.00 446 GLU A O 1
ATOM 3487 N N . ILE A 1 447 ? 26.255 6.692 -6.949 1.00 92.69 447 ILE A N 1
ATOM 3488 C CA . ILE A 1 447 ? 25.723 7.921 -7.558 1.00 92.69 447 ILE A CA 1
ATOM 3489 C C . ILE A 1 447 ? 24.293 8.223 -7.081 1.00 92.69 447 ILE A C 1
ATOM 3491 O O . ILE A 1 447 ? 23.953 9.374 -6.815 1.00 92.69 447 ILE A O 1
ATOM 3495 N N . CYS A 1 448 ? 23.465 7.198 -6.879 1.00 94.38 448 CYS A N 1
ATOM 3496 C CA . CYS A 1 448 ? 22.101 7.356 -6.382 1.00 94.38 448 CYS A CA 1
ATOM 3497 C C . CYS A 1 448 ? 22.045 7.707 -4.898 1.00 94.38 448 CYS A C 1
ATOM 3499 O O . CYS A 1 448 ? 21.186 8.477 -4.469 1.00 94.38 448 CYS A O 1
ATOM 3501 N N . GLN A 1 449 ? 22.980 7.202 -4.096 1.00 92.56 449 GLN A N 1
ATOM 3502 C CA . GLN A 1 449 ? 23.039 7.533 -2.671 1.00 92.56 449 GLN A CA 1
ATOM 3503 C C . GLN A 1 449 ? 23.335 9.023 -2.439 1.00 92.56 449 GLN A C 1
ATOM 3505 O O . GLN A 1 449 ? 22.904 9.588 -1.433 1.00 92.56 449 GLN A O 1
ATOM 3510 N N . THR A 1 450 ? 24.034 9.666 -3.379 1.00 93.00 450 THR A N 1
ATOM 3511 C CA . THR A 1 450 ? 24.448 11.076 -3.294 1.00 93.00 450 THR A CA 1
ATOM 3512 C C . THR A 1 450 ? 23.685 12.015 -4.229 1.00 93.00 450 THR A C 1
ATOM 3514 O O . THR A 1 450 ? 23.887 13.230 -4.153 1.00 93.00 450 THR A O 1
ATOM 3517 N N . THR A 1 451 ? 22.790 11.492 -5.077 1.00 93.50 451 THR A N 1
ATOM 3518 C CA . THR A 1 451 ? 22.060 12.318 -6.043 1.00 93.50 451 THR A CA 1
ATOM 3519 C C . THR A 1 451 ? 21.163 13.350 -5.363 1.00 93.50 451 THR A C 1
ATOM 3521 O O . THR A 1 451 ? 20.478 13.080 -4.370 1.00 93.50 451 THR A O 1
ATOM 3524 N N . THR A 1 452 ? 21.146 14.546 -5.942 1.00 92.69 452 THR A N 1
ATOM 3525 C CA . THR A 1 452 ? 20.196 15.620 -5.634 1.00 92.69 452 THR A CA 1
ATOM 3526 C C . THR A 1 452 ? 19.161 15.809 -6.744 1.00 92.69 452 THR A C 1
ATOM 3528 O O . THR A 1 452 ? 18.260 16.637 -6.599 1.00 92.69 452 THR A O 1
ATOM 3531 N N . VAL A 1 453 ? 19.270 15.049 -7.839 1.00 91.50 453 VAL A N 1
ATOM 3532 C CA . VAL A 1 453 ? 18.333 15.082 -8.964 1.00 91.50 453 VAL A CA 1
ATOM 3533 C C . VAL A 1 453 ? 17.050 14.361 -8.563 1.00 91.50 453 VAL A C 1
ATOM 3535 O O . VAL A 1 453 ? 17.082 13.263 -8.004 1.00 91.50 453 VAL A O 1
ATOM 3538 N N . SER A 1 454 ? 15.908 14.974 -8.861 1.00 88.06 454 SER A N 1
ATOM 3539 C CA . SER A 1 454 ? 14.583 14.430 -8.559 1.00 88.06 454 SER A CA 1
ATOM 3540 C C . SER A 1 454 ? 13.846 14.111 -9.853 1.00 88.06 454 SER A C 1
ATOM 3542 O O . SER A 1 454 ? 13.769 14.955 -10.742 1.00 88.06 454 SER A O 1
ATOM 3544 N N . CYS A 1 455 ? 13.269 12.918 -9.934 1.00 84.00 455 CYS A N 1
ATOM 3545 C CA . CYS A 1 455 ? 12.422 12.461 -11.038 1.00 84.00 455 CYS A CA 1
ATOM 3546 C C . CYS A 1 455 ? 11.132 11.876 -10.469 1.00 84.00 455 CYS A C 1
ATOM 3548 O O . CYS A 1 455 ? 10.811 10.706 -10.661 1.00 84.00 455 CYS A O 1
ATOM 3550 N N . SER A 1 456 ? 10.454 12.682 -9.653 1.00 68.81 456 SER A N 1
ATOM 3551 C CA . SER A 1 456 ? 9.387 12.193 -8.796 1.00 68.81 456 SER A CA 1
ATOM 3552 C C . SER A 1 456 ? 8.182 11.714 -9.586 1.00 68.81 456 SER A C 1
ATOM 3554 O O . SER A 1 456 ? 7.701 12.401 -10.483 1.00 68.81 456 SER A O 1
ATOM 3556 N N . ALA A 1 457 ? 7.680 10.559 -9.176 1.00 62.03 457 ALA A N 1
ATOM 3557 C CA . ALA A 1 457 ? 6.436 10.008 -9.666 1.00 62.03 457 ALA A CA 1
ATOM 3558 C C . ALA A 1 457 ? 5.220 10.821 -9.166 1.00 62.03 457 ALA A C 1
ATOM 3560 O O . ALA A 1 457 ? 5.336 11.636 -8.236 1.00 62.03 457 ALA A O 1
ATOM 3561 N N . PRO A 1 458 ? 4.037 10.629 -9.772 1.00 50.00 458 PRO A N 1
ATOM 3562 C CA . PRO A 1 458 ? 2.808 11.316 -9.386 1.00 50.00 458 PRO A CA 1
ATOM 3563 C C . PRO A 1 458 ? 2.510 11.161 -7.888 1.00 50.00 458 PRO A C 1
ATOM 3565 O O . PRO A 1 458 ? 2.696 10.093 -7.314 1.00 50.00 458 PRO A O 1
ATOM 3568 N N . GLY A 1 459 ? 2.025 12.231 -7.250 1.00 46.06 459 GLY A N 1
ATOM 3569 C CA . GLY A 1 459 ? 1.630 12.217 -5.833 1.00 46.06 459 GLY A CA 1
ATOM 3570 C C . GLY A 1 459 ? 2.712 12.636 -4.829 1.00 46.06 459 GLY A C 1
ATOM 3571 O O . GLY A 1 459 ? 2.383 12.871 -3.669 1.00 46.06 459 GLY A O 1
ATOM 3572 N N . SER A 1 460 ? 3.969 12.835 -5.249 1.00 40.94 460 SER A N 1
ATOM 3573 C CA . SER A 1 460 ? 5.031 13.345 -4.356 1.00 40.94 460 SER A CA 1
ATOM 3574 C C . SER A 1 460 ? 4.909 14.842 -4.026 1.00 40.94 460 SER A C 1
ATOM 3576 O O . SER A 1 460 ? 5.518 15.338 -3.076 1.00 40.94 460 SER A O 1
ATOM 3578 N N . SER A 1 461 ? 4.131 15.586 -4.819 1.00 41.88 461 SER A N 1
ATOM 3579 C CA . SER A 1 461 ? 3.829 16.995 -4.588 1.00 41.88 461 SER A CA 1
ATOM 3580 C C . SER A 1 461 ? 2.344 17.153 -4.282 1.00 41.88 461 SER A C 1
ATOM 3582 O O . SER A 1 461 ? 1.491 16.535 -4.911 1.00 41.88 461 SER A O 1
ATOM 3584 N N . SER A 1 462 ? 2.032 17.992 -3.297 1.00 37.31 462 SER A N 1
ATOM 3585 C CA . SER A 1 462 ? 0.704 18.248 -2.720 1.00 37.31 462 SER A CA 1
ATOM 3586 C C . SER A 1 462 ? -0.307 18.930 -3.664 1.00 37.31 462 SER A C 1
ATOM 3588 O O . SER A 1 462 ? -1.221 19.625 -3.216 1.00 37.31 462 SER A O 1
ATOM 3590 N N . GLY A 1 463 ? -0.162 18.758 -4.979 1.00 35.12 463 GLY A N 1
ATOM 3591 C CA . GLY A 1 463 ? -1.123 19.219 -5.971 1.00 35.12 463 GLY A CA 1
ATOM 3592 C C . GLY A 1 463 ? -2.409 18.400 -5.896 1.00 35.12 463 GLY A C 1
ATOM 3593 O O . GLY A 1 463 ? -2.400 17.196 -6.120 1.00 35.12 463 GLY A O 1
ATOM 3594 N N . SER A 1 464 ? -3.521 19.065 -5.579 1.00 31.92 464 SER A N 1
ATOM 3595 C CA . SER A 1 464 ? -4.870 18.491 -5.587 1.00 31.92 464 SER A CA 1
ATOM 3596 C C . SER A 1 464 ? -5.180 17.830 -6.937 1.00 31.92 464 SER A C 1
ATOM 3598 O O . SER A 1 464 ? -5.359 18.513 -7.948 1.00 31.92 464 SER A O 1
ATOM 3600 N N . TYR A 1 465 ? -5.233 16.499 -6.950 1.00 34.66 465 TYR A N 1
ATOM 3601 C CA . TYR A 1 465 ? -5.741 15.719 -8.069 1.00 34.66 465 TYR A CA 1
ATOM 3602 C C . TYR A 1 465 ? -7.268 15.641 -7.958 1.00 34.66 465 TYR A C 1
ATOM 3604 O O . TYR A 1 465 ? -7.799 15.139 -6.970 1.00 34.66 465 TYR A O 1
ATOM 3612 N N . ASN A 1 466 ? -7.980 16.149 -8.967 1.00 31.50 466 ASN A N 1
ATOM 3613 C CA . ASN A 1 466 ? -9.428 15.979 -9.084 1.00 31.50 466 ASN A CA 1
ATOM 3614 C C . ASN A 1 466 ? -9.702 14.712 -9.907 1.00 31.50 466 ASN A C 1
ATOM 3616 O O . ASN A 1 466 ? -9.491 14.748 -11.122 1.00 31.50 466 ASN A O 1
ATOM 3620 N N . PRO A 1 467 ? -10.174 13.607 -9.304 1.00 31.08 467 PRO A N 1
ATOM 3621 C CA . PRO A 1 467 ? -10.483 12.406 -10.062 1.00 31.08 467 PRO A CA 1
ATOM 3622 C C . PRO A 1 467 ? -11.649 12.686 -11.014 1.00 31.08 467 PRO A C 1
ATOM 3624 O O . PRO A 1 467 ? -12.729 13.116 -10.609 1.00 31.08 467 PRO A O 1
ATOM 3627 N N . VAL A 1 468 ? -11.437 12.430 -12.302 1.00 31.67 468 VAL A N 1
ATOM 3628 C CA . VAL A 1 468 ? -12.510 12.370 -13.296 1.00 31.67 468 VAL A CA 1
ATOM 3629 C C . VAL A 1 468 ? -12.806 10.894 -13.542 1.00 31.67 468 VAL A C 1
ATOM 3631 O O . VAL A 1 468 ? -11.883 10.114 -13.752 1.00 31.67 468 VAL A O 1
ATOM 3634 N N . LEU A 1 469 ? -14.087 10.505 -13.532 1.00 29.56 469 LEU A N 1
ATOM 3635 C CA . LEU A 1 469 ? -14.519 9.132 -13.831 1.00 29.56 469 LEU A CA 1
ATOM 3636 C C . LEU A 1 469 ? -13.847 8.588 -15.103 1.00 29.56 469 LEU A C 1
ATOM 3638 O O . LEU A 1 469 ? -13.729 9.312 -16.099 1.00 29.56 469 LEU A O 1
ATOM 3642 N N . SER A 1 470 ? -13.460 7.309 -15.095 1.00 38.94 470 SER A N 1
ATOM 3643 C CA . SER A 1 470 ? -12.898 6.640 -16.273 1.00 38.94 470 SER A CA 1
ATOM 3644 C C . SER A 1 470 ? -13.894 6.640 -17.445 1.00 38.94 470 SER A C 1
ATOM 3646 O O . SER A 1 470 ? -15.108 6.815 -17.277 1.00 38.94 470 SER A O 1
ATOM 3648 N N . HIS A 1 471 ? -13.400 6.480 -18.678 1.00 34.72 471 HIS A N 1
ATOM 3649 C CA . HIS A 1 471 ? -14.271 6.420 -19.859 1.00 34.72 471 HIS A CA 1
ATOM 3650 C C . HIS A 1 471 ? -15.243 5.233 -19.778 1.00 34.72 471 HIS A C 1
ATOM 3652 O O . HIS A 1 471 ? -16.423 5.402 -20.083 1.00 34.72 471 HIS A O 1
ATOM 3658 N N . ALA A 1 472 ? -14.784 4.089 -19.262 1.00 36.53 472 ALA A N 1
ATOM 3659 C CA . ALA A 1 472 ? -15.618 2.926 -18.979 1.00 36.53 472 ALA A CA 1
ATOM 3660 C C . ALA A 1 472 ? -16.698 3.226 -17.923 1.00 36.53 472 ALA A C 1
ATOM 3662 O O . ALA A 1 472 ? -17.861 2.896 -18.139 1.00 36.53 472 ALA A O 1
ATOM 3663 N N . ALA A 1 473 ? -16.371 3.945 -16.840 1.00 32.09 473 ALA A N 1
ATOM 3664 C CA . ALA A 1 473 ? -17.355 4.360 -15.834 1.00 32.09 473 ALA A CA 1
ATOM 3665 C C . ALA A 1 473 ? -18.429 5.301 -16.416 1.00 32.09 473 ALA A C 1
ATOM 3667 O O . ALA A 1 473 ? -19.616 5.157 -16.115 1.00 32.09 473 ALA A O 1
ATOM 3668 N N . ARG A 1 474 ? -18.046 6.213 -17.324 1.00 38.97 474 ARG A N 1
ATOM 3669 C CA . ARG A 1 474 ? -18.999 7.063 -18.063 1.00 38.97 474 ARG A CA 1
ATOM 3670 C C . ARG A 1 474 ? -19.875 6.260 -19.023 1.00 38.97 474 ARG A C 1
ATOM 3672 O O . ARG A 1 474 ? -21.081 6.498 -19.080 1.00 38.97 474 ARG A O 1
ATOM 3679 N N . GLN A 1 475 ? -19.297 5.314 -19.762 1.00 34.44 475 GLN A N 1
ATOM 3680 C CA . GLN A 1 475 ? -20.048 4.431 -20.661 1.00 34.44 475 GLN A CA 1
ATOM 3681 C C . GLN A 1 475 ? -20.989 3.487 -19.892 1.00 34.44 475 GLN A C 1
ATOM 3683 O O . GLN A 1 475 ? -22.083 3.194 -20.369 1.00 34.44 475 GLN A O 1
ATOM 3688 N N . ALA A 1 476 ? -20.619 3.099 -18.670 1.00 33.78 476 ALA A N 1
ATOM 3689 C CA . ALA A 1 476 ? -21.446 2.331 -17.740 1.00 33.78 476 ALA A CA 1
ATOM 3690 C C . ALA A 1 476 ? -22.511 3.177 -17.007 1.00 33.78 476 ALA A C 1
ATOM 3692 O O . ALA A 1 476 ? -23.249 2.656 -16.169 1.00 33.78 476 ALA A O 1
ATOM 3693 N N . GLY A 1 477 ? -22.621 4.475 -17.312 1.00 27.58 477 GLY A N 1
ATOM 3694 C CA . GLY A 1 477 ? -23.656 5.356 -16.766 1.00 27.58 477 GLY A CA 1
ATOM 3695 C C . GLY A 1 477 ? -23.430 5.805 -15.320 1.00 27.58 477 GLY A C 1
ATOM 3696 O O . GLY A 1 477 ? -24.358 6.340 -14.710 1.00 27.58 477 GLY A O 1
ATOM 3697 N N . VAL A 1 478 ? -22.225 5.625 -14.777 1.00 28.41 478 VAL A N 1
ATOM 3698 C CA . VAL A 1 478 ? -21.834 6.169 -13.471 1.00 28.41 478 VAL A CA 1
ATOM 3699 C C . VAL A 1 478 ? -21.689 7.686 -13.612 1.00 28.41 478 VAL A C 1
ATOM 3701 O O . VAL A 1 478 ? -21.050 8.177 -14.545 1.00 28.41 478 VAL A O 1
ATOM 3704 N N . ARG A 1 479 ? -22.341 8.442 -12.725 1.00 26.78 479 ARG A N 1
ATOM 3705 C CA . ARG A 1 479 ? -22.285 9.911 -12.689 1.00 26.78 479 ARG A CA 1
ATOM 3706 C C . ARG A 1 479 ? -21.512 10.350 -11.451 1.00 26.78 479 ARG A C 1
ATOM 3708 O O . ARG A 1 479 ? -21.616 9.679 -10.430 1.00 26.78 479 ARG A O 1
ATOM 3715 N N . VAL A 1 480 ? -20.754 11.442 -11.594 1.00 30.41 480 VAL A N 1
ATOM 3716 C CA . VAL A 1 480 ? -20.085 12.138 -10.481 1.00 30.41 480 VAL A CA 1
ATOM 3717 C C . VAL A 1 480 ? -21.134 12.713 -9.545 1.00 30.41 480 VAL A C 1
ATOM 3719 O O . VAL A 1 480 ? -22.112 13.293 -10.083 1.00 30.41 480 VAL A O 1
#

Solvent-accessible surface area (backbone atoms only — not comparable to full-atom values): 26795 Å² total; per-residue (Å²): 136,92,84,89,83,82,91,89,90,83,87,90,82,83,82,82,77,80,77,77,74,79,78,73,65,84,81,49,72,68,48,55,53,53,61,71,48,75,71,65,58,72,77,49,38,14,78,29,56,68,44,16,30,54,26,45,38,51,52,50,72,66,37,85,75,51,42,70,44,63,31,90,79,53,52,66,68,60,46,52,52,49,43,52,53,45,60,72,55,37,42,70,72,44,47,52,56,22,59,77,63,72,38,86,83,38,59,62,36,64,80,43,71,52,98,47,67,67,61,36,49,54,48,50,49,56,51,51,60,46,38,75,78,22,69,87,48,45,66,53,45,38,45,21,43,24,35,43,42,46,48,42,53,66,64,31,34,42,70,69,50,48,49,54,44,35,72,64,71,79,50,68,44,53,28,51,67,84,65,89,71,64,72,78,59,69,80,77,40,56,84,74,35,56,61,70,51,48,52,54,44,49,49,26,25,55,51,36,51,50,63,27,70,56,22,14,53,32,42,58,53,60,76,30,80,84,56,60,60,56,59,55,12,39,36,35,37,32,41,33,31,18,49,40,77,44,44,34,99,76,26,47,27,29,87,83,56,69,61,49,54,66,67,65,19,52,31,41,37,44,38,25,53,88,71,27,23,28,31,42,29,24,48,42,22,42,73,38,54,88,62,71,47,94,55,40,42,58,71,30,33,30,33,41,39,28,28,53,79,71,17,24,36,40,33,31,34,64,40,56,89,45,93,50,51,63,57,73,31,36,27,38,37,41,57,49,81,36,87,90,55,84,40,27,79,44,46,32,38,66,16,47,19,45,72,76,47,76,44,72,80,46,74,60,92,69,48,72,37,58,31,38,39,27,37,43,75,56,84,49,35,33,37,40,39,30,22,36,92,87,44,49,57,38,36,41,37,40,10,71,65,72,95,84,58,99,72,85,83,66,44,35,96,74,64,33,45,42,48,36,33,37,37,33,29,60,91,49,53,44,72,35,85,76,52,80,58,69,66,75,72,67,59,78,50,71,55,53,78,70,45,85,42,62,56,42,47,62,80,79,55,95,70,86,79,80,72,58,81,35,69,65,43,49,75,71,66,58,76,136

Nearest PDB structures (foldseek):
  2zf4-assembly3_E  TM=6.038E-01  e=8.536E-04  Chromobacterium violaceum
  2zf3-assembly2_D  TM=5.969E-01  e=7.271E-04  Chromobacterium violaceum
  8cm1-assembly1_A  TM=4.634E-01  e=4.947E-01  Vibrio cholerae
  5o1r-assembly2_B  TM=4.416E-01  e=2.218E-01  Neisseria meningitidis
  5o1r-assembly1_A  TM=4.385E-01  e=2.747E-01  Neisseria meningitidis